Protein AF-A0AAE1APZ1-F1 (afdb_monomer_lite)

Structure (mmCIF, N/CA/C/O backbone):
data_AF-A0AAE1APZ1-F1
#
_entry.id   AF-A0AAE1APZ1-F1
#
loop_
_atom_site.group_PDB
_atom_site.id
_atom_site.type_symbol
_atom_site.label_atom_id
_atom_site.label_alt_id
_atom_site.label_comp_id
_atom_site.label_asym_id
_atom_site.label_entity_id
_atom_site.label_seq_id
_atom_site.pdbx_PDB_ins_code
_atom_site.Cartn_x
_atom_site.Cartn_y
_atom_site.Cartn_z
_atom_site.occupancy
_atom_site.B_iso_or_equiv
_atom_site.auth_seq_id
_atom_site.auth_comp_id
_atom_site.auth_asym_id
_atom_site.auth_atom_id
_atom_site.pdbx_PDB_model_num
ATOM 1 N N . MET A 1 1 ? -39.170 -7.929 -21.966 1.00 43.22 1 MET A N 1
ATOM 2 C CA . MET A 1 1 ? -40.445 -7.377 -22.537 1.00 43.22 1 MET A CA 1
ATOM 3 C C . MET A 1 1 ? -41.560 -8.469 -22.803 1.00 43.22 1 MET A C 1
ATOM 5 O O . MET A 1 1 ? -42.269 -8.215 -23.723 1.00 43.22 1 MET A O 1
ATOM 9 N N . ALA A 1 2 ? -41.850 -9.599 -22.108 1.00 46.44 2 ALA A N 1
ATOM 10 C CA . ALA A 1 2 ? -42.296 -10.792 -22.808 1.00 46.44 2 ALA A CA 1
ATOM 11 C C . ALA A 1 2 ? -41.469 -11.008 -24.048 1.00 46.44 2 ALA A C 1
ATOM 13 O O . ALA A 1 2 ? -40.775 -11.989 -24.174 1.00 46.44 2 ALA A O 1
ATOM 14 N N . ASP A 1 3 ? -41.804 -10.193 -25.061 1.00 47.38 3 ASP A N 1
ATOM 15 C CA . ASP A 1 3 ? -41.090 -9.233 -25.907 1.00 47.38 3 ASP A CA 1
ATOM 16 C C . ASP A 1 3 ? -42.040 -8.607 -26.962 1.00 47.38 3 ASP A C 1
ATOM 18 O O . ASP A 1 3 ? -42.135 -7.418 -27.291 1.00 47.38 3 ASP A O 1
ATOM 22 N N . THR A 1 4 ? -42.890 -9.580 -27.389 1.00 50.81 4 THR A N 1
ATOM 23 C CA . THR A 1 4 ? -43.877 -9.692 -28.513 1.00 50.81 4 THR A CA 1
ATOM 24 C C . THR A 1 4 ? -43.931 -11.027 -29.267 1.00 50.81 4 THR A C 1
ATOM 26 O O . THR A 1 4 ? -45.030 -11.325 -29.739 1.00 50.81 4 THR A O 1
ATOM 29 N N . TRP A 1 5 ? -42.894 -11.857 -29.277 1.00 46.28 5 TRP A N 1
ATOM 30 C CA . TRP A 1 5 ? -41.890 -11.863 -30.316 1.00 46.28 5 TRP A CA 1
ATOM 31 C C . TRP A 1 5 ? -40.751 -10.467 -30.112 1.00 46.28 5 TRP A C 1
ATOM 33 O O . TRP A 1 5 ? -40.989 -9.918 -29.085 1.00 46.28 5 TRP A O 1
ATOM 43 N N . PRO A 1 6 ? -39.687 -9.640 -30.771 1.00 50.31 6 PRO A N 1
ATOM 44 C CA . PRO A 1 6 ? -38.000 -9.221 -30.687 1.00 50.31 6 PRO A CA 1
ATOM 45 C C . PRO A 1 6 ? -36.213 -9.376 -31.115 1.00 50.31 6 PRO A C 1
ATOM 47 O O . PRO A 1 6 ? -35.580 -8.316 -31.037 1.00 50.31 6 PRO A O 1
ATOM 50 N N . GLU A 1 7 ? -35.178 -10.306 -31.586 1.00 41.06 7 GLU A N 1
ATOM 51 C CA . GLU A 1 7 ? -33.465 -10.654 -31.634 1.00 41.06 7 GLU A CA 1
ATOM 52 C C . GLU A 1 7 ? -31.743 -10.607 -32.737 1.00 41.06 7 GLU A C 1
ATOM 54 O O . GLU A 1 7 ? -32.047 -11.431 -33.578 1.00 41.06 7 GLU A O 1
ATOM 59 N N . ASP A 1 8 ? -30.162 -10.124 -33.150 1.00 45.28 8 ASP A N 1
ATOM 60 C CA . ASP A 1 8 ? -28.310 -10.310 -34.029 1.00 45.28 8 ASP A CA 1
ATOM 61 C C . ASP A 1 8 ? -26.366 -9.903 -35.255 1.00 45.28 8 ASP A C 1
ATOM 63 O O . ASP A 1 8 ? -26.526 -10.761 -36.121 1.00 45.28 8 ASP A O 1
ATOM 67 N N . HIS A 1 9 ? -24.718 -9.148 -35.742 1.00 39.44 9 HIS A N 1
ATOM 68 C CA . HIS A 1 9 ? -22.675 -9.086 -36.788 1.00 39.44 9 HIS A CA 1
ATOM 69 C C . HIS A 1 9 ? -20.562 -7.997 -37.812 1.00 39.44 9 HIS A C 1
ATOM 71 O O . HIS A 1 9 ? -20.954 -6.886 -37.617 1.00 39.44 9 HIS A O 1
ATOM 77 N N . ARG A 1 10 ? -18.777 -7.632 -38.749 1.00 53.91 10 ARG A N 1
ATOM 78 C CA . ARG A 1 10 ? -16.822 -6.550 -39.927 1.00 53.91 10 ARG A CA 1
ATOM 79 C C . ARG A 1 10 ? -14.334 -5.672 -41.033 1.00 53.91 10 ARG A C 1
ATOM 81 O O . ARG A 1 10 ? -14.845 -4.754 -41.678 1.00 53.91 10 ARG A O 1
ATOM 88 N N . VAL A 1 11 ? -12.284 -5.282 -41.708 1.00 18.12 11 VAL A N 1
ATOM 89 C CA . VAL A 1 11 ? -9.922 -4.370 -42.737 1.00 18.12 11 VAL A CA 1
ATOM 90 C C . VAL A 1 11 ? -7.161 -4.088 -43.338 1.00 18.12 11 VAL A C 1
ATOM 92 O O . VAL A 1 11 ? -6.733 -4.812 -42.453 1.00 18.12 11 VAL A O 1
ATOM 95 N N . GLU A 1 12 ? -5.273 -3.488 -44.223 1.00 27.30 12 GLU A N 1
ATOM 96 C CA . GLU A 1 12 ? -2.751 -3.103 -44.962 1.00 27.30 12 GLU A CA 1
ATOM 97 C C . GLU A 1 12 ? -0.118 -3.115 -45.126 1.00 27.30 12 GLU A C 1
ATOM 99 O O . GLU A 1 12 ? 0.210 -3.352 -43.977 1.00 27.30 12 GLU A O 1
ATOM 104 N N . LYS A 1 13 ? 1.723 -2.896 -45.946 1.00 31.47 13 LYS A N 1
ATOM 105 C CA . LYS A 1 13 ? 4.136 -2.643 -46.241 1.00 31.47 13 LYS A CA 1
ATOM 106 C C . LYS A 1 13 ? 6.051 -2.408 -47.387 1.00 31.47 13 LYS A C 1
ATOM 108 O O . LYS A 1 13 ? 5.880 -1.402 -48.039 1.00 31.47 13 LYS A O 1
ATOM 113 N N . CYS A 1 14 ? 7.787 -2.554 -47.759 1.00 32.56 14 CYS A N 1
ATOM 114 C CA . CYS A 1 14 ? 9.804 -2.835 -47.855 1.00 32.56 14 CYS A CA 1
ATOM 115 C C . CYS A 1 14 ? 11.180 -3.955 -47.317 1.00 32.56 14 CYS A C 1
ATOM 117 O O . CYS A 1 14 ? 10.909 -4.233 -46.188 1.00 32.56 14 CYS A O 1
ATOM 119 N N . LEU A 1 15 ? 12.611 -4.449 -47.698 1.00 36.12 15 LEU A N 1
ATOM 120 C CA . LEU A 1 15 ? 13.510 -5.801 -47.162 1.00 36.12 15 LEU A CA 1
ATOM 121 C C . LEU A 1 15 ? 15.093 -6.436 -46.969 1.00 36.12 15 LEU A C 1
ATOM 123 O O . LEU A 1 15 ? 15.739 -6.830 -47.952 1.00 36.12 15 LEU A O 1
ATOM 127 N N . LEU A 1 16 ? 15.570 -6.929 -45.743 1.00 41.41 16 LEU A N 1
ATOM 128 C CA . LEU A 1 16 ? 16.578 -8.062 -45.357 1.00 41.41 16 LEU A CA 1
ATOM 129 C C . LEU A 1 16 ? 15.919 -9.328 -44.677 1.00 41.41 16 LEU A C 1
ATOM 131 O O . LEU A 1 16 ? 15.373 -9.237 -43.575 1.00 41.41 16 LEU A O 1
ATOM 135 N N . PHE A 1 17 ? 16.084 -10.527 -45.266 1.00 39.12 17 PHE A N 1
ATOM 136 C CA . PHE A 1 17 ? 16.093 -11.846 -44.581 1.00 39.12 17 PHE A CA 1
ATOM 137 C C . PHE A 1 17 ? 17.538 -12.392 -44.549 1.00 39.12 17 PHE A C 1
ATOM 139 O O . PHE A 1 17 ? 18.300 -12.088 -45.464 1.00 39.12 17 PHE A O 1
ATOM 146 N N . VAL A 1 18 ? 17.831 -13.282 -43.588 1.00 34.53 18 VAL A N 1
ATOM 147 C CA . VAL A 1 18 ? 19.118 -13.943 -43.238 1.00 34.53 18 VAL A CA 1
ATOM 148 C C . VAL A 1 18 ? 19.820 -13.219 -42.082 1.00 34.53 18 VAL A C 1
ATOM 150 O O . VAL A 1 18 ? 20.002 -12.008 -42.126 1.00 34.53 18 VAL A O 1
ATOM 153 N N . GLY A 1 19 ? 20.147 -13.981 -41.028 1.00 43.41 19 GLY A N 1
ATOM 154 C CA . GLY A 1 19 ? 20.749 -13.477 -39.787 1.00 43.41 19 GLY A CA 1
ATOM 155 C C . GLY A 1 19 ? 22.150 -12.905 -40.001 1.00 43.41 19 GLY A C 1
ATOM 156 O O . GLY A 1 19 ? 22.880 -13.362 -40.884 1.00 43.41 19 GLY A O 1
ATOM 157 N N . PHE A 1 20 ? 22.521 -11.934 -39.169 1.00 57.47 20 PHE A N 1
ATOM 158 C CA . PHE A 1 20 ? 23.814 -11.253 -39.233 1.00 57.47 20 PHE A CA 1
ATOM 159 C C . PHE A 1 20 ? 24.636 -11.548 -37.975 1.00 57.47 20 PHE A C 1
ATOM 161 O O . PHE A 1 20 ? 24.133 -11.427 -36.860 1.00 57.47 20 PHE A O 1
ATOM 168 N N . MET A 1 21 ? 25.895 -11.933 -38.175 1.00 53.53 21 MET A N 1
ATOM 169 C CA . MET A 1 21 ? 26.927 -11.993 -37.138 1.00 53.53 21 MET A CA 1
ATOM 170 C C . MET A 1 21 ? 28.080 -11.098 -37.597 1.00 53.53 21 MET A C 1
ATOM 172 O O . MET A 1 21 ? 28.531 -11.248 -38.737 1.00 53.53 21 MET A O 1
ATOM 176 N N . ALA A 1 22 ? 28.523 -10.179 -36.744 1.00 64.81 22 ALA A N 1
ATOM 177 C CA . ALA A 1 22 ? 29.695 -9.337 -36.973 1.00 64.81 22 ALA A CA 1
ATOM 178 C C . ALA A 1 22 ? 30.397 -9.054 -35.647 1.00 64.81 22 ALA A C 1
ATOM 180 O O . ALA A 1 22 ? 29.725 -8.694 -34.694 1.00 64.81 22 ALA A O 1
ATOM 181 N N . ASP A 1 23 ? 31.724 -9.138 -35.616 1.00 71.38 23 ASP A N 1
ATOM 182 C CA . ASP A 1 23 ? 32.506 -8.833 -34.412 1.00 71.38 23 ASP A CA 1
ATOM 183 C C . ASP A 1 23 ? 32.383 -7.329 -34.059 1.00 71.38 23 ASP A C 1
ATOM 185 O O . ASP A 1 23 ? 32.229 -6.957 -32.902 1.00 71.38 23 ASP A O 1
ATOM 189 N N . THR A 1 24 ? 32.376 -6.448 -35.070 1.00 68.25 24 THR A N 1
ATOM 190 C CA . THR A 1 24 ? 32.198 -4.992 -34.913 1.00 68.25 24 THR A CA 1
ATOM 191 C C . THR A 1 24 ? 31.352 -4.366 -36.016 1.00 68.25 24 THR A C 1
ATOM 193 O O . THR A 1 24 ? 31.432 -4.742 -37.192 1.00 68.25 24 THR A O 1
ATOM 196 N N . TRP A 1 25 ? 30.580 -3.344 -35.643 1.00 72.94 25 TRP A N 1
ATOM 197 C CA . TRP A 1 25 ? 29.851 -2.476 -36.572 1.00 72.94 25 TRP A CA 1
ATOM 198 C C . TRP A 1 25 ? 30.610 -1.168 -36.880 1.00 72.94 25 TRP A C 1
ATOM 200 O O . TRP A 1 25 ? 31.550 -0.832 -36.166 1.00 72.94 25 TRP A O 1
ATOM 210 N N . PRO A 1 26 ? 30.280 -0.443 -37.972 1.00 74.69 26 PRO A N 1
ATOM 211 C CA . PRO A 1 26 ? 30.861 0.879 -38.250 1.00 74.69 26 PRO A CA 1
ATOM 212 C C . PRO A 1 26 ? 30.376 1.938 -37.246 1.00 74.69 26 PRO A C 1
ATOM 214 O O . PRO A 1 26 ? 29.192 1.905 -36.954 1.00 74.69 26 PRO A O 1
ATOM 217 N N . GLU A 1 27 ? 31.235 2.898 -36.860 1.00 72.88 27 GLU A N 1
ATOM 218 C CA . GLU A 1 27 ? 31.040 3.980 -35.854 1.00 72.88 27 GLU A CA 1
ATOM 219 C C . GLU A 1 27 ? 29.630 4.610 -35.801 1.00 72.88 27 GLU A C 1
ATOM 221 O O . GLU A 1 27 ? 29.080 4.721 -34.713 1.00 72.88 27 GLU A O 1
ATOM 226 N N . ASP A 1 28 ? 29.006 4.936 -36.945 1.00 72.69 28 ASP A N 1
ATOM 227 C CA . ASP A 1 28 ? 27.593 5.363 -37.019 1.00 72.69 28 ASP A CA 1
ATOM 228 C C . ASP A 1 28 ? 26.733 4.306 -37.734 1.00 72.69 28 ASP A C 1
ATOM 230 O O . ASP A 1 28 ? 27.034 3.910 -38.872 1.00 72.69 28 ASP A O 1
ATOM 234 N N . HIS A 1 29 ? 25.561 3.959 -37.185 1.00 76.56 29 HIS A N 1
ATOM 235 C CA . HIS A 1 29 ? 24.570 3.145 -37.904 1.00 76.56 29 HIS A CA 1
ATOM 236 C C . HIS A 1 29 ? 23.154 3.738 -37.825 1.00 76.56 29 HIS A C 1
ATOM 238 O O . HIS A 1 29 ? 22.479 3.774 -36.795 1.00 76.56 29 HIS A O 1
ATOM 244 N N . ARG A 1 30 ? 22.656 4.180 -38.984 1.00 82.69 30 ARG A N 1
ATOM 245 C CA . ARG A 1 30 ? 21.303 4.742 -39.120 1.00 82.69 30 ARG A CA 1
ATOM 246 C C . ARG A 1 30 ? 20.393 3.899 -40.005 1.00 82.69 30 ARG A C 1
ATOM 248 O O . ARG A 1 30 ? 20.638 3.744 -41.200 1.00 82.69 30 ARG A O 1
ATOM 255 N N . VAL A 1 31 ? 19.252 3.480 -39.459 1.00 76.00 31 VAL A N 1
ATOM 256 C CA . VAL A 1 31 ? 18.227 2.696 -40.169 1.00 76.00 31 VAL A CA 1
ATOM 257 C C . VAL A 1 31 ? 16.933 3.498 -40.295 1.00 76.00 31 VAL A C 1
ATOM 259 O O . VAL A 1 31 ? 16.213 3.661 -39.320 1.00 76.00 31 VAL A O 1
ATOM 262 N N . GLU A 1 32 ? 16.587 3.999 -41.487 1.00 73.56 32 GLU A N 1
ATOM 263 C CA . GLU A 1 32 ? 15.437 4.922 -41.603 1.00 73.56 32 GLU A CA 1
ATOM 264 C C . GLU A 1 32 ? 14.066 4.265 -41.882 1.00 73.56 32 GLU A C 1
ATOM 266 O O . GLU A 1 32 ? 13.030 4.891 -41.631 1.00 73.56 32 GLU A O 1
ATOM 271 N N . LYS A 1 33 ? 14.039 3.069 -42.499 1.00 76.50 33 LYS A N 1
ATOM 272 C CA . LYS A 1 33 ? 12.821 2.350 -42.950 1.00 76.50 33 LYS A CA 1
ATOM 273 C C . LYS A 1 33 ? 13.077 0.859 -43.264 1.00 76.50 33 LYS A C 1
ATOM 275 O O . LYS A 1 33 ? 12.940 0.467 -44.429 1.00 76.50 33 LYS A O 1
ATOM 280 N N . CYS A 1 34 ? 13.451 0.017 -42.297 1.00 64.75 34 CYS A N 1
ATOM 281 C CA . CYS A 1 34 ? 13.714 -1.394 -42.531 1.00 64.75 34 CYS A CA 1
ATOM 282 C C . CYS A 1 34 ? 12.534 -2.307 -42.170 1.00 64.75 34 CYS A C 1
ATOM 284 O O . CYS A 1 34 ? 11.740 -2.017 -41.274 1.00 64.75 34 CYS A O 1
ATOM 286 N N . LEU A 1 35 ? 12.469 -3.426 -42.895 1.00 66.81 35 LEU A N 1
ATOM 287 C CA . LEU A 1 35 ? 11.781 -4.644 -42.481 1.00 66.81 35 LEU A CA 1
ATOM 288 C C . LEU A 1 35 ? 12.857 -5.732 -42.345 1.00 66.81 35 LEU A C 1
ATOM 290 O O . LEU A 1 35 ? 13.412 -6.191 -43.350 1.00 66.81 35 LEU A O 1
ATOM 294 N N . LEU A 1 36 ? 13.210 -6.055 -41.107 1.00 63.97 36 LEU A N 1
ATOM 295 C CA . LEU A 1 36 ? 14.297 -6.972 -40.750 1.00 63.97 36 LEU A CA 1
ATOM 296 C C . LEU A 1 36 ? 13.721 -8.253 -40.148 1.00 63.97 36 LEU A C 1
ATOM 298 O O . LEU A 1 36 ? 12.911 -8.200 -39.226 1.00 63.97 36 LEU A O 1
ATOM 302 N N . PHE A 1 37 ? 14.152 -9.393 -40.677 1.00 54.19 37 PHE A N 1
ATOM 303 C CA . PHE A 1 37 ? 13.789 -10.714 -40.183 1.00 54.19 37 PHE A CA 1
ATOM 304 C C . PHE A 1 37 ? 15.055 -11.550 -39.973 1.00 54.19 37 PHE A C 1
ATOM 306 O O . PHE A 1 37 ? 15.635 -12.086 -40.926 1.00 54.19 37 PHE A O 1
ATOM 313 N N . GLY A 1 38 ? 15.446 -11.687 -38.712 1.00 59.38 38 GLY A N 1
ATOM 314 C CA . GLY A 1 38 ? 16.529 -12.550 -38.270 1.00 59.38 38 GLY A CA 1
ATOM 315 C C . GLY A 1 38 ? 17.100 -12.119 -36.928 1.00 59.38 38 GLY A C 1
ATOM 316 O O . GLY A 1 38 ? 16.833 -11.017 -36.453 1.00 59.38 38 GLY A O 1
ATOM 317 N N . GLY A 1 39 ? 17.873 -13.025 -36.328 1.00 61.50 39 GLY A N 1
ATOM 318 C CA . GLY A 1 39 ? 18.723 -12.689 -35.192 1.00 61.50 39 GLY A CA 1
ATOM 319 C C . GLY A 1 39 ? 19.934 -11.842 -35.610 1.00 61.50 39 GLY A C 1
ATOM 320 O O . GLY A 1 39 ? 20.492 -12.082 -36.686 1.00 61.50 39 GLY A O 1
ATOM 321 N N . PHE A 1 40 ? 20.342 -10.903 -34.760 1.00 71.12 40 PHE A N 1
ATOM 322 C CA . PHE A 1 40 ? 21.628 -10.202 -34.830 1.00 71.12 40 PHE A CA 1
ATOM 323 C C . PHE A 1 40 ? 22.477 -10.626 -33.637 1.00 71.12 40 PHE A C 1
ATOM 325 O O . PHE A 1 40 ? 21.963 -10.669 -32.522 1.00 71.12 40 PHE A O 1
ATOM 332 N N . MET A 1 41 ? 23.756 -10.904 -33.864 1.00 71.94 41 MET A N 1
ATOM 333 C CA . MET A 1 41 ? 24.760 -11.024 -32.805 1.00 71.94 41 MET A CA 1
ATOM 334 C C . MET A 1 41 ? 25.904 -10.088 -33.168 1.00 71.94 41 MET A C 1
ATOM 336 O O . MET A 1 41 ? 26.318 -10.083 -34.335 1.00 71.94 41 MET A O 1
ATOM 340 N N . ALA A 1 42 ? 26.370 -9.291 -32.212 1.00 73.31 42 ALA A N 1
ATOM 341 C CA . ALA A 1 42 ? 27.578 -8.495 -32.377 1.00 73.31 42 ALA A CA 1
ATOM 342 C C . ALA A 1 42 ? 28.263 -8.266 -31.039 1.00 73.31 42 ALA A C 1
ATOM 344 O O . ALA A 1 42 ? 27.575 -7.855 -30.120 1.00 73.31 42 ALA A O 1
ATOM 345 N N . ASP A 1 43 ? 29.574 -8.463 -30.936 1.00 76.62 43 ASP A N 1
ATOM 346 C CA . ASP A 1 43 ? 30.292 -8.238 -29.676 1.00 76.62 43 ASP A CA 1
ATOM 347 C C . ASP A 1 43 ? 30.159 -6.749 -29.284 1.00 76.62 43 ASP A C 1
ATOM 349 O O . ASP A 1 43 ? 29.738 -6.427 -28.175 1.00 76.62 43 ASP A O 1
ATOM 353 N N . THR A 1 44 ? 30.379 -5.832 -30.244 1.00 73.75 44 THR A N 1
ATOM 354 C CA . THR A 1 44 ? 30.235 -4.377 -30.035 1.00 73.75 44 THR A CA 1
ATOM 355 C C . THR A 1 44 ? 29.370 -3.703 -31.106 1.00 73.75 44 THR A C 1
ATOM 357 O O . THR A 1 44 ? 29.615 -3.845 -32.312 1.00 73.75 44 THR A O 1
ATOM 360 N N . TRP A 1 45 ? 28.378 -2.918 -30.677 1.00 74.88 45 TRP A N 1
ATOM 361 C CA . TRP A 1 45 ? 27.595 -2.013 -31.537 1.00 74.88 45 TRP A CA 1
ATOM 362 C C . TRP A 1 45 ? 28.335 -0.676 -31.813 1.00 74.88 45 TRP A C 1
ATOM 364 O O . TRP A 1 45 ? 29.302 -0.356 -31.132 1.00 74.88 45 TRP A O 1
ATOM 374 N N . PRO A 1 46 ? 27.929 0.097 -32.843 1.00 73.12 46 PRO A N 1
ATOM 375 C CA . PRO A 1 46 ? 28.449 1.449 -33.122 1.00 73.12 46 PRO A CA 1
ATOM 376 C C . PRO A 1 46 ? 28.235 2.415 -31.962 1.00 73.12 46 PRO A C 1
ATOM 378 O O . PRO A 1 46 ? 27.233 2.239 -31.284 1.00 73.12 46 PRO A O 1
ATOM 381 N N . GLU A 1 47 ? 29.022 3.491 -31.866 1.00 69.19 47 GLU A N 1
ATOM 382 C CA . GLU A 1 47 ? 28.831 4.598 -30.904 1.00 69.19 47 GLU A CA 1
ATOM 383 C C . GLU A 1 47 ? 27.437 5.257 -31.032 1.00 69.19 47 GLU A C 1
ATOM 385 O O . GLU A 1 47 ? 26.760 5.422 -30.022 1.00 69.19 47 GLU A O 1
ATOM 390 N N . ASP A 1 48 ? 26.943 5.526 -32.251 1.00 73.19 48 ASP A N 1
ATOM 391 C CA . ASP A 1 48 ? 25.578 6.033 -32.493 1.00 73.19 48 ASP A CA 1
ATOM 392 C C . ASP A 1 48 ? 24.704 5.012 -33.236 1.00 73.19 48 ASP A C 1
ATOM 394 O O . ASP A 1 48 ? 24.966 4.647 -34.396 1.00 73.19 48 ASP A O 1
ATOM 398 N N . HIS A 1 49 ? 23.558 4.643 -32.648 1.00 76.62 49 HIS A N 1
ATOM 399 C CA . HIS A 1 49 ? 22.564 3.830 -33.347 1.00 76.62 49 HIS A CA 1
ATOM 400 C C . HIS A 1 49 ? 21.162 4.431 -33.310 1.00 76.62 49 HIS A C 1
ATOM 402 O O . HIS A 1 49 ? 20.482 4.520 -32.282 1.00 76.62 49 HIS A O 1
ATOM 408 N N . ARG A 1 50 ? 20.669 4.776 -34.506 1.00 82.88 50 ARG A N 1
ATOM 409 C CA . ARG A 1 50 ? 19.330 5.354 -34.683 1.00 82.88 50 ARG A CA 1
ATOM 410 C C . ARG A 1 50 ? 18.445 4.536 -35.615 1.00 82.88 50 ARG A C 1
ATOM 412 O O . ARG A 1 50 ? 18.688 4.465 -36.824 1.00 82.88 50 ARG A O 1
ATOM 419 N N . VAL A 1 51 ? 17.321 4.053 -35.081 1.00 76.25 51 VAL A N 1
ATOM 420 C CA . VAL A 1 51 ? 16.275 3.358 -35.847 1.00 76.25 51 VAL A CA 1
ATOM 421 C C . VAL A 1 51 ? 15.017 4.211 -35.978 1.00 76.25 51 VAL A C 1
ATOM 423 O O . VAL A 1 51 ? 14.259 4.392 -35.029 1.00 76.25 51 VAL A O 1
ATOM 426 N N . GLU A 1 52 ? 14.722 4.680 -37.188 1.00 82.31 52 GLU A N 1
ATOM 427 C CA . GLU A 1 52 ? 13.418 5.234 -37.542 1.00 82.31 52 GLU A CA 1
ATOM 428 C C . GLU A 1 52 ? 12.548 4.173 -38.259 1.00 82.31 52 GLU A C 1
ATOM 430 O O . GLU A 1 52 ? 12.999 3.454 -39.149 1.00 82.31 52 GLU A O 1
ATOM 435 N N . LYS A 1 53 ? 11.252 4.115 -37.923 1.00 78.19 53 LYS A N 1
ATOM 436 C CA . LYS A 1 53 ? 10.171 3.466 -38.699 1.00 78.19 53 LYS A CA 1
ATOM 437 C C . LYS A 1 53 ? 10.442 2.022 -39.148 1.00 78.19 53 LYS A C 1
ATOM 439 O O . LYS A 1 53 ? 10.166 1.674 -40.304 1.00 78.19 53 LYS A O 1
ATOM 444 N N . CYS A 1 54 ? 10.936 1.179 -38.250 1.00 69.00 54 CYS A N 1
ATOM 445 C CA . CYS A 1 54 ? 11.246 -0.210 -38.583 1.00 69.00 54 CYS A CA 1
ATOM 446 C C . CYS A 1 54 ? 10.138 -1.195 -38.201 1.00 69.00 54 CYS A C 1
ATOM 448 O O . CYS A 1 54 ? 9.393 -0.977 -37.249 1.00 69.00 54 CYS A O 1
ATOM 450 N N . LEU A 1 55 ? 10.037 -2.279 -38.972 1.00 71.56 55 LEU A N 1
ATOM 451 C CA . LEU A 1 55 ? 9.321 -3.497 -38.612 1.00 71.56 55 LEU A CA 1
ATOM 452 C C . LEU A 1 55 ? 10.371 -4.606 -38.470 1.00 71.56 55 LEU A C 1
ATOM 454 O O . LEU A 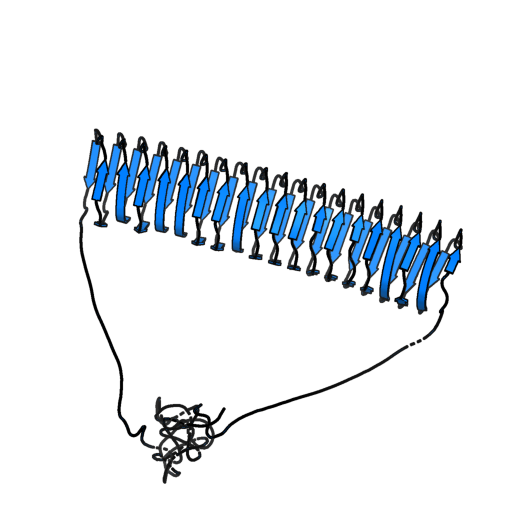1 55 ? 11.006 -4.963 -39.451 1.00 71.56 55 LEU A O 1
ATOM 458 N N . LEU A 1 56 ? 10.626 -5.108 -37.274 1.00 67.25 56 LEU A N 1
ATOM 459 C CA . LEU A 1 56 ? 11.743 -6.011 -36.999 1.00 67.25 56 LEU A CA 1
ATOM 460 C C . LEU A 1 56 ? 11.234 -7.307 -36.356 1.00 67.25 56 LEU A C 1
ATOM 462 O O . LEU A 1 56 ? 10.238 -7.263 -35.647 1.00 67.25 56 LEU A O 1
ATOM 466 N N . PHE A 1 57 ? 11.876 -8.444 -36.614 1.00 63.88 57 PHE A N 1
ATOM 467 C CA . PHE A 1 57 ? 11.503 -9.771 -36.106 1.00 63.88 57 PHE A CA 1
ATOM 468 C C . PHE A 1 57 ? 12.756 -10.651 -35.926 1.00 63.88 57 PHE A C 1
ATOM 470 O O . PHE A 1 57 ? 13.522 -10.777 -36.879 1.00 63.88 57 PHE A O 1
ATOM 477 N N . GLY A 1 58 ? 12.943 -11.327 -34.786 1.00 66.19 58 GLY A N 1
ATOM 478 C CA . GLY A 1 58 ? 14.143 -12.152 -34.513 1.00 66.19 58 GLY A CA 1
ATOM 479 C C . GLY A 1 58 ? 14.631 -12.130 -33.054 1.00 66.19 58 GLY A C 1
ATOM 480 O O . GLY A 1 58 ? 13.836 -12.284 -32.132 1.00 66.19 58 GLY A O 1
ATOM 481 N N . GLY A 1 59 ? 15.922 -11.868 -32.852 1.00 67.12 59 GLY A N 1
ATOM 482 C CA . GLY A 1 59 ? 16.484 -11.497 -31.550 1.00 67.12 59 GLY A CA 1
ATOM 483 C C . GLY A 1 59 ? 17.738 -10.636 -31.716 1.00 67.12 59 GLY A C 1
ATOM 484 O O . GLY A 1 59 ? 18.374 -10.720 -32.762 1.00 67.12 59 GLY A O 1
ATOM 485 N N . PHE A 1 60 ? 18.120 -9.837 -30.730 1.00 72.06 60 PHE A N 1
ATOM 486 C CA . PHE A 1 60 ? 19.442 -9.208 -30.693 1.00 72.06 60 PHE A CA 1
ATOM 487 C C . PHE A 1 60 ? 20.259 -9.811 -29.556 1.00 72.06 60 PHE A C 1
ATOM 489 O O . PHE A 1 60 ? 19.706 -10.088 -28.500 1.00 72.06 60 PHE A O 1
ATOM 496 N N . MET A 1 61 ? 21.556 -9.998 -29.747 1.00 74.12 61 MET A N 1
ATOM 497 C CA . MET A 1 61 ? 22.501 -10.213 -28.654 1.00 74.12 61 MET A CA 1
ATOM 498 C C . MET A 1 61 ? 23.686 -9.294 -28.899 1.00 74.12 61 MET A C 1
ATOM 500 O O . MET A 1 61 ? 24.115 -9.171 -30.055 1.00 74.12 61 MET A O 1
ATOM 504 N N . ALA A 1 62 ? 24.171 -8.636 -27.855 1.00 74.06 62 ALA A N 1
ATOM 505 C CA . ALA A 1 62 ? 25.445 -7.940 -27.935 1.00 74.06 62 ALA A CA 1
ATOM 506 C C . ALA A 1 62 ? 26.163 -7.873 -26.598 1.00 74.06 62 ALA A C 1
ATOM 508 O O . ALA A 1 62 ? 25.489 -7.652 -25.610 1.00 74.06 62 ALA A O 1
ATOM 509 N N . ASP A 1 63 ? 27.484 -7.954 -26.550 1.00 76.75 63 ASP A N 1
ATOM 510 C CA . ASP A 1 63 ? 28.182 -7.799 -25.268 1.00 76.75 63 ASP A CA 1
ATOM 511 C C . ASP A 1 63 ? 28.064 -6.317 -24.844 1.00 76.75 63 ASP A C 1
ATOM 513 O O . ASP A 1 63 ? 27.556 -6.008 -23.768 1.00 76.75 63 ASP A O 1
ATOM 517 N N . THR A 1 64 ? 28.368 -5.382 -25.756 1.00 73.25 64 THR A N 1
ATOM 518 C CA . THR A 1 64 ? 28.233 -3.934 -25.519 1.00 73.25 64 THR A CA 1
ATOM 519 C C . THR A 1 64 ? 27.374 -3.247 -26.581 1.00 73.25 64 THR A C 1
ATOM 521 O O . THR A 1 64 ? 27.583 -3.392 -27.794 1.00 73.25 64 THR A O 1
ATOM 524 N N . TRP A 1 65 ? 26.412 -2.455 -26.113 1.00 72.75 65 TRP A N 1
ATOM 525 C CA . TRP A 1 65 ? 25.583 -1.550 -26.916 1.00 72.75 65 TRP A CA 1
ATOM 526 C C . TRP A 1 65 ? 26.285 -0.208 -27.231 1.00 72.75 65 TRP A C 1
ATOM 528 O O . TRP A 1 65 ? 27.397 0.007 -26.760 1.00 72.75 65 TRP A O 1
ATOM 538 N N . PRO A 1 66 ? 25.693 0.656 -28.089 1.00 68.25 66 PRO A N 1
ATOM 539 C CA . PRO A 1 66 ? 26.231 1.985 -28.430 1.00 68.25 66 PRO A CA 1
ATOM 540 C C . PRO A 1 66 ? 26.545 2.908 -27.255 1.00 68.25 66 PRO A C 1
ATOM 542 O O . PRO A 1 66 ? 26.156 2.597 -26.145 1.00 68.25 66 PRO A O 1
ATOM 545 N N . GLU A 1 67 ? 27.094 4.099 -27.516 1.00 68.94 67 GLU A N 1
ATOM 546 C CA . GLU A 1 67 ? 27.022 5.218 -26.555 1.00 68.94 67 GLU A CA 1
ATOM 547 C C . GLU A 1 67 ? 25.580 5.796 -26.547 1.00 68.94 67 GLU A C 1
ATOM 549 O O . GLU A 1 67 ? 24.952 5.852 -25.489 1.00 68.94 67 GLU A O 1
ATOM 554 N N . ASP A 1 68 ? 24.983 6.070 -27.724 1.00 71.38 68 ASP A N 1
ATOM 555 C CA . ASP A 1 68 ? 23.587 6.528 -27.887 1.00 71.38 68 ASP A CA 1
ATOM 556 C C . ASP A 1 68 ? 22.670 5.531 -28.628 1.00 71.38 68 ASP A C 1
ATOM 558 O O . ASP A 1 68 ? 22.921 5.133 -29.777 1.00 71.38 68 ASP A O 1
ATOM 562 N N . HIS A 1 69 ? 21.484 5.238 -28.064 1.00 76.19 69 HIS A N 1
ATOM 563 C CA . HIS A 1 69 ? 20.464 4.457 -28.784 1.00 76.19 69 HIS A CA 1
ATOM 564 C C . HIS A 1 69 ? 19.050 5.049 -28.811 1.00 76.19 69 HIS A C 1
ATOM 566 O O . HIS A 1 69 ? 18.299 5.069 -27.820 1.00 76.19 69 HIS A O 1
ATOM 572 N N . ARG A 1 70 ? 18.596 5.380 -30.033 1.00 83.06 70 ARG A N 1
ATOM 573 C CA . ARG A 1 70 ? 17.267 5.963 -30.276 1.00 83.06 70 ARG A CA 1
ATOM 574 C C . ARG A 1 70 ? 16.390 5.186 -31.262 1.00 83.06 70 ARG A C 1
ATOM 576 O O . ARG A 1 70 ? 16.686 5.099 -32.456 1.00 83.06 70 ARG A O 1
ATOM 583 N N . VAL A 1 71 ? 15.212 4.758 -30.792 1.00 77.12 71 VAL A N 1
ATOM 584 C CA . VAL A 1 71 ? 14.180 4.075 -31.603 1.00 77.12 71 VAL A CA 1
ATOM 585 C C . VAL A 1 71 ? 12.936 4.948 -31.742 1.00 77.12 71 VAL A C 1
ATOM 587 O O . VAL A 1 71 ? 12.264 5.255 -30.760 1.00 77.12 71 VAL A O 1
ATOM 590 N N . GLU A 1 72 ? 12.560 5.302 -32.973 1.00 82.56 72 GLU A N 1
ATOM 591 C CA . GLU A 1 72 ? 11.329 6.029 -33.285 1.00 82.56 72 GLU A CA 1
ATOM 592 C C . GLU A 1 72 ? 10.365 5.184 -34.142 1.00 82.56 72 GLU A C 1
ATOM 594 O O . GLU A 1 72 ? 10.687 4.811 -35.270 1.00 82.56 72 GLU A O 1
ATOM 599 N N . LYS A 1 73 ? 9.108 5.018 -33.703 1.00 80.06 73 LYS A N 1
ATOM 600 C CA . LYS A 1 73 ? 7.975 4.502 -34.510 1.00 80.06 73 LYS A CA 1
ATOM 601 C C . LYS A 1 73 ? 8.142 3.071 -35.039 1.00 80.06 73 LYS A C 1
ATOM 603 O O . LYS A 1 73 ? 7.795 2.805 -36.193 1.00 80.06 73 LYS A O 1
ATOM 608 N N . CYS A 1 74 ? 8.664 2.161 -34.225 1.00 69.31 74 CYS A N 1
ATOM 609 C CA . CYS A 1 74 ? 8.977 0.797 -34.665 1.00 69.31 74 CYS A CA 1
ATOM 610 C C . CYS A 1 74 ? 7.929 -0.242 -34.224 1.00 69.31 74 CYS A C 1
ATOM 612 O O . CYS A 1 74 ? 7.357 -0.113 -33.151 1.00 69.31 74 CYS A O 1
ATOM 614 N N . LEU A 1 75 ? 7.686 -1.279 -35.029 1.00 69.75 75 LEU A N 1
ATOM 615 C CA . LEU A 1 75 ? 7.034 -2.534 -34.629 1.00 69.75 75 LEU A CA 1
ATOM 616 C C . LEU A 1 75 ? 8.120 -3.624 -34.552 1.00 69.75 75 LEU A C 1
ATOM 618 O O . LEU A 1 75 ? 8.793 -3.868 -35.539 1.00 69.75 75 LEU A O 1
ATOM 622 N N . LEU A 1 76 ? 8.372 -4.236 -33.405 1.00 65.50 76 LEU A N 1
ATOM 623 C CA . LEU A 1 76 ? 9.596 -4.991 -33.146 1.00 65.50 76 LEU A CA 1
ATOM 624 C C . LEU A 1 76 ? 9.235 -6.314 -32.452 1.00 65.50 76 LEU A C 1
ATOM 626 O O . LEU A 1 76 ? 8.715 -6.295 -31.356 1.00 65.50 76 LEU A O 1
ATOM 630 N N . PHE A 1 77 ? 9.468 -7.464 -33.066 1.00 63.84 77 PHE A N 1
ATOM 631 C CA . PHE A 1 77 ? 9.118 -8.792 -32.560 1.00 63.84 77 PHE A CA 1
ATOM 632 C C . PHE A 1 77 ? 10.407 -9.542 -32.209 1.00 63.84 77 PHE A C 1
ATOM 634 O O . PHE A 1 77 ? 10.849 -10.427 -32.946 1.00 63.84 77 PHE A O 1
ATOM 641 N N . VAL A 1 78 ? 11.070 -9.121 -31.137 1.00 60.81 78 VAL A N 1
ATOM 642 C CA . VAL A 1 78 ? 12.390 -9.633 -30.746 1.00 60.81 78 VAL A CA 1
ATOM 643 C C . VAL A 1 78 ? 12.563 -9.682 -29.249 1.00 60.81 78 VAL A C 1
ATOM 645 O O . VAL A 1 78 ? 12.103 -8.788 -28.542 1.00 60.81 78 VAL A O 1
ATOM 648 N N . GLY A 1 79 ? 13.317 -10.679 -28.800 1.00 62.75 79 GLY A N 1
ATOM 649 C CA . GLY A 1 79 ? 14.065 -10.532 -27.562 1.00 62.75 79 GLY A CA 1
ATOM 650 C C . GLY A 1 79 ? 15.456 -9.950 -27.793 1.00 62.75 79 GLY A C 1
ATOM 651 O O . GLY A 1 79 ? 16.037 -10.152 -28.856 1.00 62.75 79 GLY A O 1
ATOM 652 N N . PHE A 1 80 ? 15.981 -9.235 -26.813 1.00 69.31 80 PHE A N 1
ATOM 653 C CA . PHE A 1 80 ? 17.364 -8.772 -26.810 1.00 69.31 80 PHE A CA 1
ATOM 654 C C . PHE A 1 80 ? 18.112 -9.447 -25.660 1.00 69.31 80 PHE A C 1
ATOM 656 O O . PHE A 1 80 ? 17.500 -9.849 -24.674 1.00 69.31 80 PHE A O 1
ATOM 663 N N . MET A 1 81 ? 19.426 -9.532 -25.758 1.00 72.88 81 MET A N 1
ATOM 664 C CA . MET A 1 81 ? 20.308 -9.752 -24.620 1.00 72.88 81 MET A CA 1
ATOM 665 C C . MET A 1 81 ? 21.465 -8.775 -24.762 1.00 72.88 81 MET A C 1
ATOM 667 O O . MET A 1 81 ? 21.934 -8.585 -25.890 1.00 72.88 81 MET A O 1
ATOM 671 N N . ALA A 1 82 ? 21.886 -8.143 -23.676 1.00 73.31 82 ALA A N 1
ATOM 672 C CA . ALA A 1 82 ? 23.148 -7.424 -23.688 1.00 73.31 82 ALA A CA 1
ATOM 673 C C . ALA A 1 82 ? 23.857 -7.423 -22.343 1.00 73.31 82 ALA A C 1
ATOM 675 O O . ALA A 1 82 ? 23.184 -7.223 -21.350 1.00 73.31 82 ALA A O 1
ATOM 676 N N . ASP A 1 83 ? 25.174 -7.582 -22.287 1.00 76.75 83 ASP A N 1
ATOM 677 C CA . ASP A 1 83 ? 25.876 -7.471 -21.005 1.00 76.75 83 ASP A CA 1
ATOM 678 C C . ASP A 1 83 ? 25.788 -5.995 -20.560 1.00 76.75 83 ASP A C 1
ATOM 680 O O . ASP A 1 83 ? 25.307 -5.711 -19.467 1.00 76.75 83 ASP A O 1
ATOM 684 N N . THR A 1 84 ? 26.077 -5.036 -21.454 1.00 74.44 84 THR A N 1
ATOM 685 C CA . THR A 1 84 ? 25.953 -3.593 -21.159 1.00 74.44 84 THR A CA 1
ATOM 686 C C . THR A 1 84 ? 25.138 -2.846 -22.216 1.00 74.44 84 THR A C 1
ATOM 688 O O . THR A 1 84 ? 25.422 -2.935 -23.412 1.00 74.44 84 THR A O 1
ATOM 691 N N . TRP A 1 85 ? 24.141 -2.077 -21.770 1.00 72.31 85 TRP A N 1
ATOM 692 C CA . TRP A 1 85 ? 23.347 -1.126 -22.566 1.00 72.31 85 TRP A CA 1
ATOM 693 C C . TRP A 1 85 ? 24.074 0.222 -22.811 1.00 72.31 85 TRP A C 1
ATOM 695 O O . TRP A 1 85 ? 25.098 0.477 -22.186 1.00 72.31 85 TRP A O 1
ATOM 705 N N . PRO A 1 86 ? 23.581 1.078 -23.735 1.00 69.69 86 PRO A N 1
ATOM 706 C CA . PRO A 1 86 ? 24.096 2.435 -23.930 1.00 69.69 86 PRO A CA 1
ATOM 707 C C . PRO A 1 86 ? 23.942 3.294 -22.690 1.00 69.69 86 PRO A C 1
ATOM 709 O O . PRO A 1 86 ? 23.080 2.971 -21.893 1.00 69.69 86 PRO A O 1
ATOM 712 N N . GLU A 1 87 ? 24.641 4.427 -22.595 1.00 71.75 87 GLU A N 1
ATOM 713 C CA . GLU A 1 87 ? 24.426 5.424 -21.529 1.00 71.75 87 GLU A CA 1
ATOM 714 C C . GLU A 1 87 ? 23.049 6.113 -21.653 1.00 71.75 87 GLU A C 1
ATOM 716 O O . GLU A 1 87 ? 22.356 6.271 -20.649 1.00 71.75 87 GLU A O 1
ATOM 721 N N . ASP A 1 88 ? 22.602 6.426 -22.878 1.00 71.44 88 ASP A N 1
ATOM 722 C CA . ASP A 1 88 ? 21.292 7.033 -23.173 1.00 71.44 88 ASP A CA 1
ATOM 723 C C . ASP A 1 88 ? 20.383 6.091 -23.983 1.00 71.44 88 ASP A C 1
ATOM 725 O O . ASP A 1 88 ? 20.657 5.726 -25.141 1.00 71.44 88 ASP A O 1
ATOM 729 N N . HIS A 1 89 ? 19.202 5.762 -23.439 1.00 75.75 89 HIS A N 1
ATOM 730 C CA . HIS A 1 89 ? 18.214 4.956 -24.168 1.00 75.75 89 HIS A CA 1
ATOM 731 C C . HIS A 1 89 ? 16.837 5.601 -24.264 1.00 75.75 89 HIS A C 1
ATOM 733 O O . HIS A 1 89 ? 16.056 5.644 -23.307 1.00 75.75 89 HIS A O 1
ATOM 739 N N . ARG A 1 90 ? 16.451 5.984 -25.494 1.00 81.00 90 ARG A N 1
ATOM 740 C CA . ARG A 1 90 ? 15.124 6.547 -25.796 1.00 81.00 90 ARG A CA 1
ATOM 741 C C . ARG A 1 90 ? 14.297 5.761 -26.823 1.00 81.00 90 ARG A C 1
ATOM 743 O O . ARG A 1 90 ? 14.654 5.659 -28.001 1.00 81.00 90 ARG A O 1
ATOM 750 N N . VAL A 1 91 ? 13.100 5.325 -26.416 1.00 77.50 91 VAL A N 1
ATOM 751 C CA . VAL A 1 91 ? 12.109 4.656 -27.292 1.00 77.50 91 VAL A CA 1
ATOM 752 C C . VAL A 1 91 ? 10.853 5.521 -27.409 1.00 77.50 91 VAL A C 1
ATOM 754 O O . VAL A 1 91 ? 10.136 5.734 -26.431 1.00 77.50 91 VAL A O 1
ATOM 757 N N . GLU A 1 92 ? 10.526 5.983 -28.619 1.00 81.88 92 GLU A N 1
ATOM 758 C CA . GLU A 1 92 ? 9.283 6.706 -28.897 1.00 81.88 92 GLU A CA 1
ATOM 759 C C . GLU A 1 92 ? 8.326 5.922 -29.812 1.00 81.88 92 GLU A C 1
ATOM 761 O O . GLU A 1 92 ? 8.645 5.633 -30.968 1.00 81.88 92 GLU A O 1
ATOM 766 N N . LYS A 1 93 ? 7.067 5.755 -29.381 1.00 79.75 93 LYS A N 1
ATOM 767 C CA . LYS A 1 93 ? 5.931 5.302 -30.216 1.00 79.75 93 LYS A CA 1
ATOM 768 C C . LYS A 1 93 ? 6.097 3.898 -30.820 1.00 79.75 93 LYS A C 1
ATOM 770 O O . LYS A 1 93 ? 5.721 3.685 -31.977 1.00 79.75 93 LYS A O 1
ATOM 775 N N . CYS A 1 94 ? 6.661 2.964 -30.061 1.00 69.38 94 CYS A N 1
ATOM 776 C CA . CYS A 1 94 ? 6.975 1.618 -30.551 1.00 69.38 94 CYS A CA 1
ATOM 777 C C . CYS A 1 94 ? 5.955 0.550 -30.118 1.00 69.38 94 CYS A C 1
ATOM 779 O O . CYS A 1 94 ? 5.267 0.695 -29.117 1.00 69.38 94 CYS A O 1
ATOM 781 N N . LEU A 1 95 ? 5.837 -0.524 -30.893 1.00 68.56 95 LEU A N 1
ATOM 782 C CA . LEU A 1 95 ? 5.104 -1.744 -30.576 1.00 68.56 95 LEU A CA 1
ATOM 783 C C . LEU A 1 95 ? 6.116 -2.895 -30.509 1.00 68.56 95 LEU A C 1
ATOM 785 O O . LEU A 1 95 ? 6.604 -3.311 -31.544 1.00 68.56 95 LEU A O 1
ATOM 789 N N . LEU A 1 96 ? 6.472 -3.383 -29.331 1.00 65.12 96 LEU A N 1
ATOM 790 C CA . LEU A 1 96 ? 7.415 -4.473 -29.110 1.00 65.12 96 LEU A CA 1
ATOM 791 C C . LEU A 1 96 ? 6.665 -5.779 -28.793 1.00 65.12 96 LEU A C 1
ATOM 793 O O . LEU A 1 96 ? 5.765 -5.761 -27.970 1.00 65.12 96 LEU A O 1
ATOM 797 N N . PHE A 1 97 ? 7.074 -6.914 -29.348 1.00 53.75 97 PHE A N 1
ATOM 798 C CA . PHE A 1 97 ? 6.772 -8.271 -28.906 1.00 53.75 97 PHE A CA 1
ATOM 799 C C . PHE A 1 97 ? 8.058 -9.118 -28.776 1.00 53.75 97 PHE A C 1
ATOM 801 O O . PHE A 1 97 ? 8.398 -9.912 -29.654 1.00 53.75 97 PHE A O 1
ATOM 808 N N . GLY A 1 98 ? 8.769 -8.964 -27.668 1.00 62.78 98 GLY A N 1
ATOM 809 C CA . GLY A 1 98 ? 9.743 -9.929 -27.163 1.00 62.78 98 GLY A CA 1
ATOM 810 C C . GLY A 1 98 ? 10.545 -9.339 -26.003 1.00 62.78 98 GLY A C 1
ATOM 811 O O . GLY A 1 98 ? 10.264 -8.218 -25.583 1.00 62.78 98 GLY A O 1
ATOM 812 N N . GLY A 1 99 ? 11.367 -10.174 -25.364 1.00 61.28 99 GLY A N 1
ATOM 813 C CA . GLY A 1 99 ? 11.919 -9.899 -24.030 1.00 61.28 99 GLY A CA 1
ATOM 814 C C . GLY A 1 99 ? 13.407 -9.572 -24.020 1.00 61.28 99 GLY A C 1
ATOM 815 O O . GLY A 1 99 ? 14.169 -10.229 -24.724 1.00 61.28 99 GLY A O 1
ATOM 816 N N . PHE A 1 100 ? 13.813 -8.573 -23.242 1.00 69.44 100 PHE A N 1
ATOM 817 C CA . PHE A 1 100 ? 15.220 -8.200 -23.102 1.00 69.44 100 PHE A CA 1
ATOM 818 C C . PHE A 1 100 ? 15.833 -8.829 -21.839 1.00 69.44 100 PHE A C 1
ATOM 820 O O . PHE A 1 100 ? 15.172 -8.903 -20.807 1.00 69.44 100 PHE A O 1
ATOM 827 N N . MET A 1 101 ? 17.096 -9.237 -21.902 1.00 71.94 101 MET A N 1
ATOM 828 C CA . MET A 1 101 ? 17.929 -9.507 -20.725 1.00 71.94 101 MET A CA 1
ATOM 829 C C . MET A 1 101 ? 19.105 -8.542 -20.751 1.00 71.94 101 MET A C 1
ATOM 831 O O . MET A 1 101 ? 19.582 -8.250 -21.850 1.00 71.94 101 MET A O 1
ATOM 835 N N . ALA A 1 102 ? 19.542 -8.017 -19.609 1.00 73.31 102 ALA A N 1
ATOM 836 C CA . ALA A 1 102 ? 20.807 -7.294 -19.578 1.00 73.31 102 ALA A CA 1
ATOM 837 C C . ALA A 1 102 ? 21.503 -7.240 -18.226 1.00 73.31 102 ALA A C 1
ATOM 839 O O . ALA A 1 102 ? 20.835 -6.947 -17.250 1.00 73.31 102 ALA A O 1
ATOM 840 N N . ASP A 1 103 ? 22.819 -7.416 -18.165 1.00 77.38 103 ASP A N 1
ATOM 841 C CA . ASP A 1 103 ? 23.516 -7.330 -16.877 1.00 77.38 103 ASP A CA 1
ATOM 842 C C . ASP A 1 103 ? 23.435 -5.870 -16.369 1.00 77.38 103 ASP A C 1
ATOM 844 O O . ASP A 1 103 ? 22.959 -5.629 -15.262 1.00 77.38 103 ASP A O 1
ATOM 848 N N . THR A 1 104 ? 23.738 -4.873 -17.216 1.00 74.12 104 THR A N 1
ATOM 849 C CA . THR A 1 104 ? 23.631 -3.439 -16.871 1.00 74.12 104 THR A CA 1
ATOM 850 C C . THR A 1 104 ? 22.798 -2.653 -17.889 1.00 74.12 104 THR A C 1
ATOM 852 O O . THR A 1 104 ? 23.021 -2.741 -19.100 1.00 74.12 104 THR A O 1
ATOM 855 N N . TRP A 1 105 ? 21.854 -1.843 -17.402 1.00 71.06 105 TRP A N 1
ATOM 856 C CA . TRP A 1 105 ? 21.067 -0.862 -18.169 1.00 71.06 105 TRP A CA 1
ATOM 857 C C . TRP A 1 105 ? 21.728 0.548 -18.243 1.00 71.06 105 TRP A C 1
ATOM 859 O O . TRP A 1 105 ? 22.661 0.807 -17.496 1.00 71.06 105 TRP A O 1
ATOM 869 N N . PRO A 1 106 ? 21.256 1.462 -19.122 1.00 66.38 106 PRO A N 1
ATOM 870 C CA . PRO A 1 106 ? 21.743 2.850 -19.295 1.00 66.38 106 PRO A CA 1
ATOM 871 C C . PRO A 1 106 ? 21.700 3.730 -18.055 1.00 66.38 106 PRO A C 1
ATOM 873 O O . PRO A 1 106 ? 20.779 3.541 -17.287 1.00 66.38 106 PRO A O 1
ATOM 876 N N . GLU A 1 107 ? 22.521 4.781 -17.937 1.00 68.38 107 GLU A N 1
ATOM 877 C CA . GLU A 1 107 ? 22.343 5.829 -16.905 1.00 68.38 107 GLU A CA 1
ATOM 878 C C . GLU A 1 107 ? 20.961 6.526 -17.032 1.00 68.38 107 GLU A C 1
ATOM 880 O O . GLU A 1 107 ? 20.266 6.683 -16.027 1.00 68.38 107 GLU A O 1
ATOM 885 N N . ASP A 1 108 ? 20.502 6.835 -18.258 1.00 66.31 108 ASP A N 1
ATOM 886 C CA . ASP A 1 108 ? 19.161 7.382 -18.555 1.00 66.31 108 ASP A CA 1
ATOM 887 C C . ASP A 1 108 ? 18.317 6.443 -19.445 1.00 66.31 108 ASP A C 1
ATOM 889 O O . ASP A 1 108 ? 18.631 6.172 -20.614 1.00 66.31 108 ASP A O 1
ATOM 893 N N . HIS A 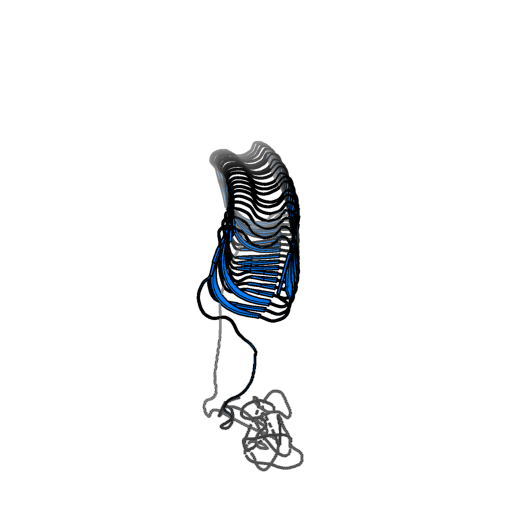1 109 ? 17.123 6.038 -18.986 1.00 70.75 109 HIS A N 1
ATOM 894 C CA . HIS A 1 109 ? 16.171 5.341 -19.866 1.00 70.75 109 HIS A CA 1
ATOM 895 C C . HIS A 1 109 ? 14.766 5.956 -19.848 1.00 70.75 109 HIS A C 1
ATOM 897 O O . HIS A 1 109 ? 14.066 6.012 -18.838 1.00 70.75 109 HIS A O 1
ATOM 903 N N . ARG A 1 110 ? 14.278 6.373 -21.026 1.00 76.81 110 ARG A N 1
ATOM 904 C CA . ARG A 1 110 ? 12.935 6.953 -21.182 1.00 76.81 110 ARG A CA 1
ATOM 905 C C . ARG A 1 110 ? 12.123 6.291 -22.289 1.00 76.81 110 ARG A C 1
ATOM 907 O O . ARG A 1 110 ? 12.427 6.424 -23.481 1.00 76.81 110 ARG A O 1
ATOM 914 N N . VAL A 1 111 ? 11.005 5.665 -21.905 1.00 73.88 111 VAL A N 1
ATOM 915 C CA . VAL A 1 111 ? 10.067 5.019 -22.846 1.00 73.88 111 VAL A CA 1
ATOM 916 C C . VAL A 1 111 ? 8.774 5.824 -22.956 1.00 73.88 111 VAL A C 1
ATOM 918 O O . VAL A 1 111 ? 7.994 5.929 -22.009 1.00 73.88 111 VAL A O 1
ATOM 921 N N . GLU A 1 112 ? 8.500 6.373 -24.143 1.00 79.94 112 GLU A N 1
ATOM 922 C CA . GLU A 1 112 ? 7.282 7.136 -24.425 1.00 79.94 112 GLU A CA 1
ATOM 923 C C . GLU A 1 112 ? 6.342 6.426 -25.419 1.00 79.94 112 GLU A C 1
ATOM 925 O O . GLU A 1 112 ? 6.666 6.252 -26.597 1.00 79.94 112 GLU A O 1
ATOM 930 N N . LYS A 1 113 ? 5.084 6.200 -25.012 1.00 78.75 113 LYS A N 1
ATOM 931 C CA . LYS A 1 113 ? 3.954 5.790 -25.877 1.00 78.75 113 LYS A CA 1
ATOM 932 C C . LYS A 1 113 ? 4.124 4.420 -26.544 1.00 78.75 113 LYS A C 1
ATOM 934 O O . LYS A 1 113 ? 3.788 4.283 -27.724 1.00 78.75 113 LYS A O 1
ATOM 939 N N . CYS A 1 114 ? 4.639 3.435 -25.817 1.00 68.25 114 CYS A N 1
ATOM 940 C CA . CYS A 1 114 ? 4.943 2.116 -26.376 1.00 68.25 114 CYS A CA 1
ATOM 941 C C . CYS A 1 114 ? 3.893 1.053 -26.022 1.00 68.25 114 CYS A C 1
ATOM 943 O O . CYS A 1 114 ? 3.265 1.152 -24.979 1.00 68.25 114 CYS A O 1
ATOM 945 N N . LEU A 1 115 ? 3.672 0.060 -26.888 1.00 68.44 115 LEU A N 1
ATOM 946 C CA . LEU A 1 115 ? 2.946 -1.187 -26.590 1.00 68.44 115 LEU A CA 1
ATOM 947 C C . LEU A 1 115 ? 3.987 -2.322 -26.567 1.00 68.44 115 LEU A C 1
ATOM 949 O O . LEU A 1 115 ? 4.783 -2.382 -27.486 1.00 68.44 115 LEU A O 1
ATOM 953 N N . LEU A 1 116 ? 4.057 -3.167 -25.545 1.00 64.56 116 LEU A N 1
ATOM 954 C CA . LEU A 1 116 ? 5.169 -4.088 -25.309 1.00 64.56 116 LEU A CA 1
ATOM 955 C C . LEU A 1 116 ? 4.671 -5.495 -24.948 1.00 64.56 116 LEU A C 1
ATOM 957 O O . LEU A 1 116 ? 3.645 -5.618 -24.291 1.00 64.56 116 LEU A O 1
ATOM 961 N N . PHE A 1 117 ? 5.384 -6.540 -25.367 1.00 49.72 117 PHE A N 1
ATOM 962 C CA . PHE A 1 117 ? 5.033 -7.957 -25.186 1.00 49.72 117 PHE A CA 1
ATOM 963 C C . PHE A 1 117 ? 6.291 -8.880 -25.165 1.00 49.72 117 PHE A C 1
ATOM 965 O O . PHE A 1 117 ? 6.417 -9.783 -25.990 1.00 49.72 117 PHE A O 1
ATOM 972 N N . GLY A 1 118 ? 7.230 -8.696 -24.240 1.00 61.97 118 GLY A N 1
ATOM 973 C CA . GLY A 1 118 ? 8.140 -9.769 -23.804 1.00 61.97 118 GLY A CA 1
ATOM 974 C C . GLY A 1 118 ? 8.928 -9.381 -22.547 1.00 61.97 118 GLY A C 1
ATOM 975 O O . GLY A 1 118 ? 9.093 -8.191 -22.323 1.00 61.97 118 GLY A O 1
ATOM 976 N N . GLY A 1 119 ? 9.284 -10.356 -21.694 1.00 66.56 119 GLY A N 1
ATOM 977 C CA . GLY A 1 119 ? 9.790 -10.121 -20.326 1.00 66.56 119 GLY A CA 1
ATOM 978 C C . GLY A 1 119 ? 11.117 -9.366 -20.269 1.00 66.56 119 GLY A C 1
ATOM 979 O O . GLY A 1 119 ? 11.939 -9.532 -21.163 1.00 66.56 119 GLY A O 1
ATOM 980 N N . PHE A 1 120 ? 11.340 -8.576 -19.222 1.00 72.25 120 PHE A N 1
ATOM 981 C CA . PHE A 1 120 ? 12.658 -8.007 -18.936 1.00 72.25 120 PHE A CA 1
ATOM 982 C C . PHE A 1 120 ? 13.341 -8.728 -17.776 1.00 72.25 120 PHE A C 1
ATOM 984 O O . PHE A 1 120 ? 12.681 -9.022 -16.780 1.00 72.25 120 PHE A O 1
ATOM 991 N N . MET A 1 121 ? 14.643 -8.967 -17.881 1.00 75.12 121 MET A N 1
ATOM 992 C CA . MET A 1 121 ? 15.507 -9.311 -16.746 1.00 75.12 121 MET A CA 1
ATOM 993 C C . MET A 1 121 ? 16.689 -8.353 -16.775 1.00 75.12 121 MET A C 1
ATOM 995 O O . MET A 1 121 ? 17.148 -8.035 -17.877 1.00 75.12 121 MET A O 1
ATOM 999 N N . ALA A 1 122 ? 17.156 -7.891 -15.620 1.00 75.25 122 ALA A N 1
ATOM 1000 C CA . ALA A 1 122 ? 18.446 -7.225 -15.562 1.00 75.25 122 ALA A CA 1
ATOM 1001 C C . ALA A 1 122 ? 19.141 -7.339 -14.212 1.00 75.25 122 ALA A C 1
ATOM 1003 O O . ALA A 1 122 ? 18.444 -7.307 -13.214 1.00 75.25 122 ALA A O 1
ATOM 1004 N N . ASP A 1 123 ? 20.465 -7.375 -14.136 1.00 78.00 123 ASP A N 1
ATOM 1005 C CA . ASP A 1 123 ? 21.110 -7.344 -12.817 1.00 78.00 123 ASP A CA 1
ATOM 1006 C C . ASP A 1 123 ? 20.964 -5.909 -12.258 1.00 78.00 123 ASP A C 1
ATOM 1008 O O . ASP A 1 123 ? 20.337 -5.707 -11.220 1.00 78.00 123 ASP A O 1
ATOM 1012 N N . THR A 1 124 ? 21.363 -4.878 -13.014 1.00 75.00 124 THR A N 1
ATOM 1013 C CA . THR A 1 124 ? 21.248 -3.464 -12.599 1.00 75.00 124 THR A CA 1
ATOM 1014 C C . THR A 1 124 ? 20.453 -2.641 -13.620 1.00 75.00 124 THR A C 1
ATOM 1016 O O . THR A 1 124 ? 20.750 -2.653 -14.816 1.00 75.00 124 THR A O 1
ATOM 1019 N N . TRP A 1 125 ? 19.434 -1.909 -13.162 1.00 73.31 125 TRP A N 1
ATOM 1020 C CA . TRP A 1 125 ? 18.701 -0.881 -13.924 1.00 73.31 125 TRP A CA 1
ATOM 1021 C C . TRP A 1 125 ? 19.445 0.486 -13.932 1.00 73.31 125 TRP A C 1
ATOM 1023 O O . TRP A 1 125 ? 20.440 0.607 -13.229 1.00 73.31 125 TRP A O 1
ATOM 1033 N N . PRO A 1 126 ? 18.999 1.504 -14.710 1.00 67.62 126 PRO A N 1
ATOM 1034 C CA . PRO A 1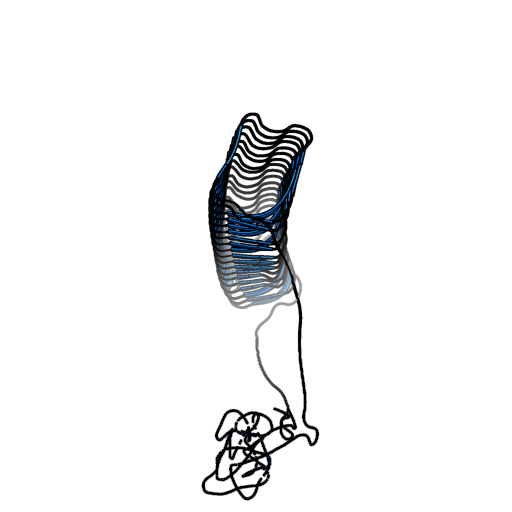 126 ? 19.553 2.876 -14.696 1.00 67.62 126 PRO A CA 1
ATOM 1035 C C . PRO A 1 126 ? 19.711 3.547 -13.333 1.00 67.62 126 PRO A C 1
ATOM 1037 O O . PRO A 1 126 ? 19.251 2.987 -12.358 1.00 67.62 126 PRO A O 1
ATOM 1040 N N . GLU A 1 127 ? 20.203 4.792 -13.273 1.00 68.62 127 GLU A N 1
ATOM 1041 C CA . GLU A 1 127 ? 19.893 5.705 -12.147 1.00 68.62 127 GLU A CA 1
ATOM 1042 C C . GLU A 1 127 ? 18.492 6.333 -12.355 1.00 68.62 127 GLU A C 1
ATOM 1044 O O . GLU A 1 127 ? 17.641 6.270 -11.469 1.00 68.62 127 GLU A O 1
ATOM 1049 N N . ASP A 1 128 ? 18.186 6.820 -13.570 1.00 65.88 128 ASP A N 1
ATOM 1050 C CA . ASP A 1 128 ? 16.877 7.391 -13.939 1.00 65.88 128 ASP A CA 1
ATOM 1051 C C . ASP A 1 128 ? 16.071 6.497 -14.910 1.00 65.88 128 ASP A C 1
ATOM 1053 O O . ASP A 1 128 ? 16.464 6.230 -16.056 1.00 65.88 128 ASP A O 1
ATOM 1057 N N . HIS A 1 129 ? 14.837 6.116 -14.539 1.00 66.44 129 HIS A N 1
ATOM 1058 C CA . HIS A 1 129 ? 13.927 5.474 -15.500 1.00 66.44 129 HIS A CA 1
ATOM 1059 C C . HIS A 1 129 ? 12.492 5.974 -15.461 1.00 66.44 129 HIS A C 1
ATOM 1061 O O . HIS A 1 129 ? 11.740 5.768 -14.502 1.00 66.44 129 HIS A O 1
ATOM 1067 N N . ARG A 1 130 ? 12.023 6.484 -16.608 1.00 75.31 130 ARG A N 1
ATOM 1068 C CA . ARG A 1 130 ? 10.644 6.963 -16.767 1.00 75.31 130 ARG A CA 1
ATOM 1069 C C . ARG A 1 130 ? 9.870 6.278 -17.896 1.00 75.31 130 ARG A C 1
ATOM 1071 O O . ARG A 1 130 ? 10.147 6.487 -19.081 1.00 75.31 130 ARG A O 1
ATOM 1078 N N . VAL A 1 131 ? 8.772 5.601 -17.528 1.00 75.56 131 VAL A N 1
ATOM 1079 C CA . VAL A 1 131 ? 7.775 5.041 -18.463 1.00 75.56 131 VAL A CA 1
ATOM 1080 C C . VAL A 1 131 ? 6.554 5.958 -18.568 1.00 75.56 131 VAL A C 1
ATOM 1082 O O . VAL A 1 131 ? 5.749 6.074 -17.643 1.00 75.56 131 VAL A O 1
ATOM 1085 N N . GLU A 1 132 ? 6.341 6.569 -19.735 1.00 80.88 132 GLU A N 1
ATOM 1086 C CA . GLU A 1 132 ? 5.147 7.366 -20.032 1.00 80.88 132 GLU A CA 1
ATOM 1087 C C . GLU A 1 132 ? 4.218 6.693 -21.061 1.00 80.88 132 GLU A C 1
ATOM 1089 O O . GLU A 1 132 ? 4.573 6.506 -22.227 1.00 80.88 132 GLU A O 1
ATOM 1094 N N . LYS A 1 133 ? 2.938 6.520 -20.699 1.00 80.12 133 LYS A N 1
ATOM 1095 C CA . LYS A 1 133 ? 1.816 6.205 -21.612 1.00 80.12 133 LYS A CA 1
ATOM 1096 C C . LYS A 1 133 ? 1.950 4.868 -22.346 1.00 80.12 133 LYS A C 1
ATOM 1098 O O . LYS A 1 133 ? 1.612 4.786 -23.530 1.00 80.12 133 LYS A O 1
ATOM 1103 N N . CYS A 1 134 ? 2.437 3.845 -21.657 1.00 70.00 134 CYS A N 1
ATOM 1104 C CA . CYS A 1 134 ? 2.737 2.553 -22.272 1.00 70.00 134 CYS A CA 1
ATOM 1105 C C . CYS A 1 134 ? 1.652 1.490 -22.026 1.00 70.00 134 CYS A C 1
ATOM 1107 O O . CYS A 1 134 ? 0.961 1.511 -21.016 1.00 70.00 134 CYS A O 1
ATOM 1109 N N . LEU A 1 135 ? 1.482 0.555 -22.956 1.00 70.00 135 LEU A N 1
ATOM 1110 C CA . LEU A 1 135 ? 0.696 -0.668 -22.792 1.00 70.00 135 LEU A CA 1
ATOM 1111 C C . LEU A 1 135 ? 1.695 -1.834 -22.742 1.00 70.00 135 LEU A C 1
ATOM 1113 O O . LEU A 1 135 ? 2.224 -2.219 -23.761 1.00 70.00 135 LEU A O 1
ATOM 1117 N N . LEU A 1 136 ? 2.065 -2.340 -21.581 1.00 64.25 136 LEU A N 1
ATOM 1118 C CA . LEU A 1 136 ? 3.049 -3.404 -21.400 1.00 64.25 136 LEU A CA 1
ATOM 1119 C C . LEU A 1 136 ? 2.318 -4.722 -21.138 1.00 64.25 136 LEU A C 1
ATOM 1121 O O . LEU A 1 136 ? 1.407 -4.721 -20.332 1.00 64.25 136 LEU A O 1
ATOM 1125 N N . PHE A 1 137 ? 2.672 -5.846 -21.751 1.00 41.94 137 PHE A N 1
ATOM 1126 C CA . PHE A 1 137 ? 2.001 -7.138 -21.523 1.00 41.94 137 PHE A CA 1
ATOM 1127 C C . PHE A 1 137 ? 2.895 -8.151 -20.792 1.00 41.94 137 PHE A C 1
ATOM 1129 O O . PHE A 1 137 ? 2.779 -9.345 -21.057 1.00 41.94 137 PHE A O 1
ATOM 1136 N N . VAL A 1 138 ? 3.814 -7.690 -19.927 1.00 64.31 138 VAL A N 1
ATOM 1137 C CA . VAL A 1 138 ? 4.880 -8.543 -19.354 1.00 64.31 138 VAL A CA 1
ATOM 1138 C C . VAL A 1 138 ? 5.350 -8.222 -17.946 1.00 64.31 138 VAL A C 1
ATOM 1140 O O . VAL A 1 138 ? 5.039 -7.170 -17.398 1.00 64.31 138 VAL A O 1
ATOM 1143 N N . GLY A 1 139 ? 6.123 -9.165 -17.402 1.00 66.38 139 GLY A N 1
ATOM 1144 C CA . GLY A 1 139 ? 6.867 -9.007 -16.163 1.00 66.38 139 GLY A CA 1
ATOM 1145 C C . GLY A 1 139 ? 8.300 -8.506 -16.346 1.00 66.38 139 GLY A C 1
ATOM 1146 O O . GLY A 1 139 ? 8.901 -8.674 -17.411 1.00 66.38 139 GLY A O 1
ATOM 1147 N N . PHE A 1 140 ? 8.811 -7.925 -15.267 1.00 74.06 140 PHE A N 1
ATOM 1148 C CA . PHE A 1 140 ? 10.199 -7.511 -15.078 1.00 74.06 140 PHE A CA 1
ATOM 1149 C C . PHE A 1 140 ? 10.817 -8.317 -13.933 1.00 74.06 140 PHE A C 1
ATOM 1151 O O . PHE A 1 140 ? 10.118 -8.656 -12.978 1.00 74.06 140 PHE A O 1
ATOM 1158 N N . MET A 1 141 ? 12.112 -8.588 -14.016 1.00 76.81 141 MET A N 1
ATOM 1159 C CA . MET A 1 141 ? 12.944 -9.039 -12.903 1.00 76.81 141 MET A CA 1
ATOM 1160 C C . MET A 1 141 ? 14.170 -8.139 -12.874 1.00 76.81 141 MET A C 1
ATOM 1162 O O . MET A 1 141 ? 14.669 -7.806 -13.955 1.00 76.81 141 MET A O 1
ATOM 1166 N N . ALA A 1 142 ? 14.630 -7.738 -11.693 1.00 77.69 142 ALA A N 1
ATOM 1167 C CA . ALA A 1 142 ? 15.963 -7.171 -11.592 1.00 77.69 142 ALA A CA 1
ATOM 1168 C C . ALA A 1 142 ? 16.650 -7.372 -10.246 1.00 77.69 142 ALA A C 1
ATOM 1170 O O . ALA A 1 142 ? 15.953 -7.353 -9.248 1.00 77.69 142 ALA A O 1
ATOM 1171 N N . ASP A 1 143 ? 17.973 -7.447 -10.169 1.00 80.12 143 ASP A N 1
ATOM 1172 C CA . ASP A 1 143 ? 18.615 -7.438 -8.849 1.00 80.12 143 ASP A CA 1
ATOM 1173 C C . ASP A 1 143 ? 18.474 -6.019 -8.243 1.00 80.12 143 ASP A C 1
ATOM 1175 O O . ASP A 1 143 ? 17.955 -5.877 -7.140 1.00 80.12 143 ASP A O 1
ATOM 1179 N N . THR A 1 144 ? 18.752 -4.945 -8.996 1.00 77.06 144 THR A N 1
ATOM 1180 C CA . THR A 1 144 ? 18.630 -3.548 -8.519 1.00 77.06 144 THR A CA 1
ATOM 1181 C C . THR A 1 144 ? 17.857 -2.657 -9.501 1.00 77.06 144 THR A C 1
ATOM 1183 O O . THR A 1 144 ? 18.087 -2.714 -10.709 1.00 77.06 144 THR A O 1
ATOM 1186 N N . TRP A 1 145 ? 16.952 -1.814 -8.986 1.00 75.50 145 TRP A N 1
ATOM 1187 C CA . TRP A 1 145 ? 16.139 -0.816 -9.722 1.00 75.50 145 TRP A CA 1
ATOM 1188 C C . TRP A 1 145 ? 16.731 0.622 -9.675 1.00 75.50 145 TRP A C 1
ATOM 1190 O O . TRP A 1 145 ? 17.527 0.894 -8.784 1.00 75.50 145 TRP A O 1
ATOM 1200 N N . PRO A 1 146 ? 16.299 1.558 -10.561 1.00 68.44 146 PRO A N 1
ATOM 1201 C CA . PRO A 1 146 ? 16.827 2.928 -10.710 1.00 68.44 146 PRO A CA 1
ATOM 1202 C C . PRO A 1 146 ? 16.417 3.928 -9.663 1.00 68.44 146 PRO A C 1
ATOM 1204 O O . PRO A 1 146 ? 15.204 4.139 -9.566 1.00 68.44 146 PRO A O 1
ATOM 1207 N N . GLU A 1 147 ? 17.395 4.563 -8.992 1.00 66.75 147 GLU A N 1
ATOM 1208 C CA . GLU A 1 147 ? 17.258 5.564 -7.910 1.00 66.75 147 GLU A CA 1
ATOM 1209 C C . GLU A 1 147 ? 15.982 6.424 -8.011 1.00 66.75 147 GLU A C 1
ATOM 1211 O O . GLU A 1 147 ? 15.244 6.504 -7.030 1.00 66.75 147 GLU A O 1
ATOM 1216 N N . ASP A 1 148 ? 15.651 6.953 -9.196 1.00 71.69 148 ASP A N 1
ATOM 1217 C CA . ASP A 1 148 ? 14.308 7.450 -9.528 1.00 71.69 148 ASP A CA 1
ATOM 1218 C C . ASP A 1 148 ? 13.608 6.586 -10.598 1.00 71.69 148 ASP A C 1
ATOM 1220 O O . ASP A 1 148 ? 13.885 6.659 -11.806 1.00 71.69 148 ASP A O 1
ATOM 1224 N N . HIS A 1 149 ? 12.544 5.869 -10.212 1.00 77.94 149 HIS A N 1
ATOM 1225 C CA . HIS A 1 149 ? 11.675 5.199 -11.188 1.00 77.94 149 HIS A CA 1
ATOM 1226 C C . HIS A 1 149 ? 10.251 5.760 -11.191 1.00 77.94 149 HIS A C 1
ATOM 1228 O O . HIS A 1 149 ? 9.512 5.692 -10.206 1.00 77.94 149 HIS A O 1
ATOM 1234 N N . ARG A 1 150 ? 9.783 6.252 -12.349 1.00 83.12 150 ARG A N 1
ATOM 1235 C CA . ARG A 1 150 ? 8.432 6.825 -12.482 1.00 83.12 150 ARG A CA 1
ATOM 1236 C C . ARG A 1 150 ? 7.617 6.222 -13.623 1.00 83.12 150 ARG A C 1
ATOM 1238 O O . ARG A 1 150 ? 7.938 6.375 -14.803 1.00 83.12 150 ARG A O 1
ATOM 1245 N N . VAL A 1 151 ? 6.458 5.653 -13.280 1.00 82.06 151 VAL A N 1
ATOM 1246 C CA . VAL A 1 151 ? 5.498 5.071 -14.239 1.00 82.06 151 VAL A CA 1
ATOM 1247 C C . VAL A 1 151 ? 4.236 5.931 -14.318 1.00 82.06 151 VAL A C 1
ATOM 1249 O O . VAL A 1 151 ? 3.441 5.997 -13.380 1.00 82.06 151 VAL A O 1
ATOM 1252 N N . GLU A 1 152 ? 3.988 6.565 -15.466 1.00 85.56 152 GLU A N 1
ATOM 1253 C CA . GLU A 1 152 ? 2.771 7.341 -15.715 1.00 85.56 152 GLU A CA 1
ATOM 1254 C C . GLU A 1 152 ? 1.865 6.725 -16.796 1.00 85.56 152 GLU A C 1
ATOM 1256 O O . GLU A 1 152 ? 2.276 6.537 -17.942 1.00 85.56 152 GLU A O 1
ATOM 1261 N N . LYS A 1 153 ? 0.559 6.613 -16.511 1.00 84.56 153 LYS A N 1
ATOM 1262 C CA . LYS A 1 153 ? -0.514 6.354 -17.502 1.00 84.56 153 LYS A CA 1
ATOM 1263 C C . LYS A 1 153 ? -0.354 5.042 -18.275 1.00 84.56 153 LYS A C 1
ATOM 1265 O O . LYS A 1 153 ? -0.681 4.991 -19.465 1.00 84.56 153 LYS A O 1
ATOM 1270 N N . CYS A 1 154 ? 0.155 4.015 -17.608 1.00 77.75 154 CYS A N 1
ATOM 1271 C CA . CYS A 1 154 ? 0.441 2.729 -18.231 1.00 77.75 154 CYS A CA 1
ATOM 1272 C C . CYS A 1 154 ? -0.661 1.683 -17.990 1.00 77.75 154 CYS A C 1
ATOM 1274 O O . CYS A 1 154 ? -1.399 1.753 -17.009 1.00 77.75 154 CYS A O 1
ATOM 1276 N N . LEU A 1 155 ? -0.775 0.708 -18.889 1.00 76.62 155 LEU A N 1
ATOM 1277 C CA . LEU A 1 155 ? -1.551 -0.515 -18.694 1.00 76.62 155 LEU A CA 1
ATOM 1278 C C . LEU A 1 155 ? -0.555 -1.681 -18.788 1.00 76.62 155 LEU A C 1
ATOM 1280 O O . LEU A 1 155 ? 0.115 -1.765 -19.805 1.00 76.62 155 LEU A O 1
ATOM 1284 N N . LEU A 1 156 ? -0.412 -2.514 -17.756 1.00 73.19 156 LEU A N 1
ATOM 1285 C CA . LEU A 1 156 ? 0.662 -3.509 -17.598 1.00 73.19 156 LEU A CA 1
ATOM 1286 C C . LEU A 1 156 ? 0.122 -4.938 -17.395 1.00 73.19 156 LEU A C 1
ATOM 1288 O O . LEU A 1 156 ? -0.844 -5.076 -16.654 1.00 73.19 156 LEU A O 1
ATOM 1292 N N . PHE A 1 157 ? 0.716 -5.977 -18.004 1.00 71.62 157 PHE A N 1
ATOM 1293 C CA . PHE A 1 157 ? 0.330 -7.392 -17.843 1.00 71.62 157 PHE A CA 1
ATOM 1294 C C . PHE A 1 157 ? 1.496 -8.347 -17.536 1.00 71.62 157 PHE A C 1
ATOM 1296 O O . PHE A 1 157 ? 1.757 -9.297 -18.271 1.00 71.62 157 PHE A O 1
ATOM 1303 N N . GLY A 1 158 ? 2.162 -8.132 -16.411 1.00 71.38 158 GLY A N 1
ATOM 1304 C CA . GLY A 1 158 ? 2.954 -9.164 -15.747 1.00 71.38 158 GLY A CA 1
ATOM 1305 C C . GLY A 1 158 ? 3.449 -8.716 -14.380 1.00 71.38 158 GLY A C 1
ATOM 1306 O O . GLY A 1 158 ? 3.117 -7.623 -13.924 1.00 71.38 158 GLY A O 1
ATOM 1307 N N . GLY A 1 159 ? 4.177 -9.603 -13.701 1.00 68.75 159 GLY A N 1
ATOM 1308 C CA . GLY A 1 159 ? 4.718 -9.320 -12.370 1.00 68.75 159 GLY A CA 1
ATOM 1309 C C . GLY A 1 159 ? 6.082 -8.632 -12.418 1.00 68.75 159 GLY A C 1
ATOM 1310 O O . GLY A 1 159 ? 6.885 -8.957 -13.285 1.00 68.75 159 GLY A O 1
ATOM 1311 N N . PHE A 1 160 ? 6.345 -7.723 -11.487 1.00 78.00 160 PHE A N 1
ATOM 1312 C CA . PHE A 1 160 ? 7.688 -7.225 -11.192 1.00 78.00 160 PHE A CA 1
ATOM 1313 C C . PHE A 1 160 ? 8.302 -8.058 -10.063 1.00 78.00 160 PHE A C 1
ATOM 1315 O O . PHE A 1 160 ? 7.623 -8.318 -9.071 1.00 78.00 160 PHE A O 1
ATOM 1322 N N . MET A 1 161 ? 9.568 -8.439 -10.192 1.00 79.25 161 MET A N 1
ATOM 1323 C CA . MET A 1 161 ? 10.412 -8.945 -9.106 1.00 79.25 161 MET A CA 1
ATOM 1324 C C . MET A 1 161 ? 11.638 -8.051 -9.028 1.00 79.25 161 MET A C 1
ATOM 1326 O O . MET A 1 161 ? 12.102 -7.605 -10.082 1.00 79.25 161 MET A O 1
ATOM 1330 N N . ALA A 1 162 ? 12.141 -7.792 -7.826 1.00 80.00 162 ALA A N 1
ATOM 1331 C CA . ALA A 1 162 ? 13.494 -7.289 -7.694 1.00 80.00 162 ALA A CA 1
ATOM 1332 C C . ALA A 1 162 ? 14.142 -7.522 -6.339 1.00 80.00 162 ALA A C 1
ATOM 1334 O O . ALA A 1 162 ? 13.433 -7.510 -5.351 1.00 80.00 162 ALA A O 1
ATOM 1335 N N . ASP A 1 163 ? 15.459 -7.638 -6.251 1.00 81.56 163 ASP A N 1
ATOM 1336 C CA . ASP A 1 163 ? 16.087 -7.751 -4.932 1.00 81.56 163 ASP A CA 1
ATOM 1337 C C . ASP A 1 163 ? 16.025 -6.373 -4.239 1.00 81.56 163 ASP A C 1
ATOM 1339 O O . ASP A 1 163 ? 15.500 -6.272 -3.134 1.00 81.56 163 ASP A O 1
ATOM 1343 N N . THR A 1 164 ? 16.377 -5.275 -4.919 1.00 78.19 164 THR A N 1
ATOM 1344 C CA . THR A 1 164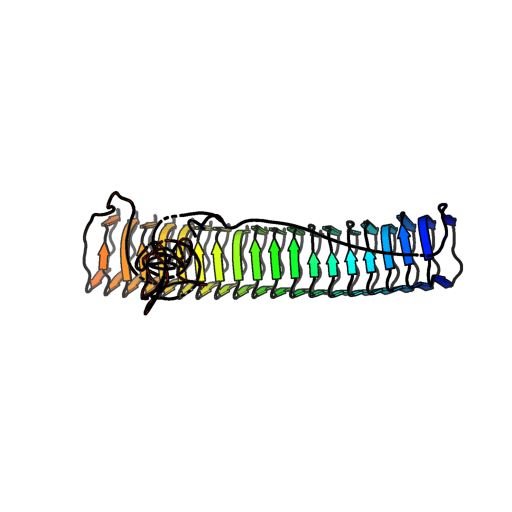 ? 16.303 -3.908 -4.366 1.00 78.19 164 THR A CA 1
ATOM 1345 C C . THR A 1 164 ? 15.564 -2.934 -5.283 1.00 78.19 164 THR A C 1
ATOM 1347 O O . THR A 1 164 ? 15.887 -2.783 -6.462 1.00 78.19 164 THR A O 1
ATOM 1350 N N . TRP A 1 165 ? 14.571 -2.238 -4.725 1.00 76.44 165 TRP A N 1
ATOM 1351 C CA . TRP A 1 165 ? 13.922 -1.072 -5.332 1.00 76.44 165 TRP A CA 1
ATOM 1352 C C . TRP A 1 165 ? 14.709 0.213 -5.057 1.00 76.44 165 TRP A C 1
ATOM 1354 O O . TRP A 1 165 ? 15.523 0.247 -4.140 1.00 76.44 165 TRP A O 1
ATOM 1364 N N . PRO A 1 166 ? 14.458 1.276 -5.833 1.00 67.12 166 PRO A N 1
ATOM 1365 C CA . PRO A 1 166 ? 15.211 2.523 -5.732 1.00 67.12 166 PRO A CA 1
ATOM 1366 C C . PRO A 1 166 ? 14.878 3.384 -4.536 1.00 67.12 166 PRO A C 1
ATOM 1368 O O . PRO A 1 166 ? 13.747 3.278 -4.112 1.00 67.12 166 PRO A O 1
ATOM 1371 N N . GLU A 1 167 ? 15.706 4.363 -4.153 1.00 62.47 167 GLU A N 1
ATOM 1372 C CA . GLU A 1 167 ? 15.367 5.383 -3.135 1.00 62.47 167 GLU A CA 1
ATOM 1373 C C . GLU A 1 167 ? 13.999 6.083 -3.371 1.00 62.47 167 GLU A C 1
ATOM 1375 O O . GLU A 1 167 ? 13.253 6.257 -2.406 1.00 62.47 167 GLU A O 1
ATOM 1380 N N . ASP A 1 168 ? 13.589 6.373 -4.619 1.00 75.25 168 ASP A N 1
ATOM 1381 C CA . ASP A 1 168 ? 12.269 6.936 -4.965 1.00 75.25 168 ASP A CA 1
ATOM 1382 C C . ASP A 1 168 ? 11.504 6.131 -6.051 1.00 75.25 168 ASP A C 1
ATOM 1384 O O . ASP A 1 168 ? 11.935 5.977 -7.201 1.00 75.25 168 ASP A O 1
ATOM 1388 N N . HIS A 1 169 ? 10.261 5.692 -5.774 1.00 82.00 169 HIS A N 1
ATOM 1389 C CA . HIS A 1 169 ? 9.407 5.119 -6.834 1.00 82.00 169 HIS A CA 1
ATOM 1390 C C . HIS A 1 169 ? 7.954 5.595 -6.825 1.00 82.00 169 HIS A C 1
ATOM 1392 O O . HIS A 1 169 ? 7.206 5.450 -5.849 1.00 82.00 169 HIS A O 1
ATOM 1398 N N . ARG A 1 170 ? 7.490 6.075 -7.993 1.00 87.56 170 ARG A N 1
ATOM 1399 C CA . ARG A 1 170 ? 6.146 6.641 -8.156 1.00 87.56 170 ARG A CA 1
ATOM 1400 C C . ARG A 1 170 ? 5.358 6.078 -9.339 1.00 87.56 170 ARG A C 1
ATOM 1402 O O . ARG A 1 170 ? 5.693 6.307 -10.503 1.00 87.56 170 ARG A O 1
ATOM 1409 N N . VAL A 1 171 ? 4.188 5.497 -9.043 1.00 84.50 171 VAL A N 1
ATOM 1410 C CA . VAL A 1 171 ? 3.197 5.034 -10.038 1.00 84.50 171 VAL A CA 1
ATOM 1411 C C . VAL A 1 171 ? 1.972 5.951 -10.072 1.00 84.50 171 VAL A C 1
ATOM 1413 O O . VAL A 1 171 ? 1.195 6.029 -9.121 1.00 84.50 171 VAL A O 1
ATOM 1416 N N . GLU A 1 172 ? 1.720 6.595 -11.215 1.00 88.38 172 GLU A N 1
ATOM 1417 C CA . GLU A 1 172 ? 0.539 7.429 -11.445 1.00 88.38 172 GLU A CA 1
ATOM 1418 C C . GLU A 1 172 ? -0.376 6.908 -12.566 1.00 88.38 172 GLU A C 1
ATOM 1420 O O . GLU A 1 172 ? 0.030 6.789 -13.723 1.00 88.38 172 GLU A O 1
ATOM 1425 N N . LYS A 1 173 ? -1.683 6.808 -12.286 1.00 88.25 173 LYS A N 1
ATOM 1426 C CA . LYS A 1 173 ? -2.758 6.607 -13.288 1.00 88.25 173 LYS A CA 1
ATOM 1427 C C . LYS A 1 173 ? -2.634 5.309 -14.103 1.00 88.25 173 LYS A C 1
ATOM 1429 O O . LYS A 1 173 ? -2.978 5.296 -15.288 1.00 88.25 173 LYS A O 1
ATOM 1434 N N . CYS A 1 174 ? -2.141 4.246 -13.482 1.00 82.56 174 CYS A N 1
ATOM 1435 C CA . CYS A 1 174 ? -1.866 2.972 -14.148 1.00 82.56 174 CYS A CA 1
ATOM 1436 C C . CYS A 1 174 ? -2.974 1.920 -13.936 1.00 82.56 174 CYS A C 1
ATOM 1438 O O . CYS A 1 174 ? -3.700 1.957 -12.945 1.00 82.56 174 CYS A O 1
ATOM 1440 N N . LEU A 1 175 ? -3.103 0.970 -14.862 1.00 81.44 175 LEU A N 1
ATOM 1441 C CA . LEU A 1 175 ? -3.824 -0.294 -14.681 1.00 81.44 175 LEU A CA 1
ATOM 1442 C C . LEU A 1 175 ? -2.777 -1.421 -14.716 1.00 81.44 175 LEU A C 1
ATOM 1444 O O . LEU A 1 175 ? -2.073 -1.552 -15.706 1.00 81.44 175 LEU A O 1
ATOM 1448 N N . LEU A 1 176 ? -2.600 -2.171 -13.633 1.00 79.19 176 LEU A N 1
ATOM 1449 C CA . LEU A 1 176 ? -1.516 -3.146 -13.455 1.00 79.19 176 LEU A CA 1
ATOM 1450 C C . LEU A 1 176 ? -2.124 -4.544 -13.244 1.00 79.19 176 LEU A C 1
ATOM 1452 O O . LEU A 1 176 ? -2.973 -4.717 -12.370 1.00 79.19 176 LEU A O 1
ATOM 1456 N N . PHE A 1 177 ? -1.700 -5.523 -14.040 1.00 78.25 177 PHE A N 1
ATOM 1457 C CA . PHE A 1 177 ? -2.067 -6.932 -13.952 1.00 78.25 177 PHE A CA 1
ATOM 1458 C C . PHE A 1 177 ? -0.796 -7.739 -13.684 1.00 78.25 177 PHE A C 1
ATOM 1460 O O . PHE A 1 177 ? -0.041 -8.038 -14.604 1.00 78.25 177 PHE A O 1
ATOM 1467 N N . GLY A 1 178 ? -0.572 -8.095 -12.427 1.00 75.81 178 GLY A N 1
ATOM 1468 C CA . GLY A 1 178 ? 0.586 -8.851 -11.960 1.00 75.81 178 GLY A CA 1
ATOM 1469 C C . GLY A 1 178 ? 0.997 -8.440 -10.550 1.00 75.81 178 GLY A C 1
ATOM 1470 O O . GLY A 1 178 ? 0.523 -7.428 -10.035 1.00 75.81 178 GLY A O 1
ATOM 1471 N N . GLY A 1 179 ? 1.832 -9.255 -9.904 1.00 74.88 179 GLY A N 1
ATOM 1472 C CA . GLY A 1 179 ? 2.355 -8.946 -8.569 1.00 74.88 179 GLY A CA 1
ATOM 1473 C C . GLY A 1 179 ? 3.659 -8.150 -8.617 1.00 74.88 179 GLY A C 1
ATOM 1474 O O . GLY A 1 179 ? 4.431 -8.322 -9.549 1.00 74.88 179 GLY A O 1
ATOM 1475 N N . PHE A 1 180 ? 3.908 -7.325 -7.609 1.00 80.75 180 PHE A N 1
ATOM 1476 C CA . PHE A 1 180 ? 5.235 -6.810 -7.284 1.00 80.75 180 PHE A CA 1
ATOM 1477 C C . PHE A 1 180 ? 5.823 -7.684 -6.174 1.00 80.75 180 PHE A C 1
ATOM 1479 O O . PHE A 1 180 ? 5.132 -7.997 -5.204 1.00 80.75 180 PHE A O 1
ATOM 1486 N N . MET A 1 181 ? 7.072 -8.094 -6.314 1.00 81.75 181 MET A N 1
ATOM 1487 C CA . MET A 1 181 ? 7.858 -8.741 -5.268 1.00 81.75 181 MET A CA 1
ATOM 1488 C C . MET A 1 181 ? 9.135 -7.940 -5.144 1.00 81.75 181 MET A C 1
ATOM 1490 O O . MET A 1 181 ? 9.661 -7.507 -6.175 1.00 81.75 181 MET A O 1
ATOM 1494 N N . ALA A 1 182 ? 9.602 -7.747 -3.918 1.00 81.81 182 ALA A N 1
ATOM 1495 C CA . ALA A 1 182 ? 10.970 -7.321 -3.734 1.00 81.81 182 ALA A CA 1
ATOM 1496 C C . ALA A 1 182 ? 11.613 -7.794 -2.438 1.00 81.81 182 ALA A C 1
ATOM 1498 O O . ALA A 1 182 ? 10.882 -7.959 -1.478 1.00 81.81 182 ALA A O 1
ATOM 1499 N N . ASP A 1 183 ? 12.931 -7.892 -2.340 1.00 81.62 183 ASP A N 1
ATOM 1500 C CA . ASP A 1 183 ? 13.539 -8.069 -1.016 1.00 81.62 183 ASP A CA 1
ATOM 1501 C C . ASP A 1 183 ? 13.504 -6.717 -0.281 1.00 81.62 183 ASP A C 1
ATOM 1503 O O . ASP A 1 183 ? 12.924 -6.635 0.798 1.00 81.62 183 ASP A O 1
ATOM 1507 N N . THR A 1 184 ? 13.943 -5.621 -0.910 1.00 79.31 184 THR A N 1
ATOM 1508 C CA . THR A 1 184 ? 13.917 -4.259 -0.348 1.00 79.31 184 THR A CA 1
ATOM 1509 C C . THR A 1 184 ? 13.136 -3.260 -1.208 1.00 79.31 184 THR A C 1
ATOM 1511 O O . THR A 1 184 ? 13.270 -3.227 -2.430 1.00 79.31 184 THR A O 1
ATOM 1514 N N . TRP A 1 185 ? 12.317 -2.418 -0.571 1.00 78.56 185 TRP A N 1
ATOM 1515 C CA . TRP A 1 185 ? 11.615 -1.273 -1.185 1.00 78.56 185 TRP A CA 1
ATOM 1516 C C . TRP A 1 185 ? 12.397 0.053 -1.029 1.00 78.56 185 TRP A C 1
ATOM 1518 O O . TRP A 1 185 ? 13.380 0.060 -0.300 1.00 78.56 185 TRP A O 1
ATOM 1528 N N . PRO A 1 186 ? 11.950 1.156 -1.674 1.00 70.94 186 PRO A N 1
ATOM 1529 C CA . PRO A 1 186 ? 12.566 2.492 -1.610 1.00 70.94 186 PRO A CA 1
ATOM 1530 C C . PRO A 1 186 ? 12.789 3.117 -0.241 1.00 70.94 186 PRO A C 1
ATOM 1532 O O . PRO A 1 186 ? 12.373 2.547 0.745 1.00 70.94 186 PRO A O 1
ATOM 1535 N N . GLU A 1 187 ? 13.275 4.357 -0.173 1.00 74.88 187 GLU A N 1
ATOM 1536 C CA . GLU A 1 187 ? 12.947 5.220 0.975 1.00 74.88 187 GLU A CA 1
ATOM 1537 C C . GLU A 1 187 ? 11.473 5.685 0.833 1.00 74.88 187 GLU A C 1
ATOM 1539 O O . GLU A 1 187 ? 10.647 5.358 1.689 1.00 74.88 187 GLU A O 1
ATOM 1544 N N . ASP A 1 188 ? 11.059 6.258 -0.313 1.00 79.62 188 ASP A N 1
ATOM 1545 C CA . ASP A 1 188 ? 9.649 6.605 -0.592 1.00 79.62 188 ASP A CA 1
ATOM 1546 C C . ASP A 1 188 ? 8.979 5.754 -1.696 1.00 79.62 188 ASP A C 1
ATOM 1548 O O . ASP A 1 188 ? 9.429 5.633 -2.841 1.00 79.62 188 ASP A O 1
ATOM 1552 N N . HIS A 1 189 ? 7.755 5.282 -1.429 1.00 85.44 189 HIS A N 1
ATOM 1553 C CA . HIS A 1 189 ? 6.913 4.658 -2.450 1.00 85.44 189 HIS A CA 1
ATOM 1554 C C . HIS A 1 189 ? 5.509 5.245 -2.509 1.00 85.44 189 HIS A C 1
ATOM 1556 O O . HIS A 1 189 ? 4.708 5.144 -1.567 1.00 85.44 189 HIS A O 1
ATOM 1562 N N . ARG A 1 190 ? 5.139 5.749 -3.696 1.00 90.38 190 ARG A N 1
ATOM 1563 C CA . ARG A 1 190 ? 3.844 6.406 -3.917 1.00 90.38 190 ARG A CA 1
ATOM 1564 C C . ARG A 1 190 ? 3.038 5.863 -5.102 1.00 90.38 190 ARG A C 1
ATOM 1566 O O . ARG A 1 190 ? 3.397 6.054 -6.265 1.00 90.38 190 ARG A O 1
ATOM 1573 N N . VAL A 1 191 ? 1.836 5.346 -4.817 1.00 87.75 191 VAL A N 1
ATOM 1574 C CA . VAL A 1 191 ? 0.857 4.903 -5.838 1.00 87.75 191 VAL A CA 1
ATOM 1575 C C . VAL A 1 191 ? -0.367 5.815 -5.874 1.00 87.75 191 VAL A C 1
ATOM 1577 O O . VAL A 1 191 ? -1.152 5.862 -4.927 1.00 87.75 191 VAL A O 1
ATOM 1580 N N . GLU A 1 192 ? -0.586 6.521 -6.986 1.00 91.19 192 GLU A N 1
ATOM 1581 C CA . GLU A 1 192 ? -1.727 7.425 -7.174 1.00 91.19 192 GLU A CA 1
ATOM 1582 C C . GLU A 1 192 ? -2.651 7.031 -8.339 1.00 91.19 192 GLU A C 1
ATOM 1584 O O . GLU A 1 192 ? -2.244 7.012 -9.503 1.00 91.19 192 GLU A O 1
ATOM 1589 N N . LYS A 1 193 ? -3.962 6.927 -8.071 1.00 90.88 193 LYS A N 1
ATOM 1590 C CA . LYS A 1 193 ? -5.032 6.806 -9.091 1.00 90.88 193 LYS A CA 1
ATOM 1591 C C . LYS A 1 193 ? -4.929 5.546 -9.962 1.00 90.88 193 LYS A C 1
ATOM 1593 O O . LYS A 1 193 ? -5.278 5.586 -11.144 1.00 90.88 193 LYS A O 1
ATOM 1598 N N . CYS A 1 194 ? -4.449 4.456 -9.380 1.00 86.81 194 CYS A N 1
ATOM 1599 C CA . CYS A 1 194 ? -4.192 3.200 -10.079 1.00 86.81 194 CYS A CA 1
ATOM 1600 C C . CYS A 1 194 ? -5.316 2.172 -9.875 1.00 86.81 194 CYS A C 1
ATOM 1602 O O . CYS A 1 194 ? -6.091 2.248 -8.921 1.00 86.81 194 CYS A O 1
ATOM 1604 N N . LEU A 1 195 ? -5.396 1.203 -10.782 1.00 86.69 195 LEU A N 1
ATOM 1605 C CA . LEU A 1 195 ? -6.160 -0.032 -10.639 1.00 86.69 195 LEU A CA 1
ATOM 1606 C C . LEU A 1 195 ? -5.167 -1.204 -10.671 1.00 86.69 195 LEU A C 1
ATOM 1608 O O . LEU A 1 195 ? -4.480 -1.381 -11.669 1.00 86.69 195 LEU A O 1
ATOM 1612 N N . LEU A 1 196 ? -5.033 -1.947 -9.574 1.00 85.00 196 LEU A N 1
ATOM 1613 C CA . LEU A 1 196 ? -4.029 -3.003 -9.406 1.00 85.00 196 LEU A CA 1
ATOM 1614 C C . LEU A 1 196 ? -4.690 -4.365 -9.169 1.00 85.00 196 LEU A C 1
ATOM 1616 O O . LEU A 1 196 ? -5.545 -4.504 -8.294 1.00 85.00 196 LEU A O 1
ATOM 1620 N N . PHE A 1 197 ? -4.278 -5.354 -9.955 1.00 83.12 197 PHE A N 1
ATOM 1621 C CA . PHE A 1 197 ? -4.670 -6.752 -9.857 1.00 83.12 197 PHE A CA 1
ATOM 1622 C C . PHE A 1 197 ? -3.409 -7.595 -9.672 1.00 83.12 197 PHE A C 1
ATOM 1624 O O . PHE A 1 197 ? -2.738 -7.949 -10.640 1.00 83.12 197 PHE A O 1
ATOM 1631 N N . GLY A 1 198 ? -3.103 -7.899 -8.419 1.00 85.25 198 GLY A N 1
ATOM 1632 C CA . GLY A 1 198 ? -1.917 -8.609 -7.973 1.00 85.25 198 GLY A CA 1
ATOM 1633 C C . GLY A 1 198 ? -1.558 -8.267 -6.527 1.00 85.25 198 GLY A C 1
ATOM 1634 O O . GLY A 1 198 ? -2.201 -7.432 -5.888 1.00 85.25 198 GLY A O 1
ATOM 1635 N N . GLY A 1 199 ? -0.556 -8.961 -5.994 1.00 80.69 199 GLY A N 1
ATOM 1636 C CA . GLY A 1 199 ? -0.018 -8.664 -4.669 1.00 80.69 199 GLY A CA 1
ATOM 1637 C C . GLY A 1 199 ? 1.197 -7.740 -4.709 1.00 80.69 199 GLY A C 1
ATOM 1638 O O . GLY A 1 199 ? 1.833 -7.616 -5.750 1.00 80.69 199 GLY A O 1
ATOM 1639 N N . PHE A 1 200 ? 1.525 -7.145 -3.567 1.00 83.56 200 PHE A N 1
ATOM 1640 C CA . PHE A 1 200 ? 2.887 -6.714 -3.266 1.00 83.56 200 PHE A CA 1
ATOM 1641 C C . PHE A 1 200 ? 3.439 -7.628 -2.171 1.00 83.56 200 PHE A C 1
ATOM 1643 O O . PHE A 1 200 ? 2.792 -7.775 -1.130 1.00 83.56 200 PHE A O 1
ATOM 1650 N N . MET A 1 201 ? 4.603 -8.221 -2.396 1.00 84.25 201 MET A N 1
ATOM 1651 C CA . MET A 1 201 ? 5.383 -8.923 -1.372 1.00 84.25 201 MET A CA 1
ATOM 1652 C C . MET A 1 201 ? 6.658 -8.137 -1.139 1.00 84.25 201 MET A C 1
ATOM 1654 O O . MET A 1 201 ? 7.180 -7.560 -2.099 1.00 84.25 201 MET A O 1
ATOM 1658 N N . ALA A 1 202 ? 7.115 -8.095 0.109 1.00 82.88 202 ALA A N 1
ATOM 1659 C CA . ALA A 1 202 ? 8.484 -7.704 0.367 1.00 82.88 202 ALA A CA 1
ATOM 1660 C C . ALA A 1 202 ? 9.110 -8.353 1.599 1.00 82.88 202 ALA A C 1
ATOM 1662 O O . ALA A 1 202 ? 8.363 -8.788 2.468 1.00 82.88 202 ALA A O 1
ATOM 1663 N N . ASP A 1 203 ? 10.431 -8.308 1.731 1.00 82.12 203 ASP A N 1
ATOM 1664 C CA . ASP A 1 203 ? 11.082 -8.577 3.013 1.00 82.12 203 ASP A CA 1
ATOM 1665 C C . ASP A 1 203 ? 11.145 -7.263 3.808 1.00 82.12 203 ASP A C 1
ATOM 1667 O O . ASP A 1 203 ? 10.569 -7.170 4.890 1.00 82.12 203 ASP A O 1
ATOM 1671 N N . THR A 1 204 ? 11.700 -6.187 3.241 1.00 76.50 204 THR A N 1
ATOM 1672 C CA . THR A 1 204 ? 11.662 -4.834 3.813 1.00 76.50 204 THR A CA 1
ATOM 1673 C C . THR A 1 204 ? 10.896 -3.841 2.949 1.00 76.50 204 THR A C 1
ATOM 1675 O O . THR A 1 204 ? 10.858 -3.896 1.716 1.00 76.50 204 THR A O 1
ATOM 1678 N N . ARG A 1 205 ? 10.212 -2.922 3.628 1.00 68.56 205 ARG A N 1
ATOM 1679 C CA . ARG A 1 205 ? 9.381 -1.895 2.999 1.00 68.56 205 ARG A CA 1
ATOM 1680 C C . ARG A 1 205 ? 9.977 -0.499 3.029 1.00 68.56 205 ARG A C 1
ATOM 1682 O O . ARG A 1 205 ? 10.933 -0.307 3.765 1.00 68.56 205 ARG A O 1
ATOM 1689 N N . PRO A 1 206 ? 9.397 0.453 2.264 1.00 70.25 206 PRO A N 1
ATOM 1690 C CA . PRO A 1 206 ? 9.939 1.794 2.251 1.00 70.25 206 PRO A CA 1
ATOM 1691 C C . PRO A 1 206 ? 9.739 2.500 3.575 1.00 70.25 206 PRO A C 1
ATOM 1693 O O . PRO A 1 206 ? 8.805 2.121 4.265 1.00 70.25 206 PRO A O 1
ATOM 1696 N N . GLU A 1 207 ? 10.504 3.549 3.872 1.00 73.56 207 GLU A N 1
ATOM 1697 C CA . GLU A 1 207 ? 10.295 4.440 5.025 1.00 73.56 207 GLU A CA 1
ATOM 1698 C C . GLU A 1 207 ? 8.938 5.172 4.958 1.00 73.56 207 GLU A C 1
ATOM 1700 O O . GLU A 1 207 ? 8.257 5.266 5.980 1.00 73.56 207 GLU A O 1
ATOM 1705 N N . ASP A 1 208 ? 8.485 5.575 3.758 1.00 81.69 208 ASP A N 1
ATOM 1706 C CA . ASP A 1 208 ? 7.140 6.110 3.481 1.00 81.69 208 ASP A CA 1
ATOM 1707 C C . ASP A 1 208 ? 6.387 5.266 2.438 1.00 81.69 208 ASP A C 1
ATOM 1709 O O . ASP A 1 208 ? 6.732 5.193 1.252 1.00 81.69 208 ASP A O 1
ATOM 1713 N N . HIS A 1 209 ? 5.229 4.708 2.812 1.00 86.75 209 HIS A N 1
ATOM 1714 C CA . HIS A 1 209 ? 4.359 4.017 1.851 1.00 86.75 209 HIS A CA 1
ATOM 1715 C C . HIS A 1 209 ? 3.011 4.717 1.714 1.00 86.75 209 HIS A C 1
ATOM 1717 O O . HIS A 1 209 ? 2.126 4.580 2.572 1.00 86.75 209 HIS A O 1
ATOM 1723 N N . ARG A 1 210 ? 2.794 5.406 0.585 1.00 91.00 210 ARG A N 1
ATOM 1724 C CA . ARG A 1 210 ? 1.557 6.161 0.334 1.00 91.00 210 ARG A CA 1
ATOM 1725 C C . ARG A 1 210 ? 0.749 5.674 -0.873 1.00 91.00 210 ARG A C 1
ATOM 1727 O O . ARG A 1 210 ? 1.117 5.873 -2.031 1.00 91.00 210 ARG A O 1
ATOM 1734 N N . VAL A 1 211 ? -0.462 5.177 -0.611 1.00 89.62 211 VAL A N 1
ATOM 1735 C CA . VAL A 1 211 ? -1.435 4.760 -1.643 1.00 89.62 211 VAL A CA 1
ATOM 1736 C C . VAL A 1 211 ? -2.643 5.707 -1.657 1.00 89.62 211 VAL A C 1
ATOM 1738 O O . VAL A 1 211 ? -3.422 5.756 -0.703 1.00 89.62 211 VAL A O 1
ATOM 1741 N N . GLU A 1 212 ? -2.865 6.435 -2.757 1.00 93.06 212 GLU A N 1
ATOM 1742 C CA . GLU A 1 212 ? -4.001 7.357 -2.905 1.00 93.06 212 GLU A CA 1
ATOM 1743 C C . GLU A 1 212 ? -4.917 7.023 -4.089 1.00 93.06 212 GLU A C 1
ATOM 1745 O O . GLU A 1 212 ? -4.472 6.920 -5.232 1.00 93.06 212 GLU A O 1
ATOM 1750 N N . LYS A 1 213 ? -6.239 7.045 -3.863 1.00 92.56 213 LYS A N 1
ATOM 1751 C CA . LYS A 1 213 ? -7.275 6.998 -4.922 1.00 92.56 213 LYS A CA 1
ATOM 1752 C C . LYS A 1 213 ? -7.230 5.727 -5.787 1.00 92.56 213 LYS A C 1
ATOM 1754 O O . LYS A 1 213 ? -7.588 5.774 -6.966 1.00 92.56 213 LYS A O 1
ATOM 1759 N N . CYS A 1 214 ? -6.773 4.623 -5.211 1.00 89.56 214 CYS A N 1
ATOM 1760 C CA . CYS A 1 214 ? -6.551 3.367 -5.927 1.00 89.56 214 CYS A CA 1
ATOM 1761 C C . CYS A 1 214 ? -7.701 2.364 -5.745 1.00 89.56 214 CYS A C 1
ATOM 1763 O O . CYS A 1 214 ? -8.445 2.414 -4.764 1.00 89.56 214 CYS A O 1
ATOM 1765 N N . LEU A 1 215 ? -7.830 1.437 -6.695 1.00 89.69 215 LEU A N 1
ATOM 1766 C CA . LEU A 1 215 ? -8.631 0.219 -6.574 1.00 89.69 215 LEU A CA 1
ATOM 1767 C C . LEU A 1 215 ? -7.687 -0.992 -6.656 1.00 89.69 215 LEU A C 1
ATOM 1769 O O . LEU A 1 215 ? -6.921 -1.086 -7.609 1.00 89.69 215 LEU A O 1
ATOM 1773 N N . LEU A 1 216 ? -7.686 -1.863 -5.646 1.00 87.75 216 LEU A N 1
ATOM 1774 C CA . LEU A 1 216 ? -6.657 -2.891 -5.466 1.00 87.75 216 LEU A CA 1
ATOM 1775 C C . LEU A 1 216 ? -7.253 -4.264 -5.156 1.00 87.75 216 LEU A C 1
ATOM 1777 O O . LEU A 1 216 ? -8.121 -4.386 -4.292 1.00 87.75 216 LEU A O 1
ATOM 1781 N N . PHE A 1 217 ? -6.746 -5.285 -5.837 1.00 87.19 217 PHE A N 1
ATOM 1782 C CA . PHE A 1 217 ? -7.160 -6.678 -5.723 1.00 87.19 217 PHE A CA 1
ATOM 1783 C C . PHE A 1 217 ? -5.931 -7.576 -5.606 1.00 87.19 217 PHE A C 1
ATOM 1785 O O . PHE A 1 217 ? -5.146 -7.647 -6.546 1.00 87.19 217 PHE A O 1
ATOM 1792 N N . GLY A 1 218 ? -5.798 -8.293 -4.491 1.00 87.31 218 GLY A N 1
ATOM 1793 C CA . GLY A 1 218 ? -4.657 -9.168 -4.212 1.00 87.31 218 GLY A CA 1
ATOM 1794 C C . GLY A 1 218 ? -4.310 -9.260 -2.719 1.00 87.31 218 GLY A C 1
ATOM 1795 O O . GLY A 1 218 ? -5.197 -9.397 -1.882 1.00 87.31 218 GLY A O 1
ATOM 1796 N N . GLY A 1 219 ? -3.025 -9.179 -2.380 1.00 81.12 219 GLY A N 1
ATOM 1797 C CA . GLY A 1 219 ? -2.530 -9.164 -0.997 1.00 81.12 219 GLY A CA 1
ATOM 1798 C C . GLY A 1 219 ? -1.289 -8.291 -0.849 1.00 81.12 219 GLY A C 1
ATOM 1799 O O . GLY A 1 219 ? -0.513 -8.170 -1.787 1.00 81.12 219 GLY A O 1
ATOM 1800 N N . PHE A 1 220 ? -1.094 -7.692 0.316 1.00 83.75 220 PHE A N 1
ATOM 1801 C CA . PHE A 1 220 ? 0.139 -7.005 0.689 1.00 83.75 220 PHE A CA 1
ATOM 1802 C C . PHE A 1 220 ? 0.813 -7.823 1.797 1.00 83.75 220 PHE A C 1
ATOM 1804 O O . PHE A 1 220 ? 0.246 -7.935 2.882 1.00 83.75 220 PHE A O 1
ATOM 1811 N N . MET A 1 221 ? 1.994 -8.364 1.542 1.00 84.12 221 MET A N 1
ATOM 1812 C CA . MET A 1 221 ? 2.807 -9.092 2.525 1.00 84.12 221 MET A CA 1
ATOM 1813 C C . MET A 1 221 ? 4.110 -8.304 2.691 1.00 84.12 221 MET A C 1
ATOM 1815 O O . MET A 1 221 ? 4.578 -7.726 1.704 1.00 84.12 221 MET A O 1
ATOM 1819 N N . ALA A 1 222 ? 4.607 -8.163 3.918 1.00 81.88 222 ALA A N 1
ATOM 1820 C CA . ALA A 1 222 ? 5.941 -7.614 4.154 1.00 81.88 222 ALA A CA 1
ATOM 1821 C C . ALA A 1 222 ? 6.521 -8.084 5.494 1.00 81.88 222 ALA A C 1
ATOM 1823 O O . ALA A 1 222 ? 5.796 -7.946 6.470 1.00 81.88 222 ALA A O 1
ATOM 1824 N N . ASP A 1 223 ? 7.764 -8.548 5.593 1.00 80.50 223 ASP A N 1
ATOM 1825 C CA . ASP A 1 223 ? 8.317 -8.939 6.903 1.00 80.50 223 ASP A CA 1
ATOM 1826 C C . ASP A 1 223 ? 8.470 -7.690 7.794 1.00 80.50 223 ASP A C 1
ATOM 1828 O O . ASP A 1 223 ? 7.876 -7.619 8.873 1.00 80.50 223 ASP A O 1
ATOM 1832 N N . THR A 1 224 ? 9.119 -6.627 7.303 1.00 72.94 224 THR A N 1
ATOM 1833 C CA . THR A 1 224 ? 9.107 -5.303 7.949 1.00 72.94 224 THR A CA 1
ATOM 1834 C C . THR A 1 224 ? 8.287 -4.277 7.167 1.00 72.94 224 THR A C 1
ATOM 1836 O O . THR A 1 224 ? 8.121 -4.345 5.945 1.00 72.94 224 THR A O 1
ATOM 1839 N N . ARG A 1 225 ? 7.699 -3.315 7.887 1.00 63.38 225 ARG A N 1
ATOM 1840 C CA . ARG A 1 225 ? 6.937 -2.180 7.331 1.00 63.38 225 ARG A CA 1
ATOM 1841 C C . ARG A 1 225 ? 7.683 -0.845 7.549 1.00 63.38 225 ARG A C 1
ATOM 1843 O O . ARG A 1 225 ? 8.643 -0.860 8.305 1.00 63.38 225 ARG A O 1
ATOM 1850 N N . PRO A 1 226 ? 7.231 0.242 6.877 1.00 64.38 226 PRO A N 1
ATOM 1851 C CA . PRO A 1 226 ? 7.797 1.604 6.942 1.00 64.38 226 PRO A CA 1
ATOM 1852 C C . PRO A 1 226 ? 8.017 2.199 8.326 1.00 64.38 226 PRO A C 1
ATOM 1854 O O . PRO A 1 226 ? 7.592 1.582 9.280 1.00 64.38 226 PRO A O 1
ATOM 1857 N N . GLU A 1 227 ? 8.493 3.443 8.437 1.00 75.50 227 GLU A N 1
ATOM 1858 C CA . GLU A 1 227 ? 8.160 4.271 9.611 1.00 75.50 227 GLU A CA 1
ATOM 1859 C C . GLU A 1 227 ? 6.713 4.814 9.470 1.00 75.50 227 GLU A C 1
ATOM 1861 O O . GLU A 1 227 ? 5.925 4.680 10.406 1.00 75.50 227 GLU A O 1
ATOM 1866 N N . ASP A 1 228 ? 6.271 5.231 8.267 1.00 80.69 228 ASP A N 1
ATOM 1867 C CA . ASP A 1 228 ? 4.880 5.650 7.988 1.00 80.69 228 ASP A CA 1
ATOM 1868 C C . ASP A 1 228 ? 4.158 4.838 6.879 1.00 80.69 228 ASP A C 1
ATOM 1870 O O . ASP A 1 228 ? 4.611 4.672 5.740 1.00 80.69 228 ASP A O 1
ATOM 1874 N N . HIS A 1 229 ? 2.903 4.432 7.126 1.00 87.12 229 HIS A N 1
ATOM 1875 C CA . HIS A 1 229 ? 2.019 3.915 6.067 1.00 87.12 229 HIS A CA 1
ATOM 1876 C C . HIS A 1 229 ? 0.699 4.683 5.986 1.00 87.12 229 HIS A C 1
ATOM 1878 O O . HIS A 1 229 ? -0.127 4.668 6.904 1.00 87.12 229 HIS A O 1
ATOM 1884 N N . ARG A 1 230 ? 0.426 5.286 4.817 1.00 91.75 230 ARG A N 1
ATOM 1885 C CA . ARG A 1 230 ? -0.825 6.010 4.552 1.00 91.75 230 ARG A CA 1
ATOM 1886 C C . ARG A 1 230 ? -1.609 5.498 3.344 1.00 91.75 230 ARG A C 1
ATOM 1888 O O . ARG A 1 230 ? -1.171 5.589 2.198 1.00 91.75 230 ARG A O 1
ATOM 1895 N N . VAL A 1 231 ? -2.865 5.112 3.578 1.00 90.06 231 VAL A N 1
ATOM 1896 C CA . VAL A 1 231 ? -3.845 4.779 2.525 1.00 90.06 231 VAL A CA 1
ATOM 1897 C C . VAL A 1 231 ? -4.991 5.801 2.535 1.00 90.06 231 VAL A C 1
ATOM 1899 O O . VAL A 1 231 ? -5.749 5.893 3.505 1.00 90.06 231 VAL A O 1
ATOM 1902 N N . GLU A 1 232 ? -5.177 6.551 1.440 1.00 93.44 232 GLU A N 1
ATOM 1903 C CA . GLU A 1 232 ? -6.259 7.538 1.302 1.00 93.44 232 GLU A CA 1
ATOM 1904 C C . GLU A 1 232 ? -7.199 7.260 0.111 1.00 93.44 232 GLU A C 1
ATOM 1906 O O . GLU A 1 232 ? -6.771 7.212 -1.043 1.00 93.44 232 GLU A O 1
ATOM 1911 N N . LYS A 1 233 ? -8.521 7.223 0.348 1.00 93.00 233 LYS A N 1
ATOM 1912 C CA . LYS A 1 233 ? -9.569 7.168 -0.704 1.00 93.00 233 LYS A CA 1
ATOM 1913 C C . LYS A 1 233 ? -9.498 5.921 -1.603 1.00 93.00 233 LYS A C 1
ATOM 1915 O O . LYS A 1 233 ? -9.772 6.020 -2.801 1.00 93.00 233 LYS A O 1
ATOM 1920 N N . CYS A 1 234 ? -9.129 4.777 -1.036 1.00 90.19 234 CYS A N 1
ATOM 1921 C CA . CYS A 1 234 ? -8.943 3.530 -1.774 1.00 90.19 234 CYS A CA 1
ATOM 1922 C C . CYS A 1 234 ? -10.134 2.575 -1.641 1.00 90.19 234 CYS A C 1
ATOM 1924 O O . CYS A 1 234 ? -10.876 2.617 -0.660 1.00 90.19 234 CYS A O 1
ATOM 1926 N N . LEU A 1 235 ? -10.304 1.708 -2.637 1.00 90.50 235 LEU A N 1
ATOM 1927 C CA . LEU A 1 235 ? -11.121 0.497 -2.554 1.00 90.50 235 LEU A CA 1
ATOM 1928 C C . LEU A 1 235 ? -10.179 -0.718 -2.626 1.00 90.50 235 LEU A C 1
ATOM 1930 O O . LEU A 1 235 ? -9.449 -0.894 -3.595 1.00 90.50 235 LEU A O 1
ATOM 1934 N N . LEU A 1 236 ? -10.147 -1.512 -1.566 1.00 87.94 236 LEU A N 1
ATOM 1935 C CA . LEU A 1 236 ? -9.166 -2.567 -1.319 1.00 87.94 236 LEU A CA 1
ATOM 1936 C C . LEU A 1 236 ? -9.890 -3.913 -1.124 1.00 87.94 236 LEU A C 1
ATOM 1938 O O . LEU A 1 236 ? -10.764 -4.023 -0.268 1.00 87.94 236 LEU A O 1
ATOM 1942 N N . PHE A 1 237 ? -9.523 -4.937 -1.888 1.00 87.62 237 PHE A N 1
ATOM 1943 C CA . PHE A 1 237 ? -10.027 -6.311 -1.763 1.00 87.62 237 PHE A CA 1
ATOM 1944 C C . PHE A 1 237 ? -8.881 -7.260 -1.413 1.00 87.62 237 PHE A C 1
ATOM 1946 O O . PHE A 1 237 ? -8.532 -8.151 -2.193 1.00 87.62 237 PHE A O 1
ATOM 1953 N N . VAL A 1 238 ? -8.222 -6.973 -0.289 1.00 80.38 238 VAL A N 1
ATOM 1954 C CA . VAL A 1 238 ? -6.928 -7.557 0.060 1.00 80.38 238 VAL A CA 1
ATOM 1955 C C . VAL A 1 238 ? -6.776 -7.986 1.505 1.00 80.38 238 VAL A C 1
ATOM 1957 O O . VAL A 1 238 ? -7.320 -7.364 2.417 1.00 80.38 238 VAL A O 1
ATOM 1960 N N . GLY A 1 239 ? -5.936 -9.003 1.696 1.00 81.00 239 GLY A N 1
ATOM 1961 C CA . GLY A 1 239 ? -5.265 -9.251 2.966 1.00 81.00 239 GLY A CA 1
ATOM 1962 C C . GLY A 1 239 ? -3.999 -8.399 3.086 1.00 81.00 239 GLY A C 1
ATOM 1963 O O . GLY A 1 239 ? -3.245 -8.285 2.121 1.00 81.00 239 GLY A O 1
ATOM 1964 N N . PHE A 1 240 ? -3.759 -7.830 4.262 1.00 84.25 240 PHE A N 1
ATOM 1965 C CA . PHE A 1 240 ? -2.464 -7.278 4.647 1.00 84.25 240 PHE A CA 1
ATOM 1966 C C . PHE A 1 240 ? -1.843 -8.183 5.713 1.00 84.25 240 PHE A C 1
ATOM 1968 O O . PHE A 1 240 ? -2.405 -8.288 6.801 1.00 84.25 240 PHE A O 1
ATOM 1975 N N . MET A 1 241 ? -0.699 -8.791 5.414 1.00 84.50 241 MET A N 1
ATOM 1976 C CA . MET A 1 241 ? 0.153 -9.506 6.370 1.00 84.50 241 MET A CA 1
ATOM 1977 C C . MET A 1 241 ? 1.421 -8.678 6.573 1.00 84.50 241 MET A C 1
ATOM 1979 O O . MET A 1 241 ? 1.849 -7.989 5.639 1.00 84.50 241 MET A O 1
ATOM 1983 N N . ALA A 1 242 ? 1.937 -8.657 7.797 1.00 82.31 242 ALA A N 1
ATOM 1984 C CA . ALA A 1 242 ? 3.276 -8.149 8.066 1.00 82.31 242 ALA A CA 1
ATOM 1985 C C . ALA A 1 242 ? 3.801 -8.591 9.432 1.00 82.31 242 ALA A C 1
ATOM 1987 O O . ALA A 1 242 ? 3.016 -8.523 10.366 1.00 82.31 242 ALA A O 1
ATOM 1988 N N . ASP A 1 243 ? 5.067 -8.962 9.588 1.00 82.19 243 ASP A N 1
ATOM 1989 C CA . ASP A 1 243 ? 5.573 -9.378 10.906 1.00 82.19 243 ASP A CA 1
ATOM 1990 C C . ASP A 1 243 ? 5.660 -8.140 11.817 1.00 82.19 243 ASP A C 1
ATOM 1992 O O . ASP A 1 243 ? 4.946 -8.047 12.820 1.00 82.19 243 ASP A O 1
ATOM 1996 N N . THR A 1 244 ? 6.403 -7.103 11.411 1.00 73.69 244 THR A N 1
ATOM 1997 C CA . THR A 1 244 ? 6.394 -5.797 12.096 1.00 73.69 244 THR A CA 1
ATOM 1998 C C . THR A 1 244 ? 5.651 -4.728 11.300 1.00 73.69 244 THR A C 1
ATOM 2000 O O . THR A 1 244 ? 5.469 -4.804 10.083 1.00 73.69 244 THR A O 1
ATOM 2003 N N . ARG A 1 245 ? 5.153 -3.713 12.009 1.00 68.00 245 ARG A N 1
ATOM 2004 C CA . ARG A 1 245 ? 4.396 -2.578 11.463 1.00 68.00 245 ARG A CA 1
ATOM 2005 C C . ARG A 1 245 ? 5.109 -1.252 11.6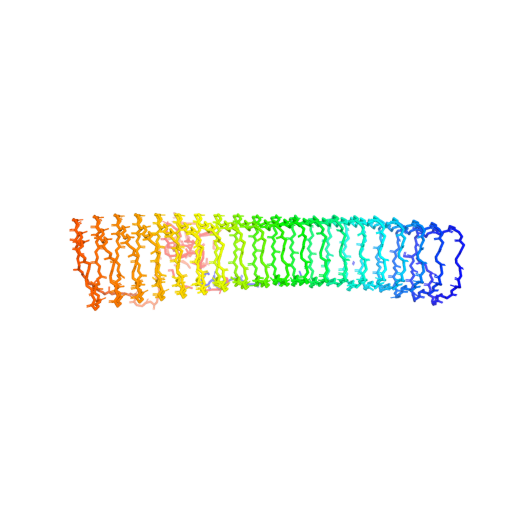70 1.00 68.00 245 ARG A C 1
ATOM 2007 O O . ARG A 1 245 ? 6.116 -1.262 12.363 1.00 68.00 245 ARG A O 1
ATOM 2014 N N . PRO A 1 246 ? 4.616 -0.169 11.024 1.00 71.25 246 PRO A N 1
ATOM 2015 C CA . PRO A 1 246 ? 5.288 1.117 11.082 1.00 71.25 246 PRO A CA 1
ATOM 2016 C C . PRO A 1 246 ? 5.310 1.739 12.473 1.00 71.25 246 PRO A C 1
ATOM 2018 O O . PRO A 1 246 ? 4.823 1.118 13.400 1.00 71.25 246 PRO A O 1
ATOM 2021 N N . GLU A 1 247 ? 5.776 2.970 12.628 1.00 76.81 247 GLU A N 1
ATOM 2022 C CA . GLU A 1 247 ? 5.416 3.789 13.791 1.00 76.81 247 GLU A CA 1
ATOM 2023 C C . GLU A 1 247 ? 3.983 4.332 13.605 1.00 76.81 247 GLU A C 1
ATOM 2025 O O . GLU A 1 247 ? 3.115 4.069 14.440 1.00 76.81 247 GLU A O 1
ATOM 2030 N N . ASP A 1 248 ? 3.665 4.943 12.449 1.00 83.31 248 ASP A N 1
ATOM 2031 C CA . ASP A 1 248 ? 2.306 5.383 12.092 1.00 83.31 248 ASP A CA 1
ATOM 2032 C C . ASP A 1 248 ? 1.644 4.536 10.990 1.00 83.31 248 ASP A C 1
ATOM 2034 O O . ASP A 1 248 ? 2.150 4.319 9.885 1.00 83.31 248 ASP A O 1
ATOM 2038 N N . HIS A 1 249 ? 0.371 4.193 11.191 1.00 88.06 249 HIS A N 1
ATOM 2039 C CA . HIS A 1 249 ? -0.468 3.665 10.110 1.00 88.06 249 HIS A CA 1
ATOM 2040 C C . HIS A 1 249 ? -1.825 4.365 10.053 1.00 88.06 249 HIS A C 1
ATOM 2042 O O . HIS A 1 249 ? -2.664 4.272 10.957 1.00 88.06 249 HIS A O 1
ATOM 2048 N N . ARG A 1 250 ? -2.094 5.022 8.921 1.00 92.19 250 ARG A N 1
ATOM 2049 C CA . ARG A 1 250 ? -3.316 5.802 8.698 1.00 92.19 250 ARG A CA 1
ATOM 2050 C C . ARG A 1 250 ? -4.114 5.351 7.479 1.00 92.19 250 ARG A C 1
ATOM 2052 O O . ARG A 1 250 ? -3.710 5.546 6.332 1.00 92.19 250 ARG A O 1
ATOM 2059 N N . VAL A 1 251 ? -5.349 4.912 7.723 1.00 90.75 251 VAL A N 1
ATOM 2060 C CA . VAL A 1 251 ? -6.336 4.595 6.676 1.00 90.75 251 VAL A CA 1
ATOM 2061 C C . VAL A 1 251 ? -7.476 5.613 6.712 1.00 90.75 251 VAL A C 1
ATOM 2063 O O . VAL A 1 251 ? -8.260 5.658 7.660 1.00 90.75 251 VAL A O 1
ATOM 2066 N N . GLU A 1 252 ? -7.598 6.441 5.670 1.00 93.88 252 GLU A N 1
ATOM 2067 C CA . GLU A 1 252 ? -8.631 7.482 5.577 1.00 93.88 252 GLU A CA 1
ATOM 2068 C C . GLU A 1 252 ? -9.543 7.288 4.346 1.00 93.88 252 GLU A C 1
ATOM 2070 O O . GLU A 1 252 ? -9.070 7.218 3.210 1.00 93.88 252 GLU A O 1
ATOM 2075 N N . LYS A 1 253 ? -10.873 7.315 4.541 1.00 93.44 253 LYS A N 1
ATOM 2076 C CA . LYS A 1 253 ? -11.903 7.305 3.466 1.00 93.44 253 LYS A CA 1
ATOM 2077 C C . LYS A 1 253 ? -11.870 6.062 2.567 1.00 93.44 253 LYS A C 1
ATOM 2079 O O . LYS A 1 253 ? -12.150 6.159 1.372 1.00 93.44 253 LYS A O 1
ATOM 2084 N N . CYS A 1 254 ? -11.520 4.913 3.128 1.00 91.25 254 CYS A N 1
ATOM 2085 C CA . CYS A 1 254 ? -11.348 3.673 2.370 1.00 91.25 254 CYS A CA 1
ATOM 2086 C C . CYS A 1 254 ? -12.538 2.708 2.517 1.00 91.25 254 CYS A C 1
ATOM 2088 O O . CYS A 1 254 ? -13.240 2.708 3.529 1.00 91.25 254 CYS A O 1
ATOM 2090 N N . LEU A 1 255 ? -12.745 1.865 1.507 1.00 91.25 255 LEU A N 1
ATOM 2091 C CA . LEU A 1 255 ? -13.587 0.668 1.561 1.00 91.25 255 LEU A CA 1
ATOM 2092 C C . LEU A 1 255 ? -12.667 -0.555 1.437 1.00 91.25 255 LEU A C 1
ATOM 2094 O O . LEU A 1 255 ? -11.918 -0.642 0.469 1.00 91.25 255 LEU A O 1
ATOM 2098 N N . LEU A 1 256 ? -12.690 -1.455 2.421 1.00 90.19 256 LEU A N 1
ATOM 2099 C CA . LEU A 1 256 ? -11.791 -2.603 2.525 1.00 90.19 256 LEU A CA 1
ATOM 2100 C C . LEU A 1 256 ? -12.552 -3.916 2.732 1.00 90.19 256 LEU A C 1
ATOM 2102 O O . LEU A 1 256 ? -13.450 -4.003 3.569 1.00 90.19 256 LEU A O 1
ATOM 2106 N N . PHE A 1 257 ? -12.123 -4.936 2.002 1.00 89.25 257 PHE A N 1
ATOM 2107 C CA . PHE A 1 257 ? -12.581 -6.309 2.060 1.00 89.25 257 PHE A CA 1
ATOM 2108 C C . PHE A 1 257 ? -11.357 -7.211 2.188 1.00 89.25 257 PHE A C 1
ATOM 2110 O O . PHE A 1 257 ? -10.621 -7.407 1.227 1.00 89.25 257 PHE A O 1
ATOM 2117 N N . GLY A 1 258 ? -11.154 -7.746 3.383 1.00 88.94 258 GLY A N 1
ATOM 2118 C CA . GLY A 1 258 ? -10.061 -8.635 3.743 1.00 88.94 258 GLY A CA 1
ATOM 2119 C C . GLY A 1 258 ? -9.535 -8.343 5.145 1.00 88.94 258 GLY A C 1
ATOM 2120 O O . GLY A 1 258 ? -10.055 -7.483 5.857 1.00 88.94 258 GLY A O 1
ATOM 2121 N N . GLY A 1 259 ? -8.553 -9.129 5.575 1.00 83.94 259 GLY A N 1
ATOM 2122 C CA . GLY A 1 259 ? -8.005 -9.040 6.926 1.00 83.94 259 GLY A CA 1
ATOM 2123 C C . GLY A 1 259 ? -6.683 -8.284 7.005 1.00 83.94 259 GLY A C 1
ATOM 2124 O O . GLY A 1 259 ? -5.899 -8.285 6.061 1.00 83.94 259 GLY A O 1
ATOM 2125 N N . PHE A 1 260 ? -6.424 -7.697 8.165 1.00 86.62 260 PHE A N 1
ATOM 2126 C CA . PHE A 1 260 ? -5.110 -7.240 8.595 1.00 86.62 260 PHE A CA 1
ATOM 2127 C C . PHE A 1 260 ? -4.575 -8.247 9.621 1.00 86.62 260 PHE A C 1
ATOM 2129 O O . PHE A 1 260 ? -5.191 -8.442 10.662 1.00 86.62 260 PHE A O 1
ATOM 2136 N N . MET A 1 261 ? -3.438 -8.860 9.337 1.00 85.94 261 MET A N 1
ATOM 2137 C CA . MET A 1 261 ? -2.663 -9.682 10.270 1.00 85.94 261 MET A CA 1
ATOM 2138 C C . MET A 1 261 ? -1.341 -8.948 10.486 1.00 85.94 261 MET A C 1
ATOM 2140 O O . MET A 1 261 ? -0.853 -8.290 9.552 1.00 85.94 261 MET A O 1
ATOM 2144 N N . ALA A 1 262 ? -0.846 -8.949 11.717 1.00 85.19 262 ALA A N 1
ATOM 2145 C CA . ALA A 1 262 ? 0.538 -8.598 11.996 1.00 85.19 262 ALA A CA 1
ATOM 2146 C C . ALA A 1 262 ? 1.017 -9.117 13.343 1.00 85.19 262 ALA A C 1
ATOM 2148 O O . ALA A 1 262 ? 0.209 -9.093 14.255 1.00 85.19 262 ALA A O 1
ATOM 2149 N N . ASP A 1 263 ? 2.281 -9.476 13.521 1.00 85.62 263 ASP A N 1
ATOM 2150 C CA . ASP A 1 263 ? 2.744 -9.893 14.849 1.00 85.62 263 ASP A CA 1
ATOM 2151 C C . ASP A 1 263 ? 2.761 -8.653 15.762 1.00 85.62 263 ASP A C 1
ATOM 2153 O O . ASP A 1 263 ? 2.132 -8.640 16.818 1.00 85.62 263 ASP A O 1
ATOM 2157 N N . ILE A 1 264 ? 3.343 -7.539 15.300 1.00 81.69 264 ILE A N 1
ATOM 2158 C CA . ILE A 1 264 ? 3.387 -6.261 16.033 1.00 81.69 264 ILE A CA 1
ATOM 2159 C C . ILE A 1 264 ? 2.693 -5.159 15.221 1.00 81.69 264 ILE A C 1
ATOM 2161 O O . ILE A 1 264 ? 2.853 -5.072 14.005 1.00 81.69 264 ILE A O 1
ATOM 2165 N N . TRP A 1 265 ? 1.902 -4.309 15.879 1.00 79.62 265 TRP A N 1
ATOM 2166 C CA . TRP A 1 265 ? 1.223 -3.133 15.305 1.00 79.62 265 TRP A CA 1
ATOM 2167 C C . TRP A 1 265 ? 1.979 -1.813 15.551 1.00 79.62 265 TRP A C 1
ATOM 2169 O O . TRP A 1 265 ? 2.832 -1.766 16.422 1.00 79.62 265 TRP A O 1
ATOM 2179 N N . PRO A 1 266 ? 1.649 -0.741 14.802 1.00 77.44 266 PRO A N 1
ATOM 2180 C CA . PRO A 1 266 ? 2.341 0.544 14.856 1.00 77.44 266 PRO A CA 1
ATOM 2181 C C . PRO A 1 266 ? 2.016 1.333 16.112 1.00 77.44 266 PRO A C 1
ATOM 2183 O O . PRO A 1 266 ? 0.828 1.397 16.397 1.00 77.44 266 PRO A O 1
ATOM 2186 N N . GLU A 1 267 ? 2.973 2.001 16.770 1.00 76.25 267 GLU A N 1
ATOM 2187 C CA . GLU A 1 267 ? 2.745 2.881 17.941 1.00 76.25 267 GLU A CA 1
ATOM 2188 C C . GLU A 1 267 ? 1.524 3.801 17.793 1.00 76.25 267 GLU A C 1
ATOM 2190 O O . GLU A 1 267 ? 0.783 3.974 18.758 1.00 76.25 267 GLU A O 1
ATOM 2195 N N . HIS A 1 268 ? 1.212 4.288 16.586 1.00 84.44 268 HIS A N 1
ATOM 2196 C CA . HIS A 1 268 ? -0.076 4.917 16.319 1.00 84.44 268 HIS A CA 1
ATOM 2197 C C . HIS A 1 268 ? -0.822 4.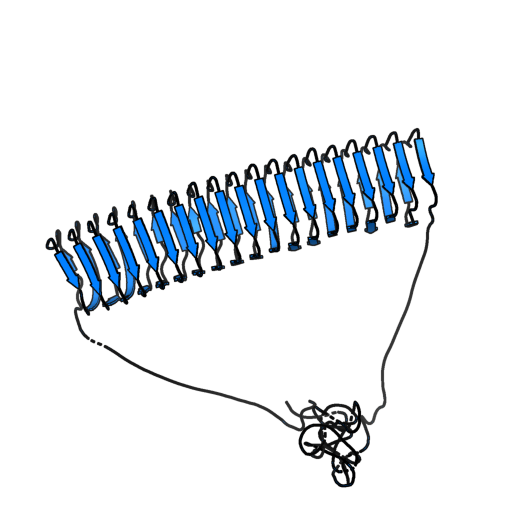319 15.127 1.00 84.44 268 HIS A C 1
ATOM 2199 O O . HIS A 1 268 ? -0.452 4.417 13.952 1.00 84.44 268 HIS A O 1
ATOM 2205 N N . HIS A 1 269 ? -2.029 3.827 15.403 1.00 89.19 269 HIS A N 1
ATOM 2206 C CA . HIS A 1 269 ? -2.938 3.401 14.351 1.00 89.19 269 HIS A CA 1
ATOM 2207 C C . HIS A 1 269 ? -4.202 4.248 14.287 1.00 89.19 269 HIS A C 1
ATOM 2209 O O . HIS A 1 269 ? -4.997 4.307 15.230 1.00 89.19 269 HIS A O 1
ATOM 2215 N N . ARG A 1 270 ? -4.479 4.823 13.110 1.00 92.94 270 ARG A N 1
ATOM 2216 C CA . ARG A 1 270 ? -5.677 5.629 12.886 1.00 92.94 270 ARG A CA 1
ATOM 2217 C C . ARG A 1 270 ? -6.501 5.203 11.676 1.00 92.94 270 ARG A C 1
ATOM 2219 O O . ARG A 1 270 ? -6.089 5.369 10.528 1.00 92.94 270 ARG A O 1
ATOM 2226 N N . VAL A 1 271 ? -7.758 4.830 11.923 1.00 91.31 271 VAL A N 1
ATOM 2227 C CA . VAL A 1 271 ? -8.761 4.591 10.871 1.00 91.31 271 VAL A CA 1
ATOM 2228 C C . VAL A 1 271 ? -9.837 5.663 10.930 1.00 91.31 271 VAL A C 1
ATOM 2230 O O . VAL A 1 271 ? -10.540 5.796 11.930 1.00 91.31 271 VAL A O 1
ATOM 2233 N N . GLU A 1 272 ? -10.008 6.433 9.854 1.00 93.88 272 GLU A N 1
ATOM 2234 C CA . GLU A 1 272 ? -11.018 7.491 9.787 1.00 93.88 272 GLU A CA 1
ATOM 2235 C C . GLU A 1 272 ? -11.923 7.349 8.549 1.00 93.88 272 GLU A C 1
ATOM 2237 O O . GLU A 1 272 ? -11.448 7.328 7.413 1.00 93.88 272 GLU A O 1
ATOM 2242 N N . LYS A 1 273 ? -13.251 7.357 8.745 1.00 93.56 273 LYS A N 1
ATOM 2243 C CA . LYS A 1 273 ? -14.264 7.369 7.660 1.00 93.56 273 LYS A CA 1
ATOM 2244 C C . LYS A 1 273 ? -14.222 6.145 6.736 1.00 93.56 273 LYS A C 1
ATOM 2246 O O . LYS A 1 273 ? -14.431 6.284 5.530 1.00 93.56 273 LYS A O 1
ATOM 2251 N N . CYS A 1 274 ? -13.955 4.970 7.292 1.00 91.31 274 CYS A N 1
ATOM 2252 C CA . CYS A 1 274 ? -13.785 3.740 6.519 1.00 91.31 274 CYS A CA 1
ATOM 2253 C C . CYS A 1 274 ? -14.989 2.800 6.622 1.00 91.31 274 CYS A C 1
ATOM 2255 O O . CYS A 1 274 ? -15.762 2.845 7.579 1.00 91.31 274 CYS A O 1
ATOM 2257 N N . LEU A 1 275 ? -15.120 1.930 5.625 1.00 91.50 275 LEU A N 1
ATOM 2258 C CA . LEU A 1 275 ? -15.975 0.747 5.645 1.00 91.50 275 LEU A CA 1
ATOM 2259 C C . LEU A 1 275 ? -15.066 -0.485 5.538 1.00 91.50 275 LEU A C 1
ATOM 2261 O O . LEU A 1 275 ? -14.372 -0.631 4.539 1.00 91.50 275 LEU A O 1
ATOM 2265 N N . LEU A 1 276 ? -15.013 -1.317 6.578 1.00 90.06 276 LEU A N 1
ATOM 2266 C CA . LEU A 1 276 ? -14.099 -2.462 6.693 1.00 90.06 276 LEU A CA 1
ATOM 2267 C C . LEU A 1 276 ? -14.898 -3.771 6.854 1.00 90.06 276 LEU A C 1
ATOM 2269 O O . LEU A 1 276 ? -15.788 -3.858 7.701 1.00 90.06 276 LEU A O 1
ATOM 2273 N N . PHE A 1 277 ? -14.544 -4.785 6.071 1.00 89.69 277 PHE A N 1
ATOM 2274 C CA . PHE A 1 277 ? -15.087 -6.142 6.095 1.00 89.69 277 PHE A CA 1
ATOM 2275 C C . PHE A 1 277 ? -13.924 -7.124 6.204 1.00 89.69 277 PHE A C 1
ATOM 2277 O O . PHE A 1 277 ? -13.101 -7.168 5.294 1.00 89.69 277 PHE A O 1
ATOM 2284 N N . GLY A 1 278 ? -13.862 -7.924 7.270 1.00 89.56 278 GLY A N 1
ATOM 2285 C CA . GLY A 1 278 ? -12.768 -8.879 7.482 1.00 89.56 278 GLY A CA 1
ATOM 2286 C C . GLY A 1 278 ? -12.406 -9.080 8.950 1.00 89.56 278 GLY A C 1
ATOM 2287 O O . GLY A 1 278 ? -13.286 -9.300 9.774 1.00 89.56 278 GLY A O 1
ATOM 2288 N N . GLY A 1 279 ? -11.120 -9.023 9.284 1.00 85.00 279 GLY A N 1
ATOM 2289 C CA . GLY A 1 279 ? -10.646 -9.132 10.667 1.00 85.00 279 GLY A CA 1
ATOM 2290 C C . GLY A 1 279 ? -9.317 -8.422 10.863 1.00 85.00 279 GLY A C 1
ATOM 2291 O O . GLY A 1 279 ? -8.563 -8.271 9.907 1.00 85.00 279 GLY A O 1
ATOM 2292 N N . PHE A 1 280 ? -9.047 -7.987 12.084 1.00 86.56 280 PHE A N 1
ATOM 2293 C CA . PHE A 1 280 ? -7.740 -7.521 12.525 1.00 86.56 280 PHE A CA 1
ATOM 2294 C C . PHE A 1 280 ? -7.206 -8.543 13.530 1.00 86.56 280 PHE A C 1
ATOM 2296 O O . PHE A 1 280 ? -7.895 -8.817 14.511 1.00 86.56 280 PHE A O 1
ATOM 2303 N N . MET A 1 281 ? -6.035 -9.120 13.280 1.00 87.12 281 MET A N 1
ATOM 2304 C CA . MET A 1 281 ? -5.358 -10.044 14.198 1.00 87.12 281 MET A CA 1
ATOM 2305 C C . MET A 1 281 ? -3.977 -9.483 14.503 1.00 87.12 281 MET A C 1
ATOM 2307 O O . MET A 1 281 ? -3.349 -8.922 13.593 1.00 87.12 281 MET A O 1
ATOM 2311 N N . ALA A 1 282 ? -3.551 -9.602 15.757 1.00 86.12 282 ALA A N 1
ATOM 2312 C CA . ALA A 1 282 ? -2.174 -9.320 16.122 1.00 86.12 282 ALA A CA 1
ATOM 2313 C C . ALA A 1 282 ? -1.651 -10.087 17.325 1.00 86.12 282 ALA A C 1
ATOM 2315 O O . ALA A 1 282 ? -2.454 -10.452 18.169 1.00 86.12 282 ALA A O 1
ATOM 2316 N N . ASP A 1 283 ? -0.339 -10.180 17.496 1.00 86.25 283 ASP A N 1
ATOM 2317 C CA . ASP A 1 283 ? 0.204 -10.573 18.798 1.00 86.25 283 ASP A CA 1
ATOM 2318 C C . ASP A 1 283 ? 0.228 -9.335 19.714 1.00 86.25 283 ASP A C 1
ATOM 2320 O O . ASP A 1 283 ? -0.314 -9.382 20.815 1.00 86.25 283 ASP A O 1
ATOM 2324 N N . THR A 1 284 ? 0.698 -8.175 19.232 1.00 83.38 284 THR A N 1
ATOM 2325 C CA . THR A 1 284 ? 0.744 -6.922 20.011 1.00 83.38 284 THR A CA 1
ATOM 2326 C C . THR A 1 284 ? 0.152 -5.734 19.248 1.00 83.38 284 THR A C 1
ATOM 2328 O O . THR A 1 284 ? 0.521 -5.483 18.102 1.00 83.38 284 THR A O 1
ATOM 2331 N N . TRP A 1 285 ? -0.758 -4.986 19.878 1.00 81.44 285 TRP A N 1
ATOM 2332 C CA . TRP A 1 285 ? -1.315 -3.708 19.394 1.00 81.44 285 TRP A CA 1
ATOM 2333 C C . TRP A 1 285 ? -0.398 -2.498 19.719 1.00 81.44 285 TRP A C 1
ATOM 2335 O O . TRP A 1 285 ? 0.554 -2.667 20.468 1.00 81.44 285 TRP A O 1
ATOM 2345 N N . PRO A 1 286 ? -0.676 -1.299 19.156 1.00 77.75 286 PRO A N 1
ATOM 2346 C CA . PRO A 1 286 ? 0.078 -0.042 19.344 1.00 77.75 286 PRO A CA 1
ATOM 2347 C C . PRO A 1 286 ? 0.314 0.439 20.782 1.00 77.75 286 PRO A C 1
ATOM 2349 O O . PRO A 1 286 ? -0.298 -0.085 21.694 1.00 77.75 286 PRO A O 1
ATOM 2352 N N . GLU A 1 287 ? 0.965 1.592 20.967 1.00 79.94 287 GLU A N 1
ATOM 2353 C CA . GLU A 1 287 ? 0.647 2.473 22.110 1.00 79.94 287 GLU A CA 1
ATOM 2354 C C . GLU A 1 287 ? -0.774 3.085 21.934 1.00 79.94 287 GLU A C 1
ATOM 2356 O O . GLU A 1 287 ? -1.670 2.839 22.740 1.00 79.94 287 GLU A O 1
ATOM 2361 N N . ASP A 1 288 ? -1.063 3.749 20.804 1.00 84.31 288 ASP A N 1
ATOM 2362 C CA . ASP A 1 288 ? -2.376 4.318 20.442 1.00 84.31 288 ASP A CA 1
ATOM 2363 C C . ASP A 1 288 ? -3.141 3.586 19.321 1.00 84.31 288 ASP A C 1
ATOM 2365 O O . ASP A 1 288 ? -2.700 3.452 18.172 1.00 84.31 288 ASP A O 1
ATOM 2369 N N . HIS A 1 289 ? -4.432 3.340 19.544 1.00 89.38 289 HIS A N 1
ATOM 2370 C CA . HIS A 1 289 ? -5.357 2.965 18.476 1.00 89.38 289 HIS A CA 1
ATOM 2371 C C . HIS A 1 289 ? -6.629 3.812 18.447 1.00 89.38 289 HIS A C 1
ATOM 2373 O O . HIS A 1 289 ? -7.448 3.811 19.371 1.00 89.38 289 HIS A O 1
ATOM 2379 N N . ARG A 1 290 ? -6.900 4.440 17.294 1.00 93.06 290 ARG A N 1
ATOM 2380 C CA . ARG A 1 290 ? -8.095 5.264 17.079 1.00 93.06 290 ARG A CA 1
ATOM 2381 C C . ARG A 1 290 ? -8.912 4.912 15.835 1.00 93.06 290 ARG A C 1
ATOM 2383 O O . ARG A 1 290 ? -8.480 5.122 14.701 1.00 93.06 290 ARG A O 1
ATOM 2390 N N . VAL A 1 291 ? -10.183 4.561 16.044 1.00 91.19 291 VAL A N 1
ATOM 2391 C CA . VAL A 1 291 ? -11.185 4.393 14.977 1.00 91.19 291 VAL A CA 1
ATOM 2392 C C . VAL A 1 291 ? -12.228 5.502 15.079 1.00 91.19 291 VAL A C 1
ATOM 2394 O O . VAL A 1 291 ? -12.945 5.607 16.073 1.00 91.19 291 VAL A O 1
ATOM 2397 N N . GLU A 1 292 ? -12.364 6.332 14.041 1.00 93.44 292 GLU A N 1
ATOM 2398 C CA . GLU A 1 292 ? -13.372 7.393 13.978 1.00 93.44 292 GLU A CA 1
ATOM 2399 C C . GLU A 1 292 ? -14.298 7.249 12.749 1.00 93.44 292 GLU A C 1
ATOM 2401 O O . GLU A 1 292 ? -13.840 7.120 11.612 1.00 93.44 292 GLU A O 1
ATOM 2406 N N . LYS A 1 293 ? -15.623 7.361 12.943 1.00 93.12 293 LYS A N 1
ATOM 2407 C CA . LYS A 1 293 ? -16.640 7.444 11.865 1.00 93.12 293 LYS A CA 1
ATOM 2408 C C . LYS A 1 293 ? -16.663 6.241 10.911 1.00 93.12 293 LYS A C 1
ATOM 2410 O O . LYS A 1 293 ? -16.890 6.410 9.712 1.00 93.12 293 LYS A O 1
ATOM 2415 N N . CYS A 1 294 ? -16.412 5.045 11.426 1.00 90.88 294 CYS A N 1
ATOM 2416 C CA . CYS A 1 294 ? -16.290 3.839 10.606 1.00 90.88 294 CYS A CA 1
ATOM 2417 C C . CYS A 1 294 ? -17.526 2.928 10.684 1.00 90.88 294 CYS A C 1
ATOM 2419 O O . CYS A 1 294 ? -18.248 2.915 11.680 1.00 90.88 294 CYS A O 1
ATOM 2421 N N . LEU A 1 295 ? -17.753 2.141 9.633 1.00 90.88 295 LEU A N 1
ATOM 2422 C CA . LEU A 1 295 ? -18.643 0.983 9.656 1.00 90.88 295 LEU A CA 1
ATOM 2423 C C . LEU A 1 295 ? -17.761 -0.265 9.507 1.00 90.88 295 LEU A C 1
ATOM 2425 O O . LEU A 1 295 ? -16.992 -0.385 8.558 1.00 90.88 295 LEU A O 1
ATOM 2429 N N . LEU A 1 296 ? -17.819 -1.147 10.494 1.00 88.38 296 LEU A N 1
ATOM 2430 C CA . LEU A 1 296 ? -16.888 -2.245 10.711 1.00 88.38 296 LEU A CA 1
ATOM 2431 C C . LEU A 1 296 ? -17.668 -3.562 10.797 1.00 88.38 296 LEU A C 1
ATOM 2433 O O . LEU A 1 296 ? -18.504 -3.723 11.679 1.00 88.38 296 LEU A O 1
ATOM 2437 N N . PHE A 1 297 ? -17.384 -4.507 9.912 1.00 88.94 297 PHE A N 1
ATOM 2438 C CA . PHE A 1 297 ? -17.843 -5.892 9.969 1.00 88.94 297 PHE A CA 1
ATOM 2439 C C . PHE A 1 297 ? -16.619 -6.770 10.220 1.00 88.94 297 PHE A C 1
ATOM 2441 O O . PHE A 1 297 ? -16.156 -7.479 9.322 1.00 88.94 297 PHE A O 1
ATOM 2448 N N . VAL A 1 298 ? -16.018 -6.591 11.399 1.00 82.06 298 VAL A N 1
ATOM 2449 C CA . VAL A 1 298 ? -14.715 -7.173 11.735 1.00 82.06 298 VAL A CA 1
ATOM 2450 C C . VAL A 1 298 ? -14.656 -7.755 13.138 1.00 82.06 298 VAL A C 1
ATOM 2452 O O . VAL A 1 298 ? -15.190 -7.177 14.083 1.00 82.06 298 VAL A O 1
ATOM 2455 N N . GLY A 1 299 ? -13.951 -8.879 13.269 1.00 83.88 299 GLY A N 1
ATOM 2456 C CA . GLY A 1 299 ? -13.355 -9.277 14.541 1.00 83.88 299 GLY A CA 1
ATOM 2457 C C . GLY A 1 299 ? -12.028 -8.547 14.737 1.00 83.88 299 GLY A C 1
ATOM 2458 O O . GLY A 1 299 ? -11.250 -8.454 13.790 1.00 83.88 299 GLY A O 1
ATOM 2459 N N . PHE A 1 300 ? -11.778 -8.048 15.941 1.00 86.12 300 PHE A N 1
ATOM 2460 C CA . PHE A 1 300 ? -10.435 -7.722 16.406 1.00 86.12 300 PHE A CA 1
ATOM 2461 C C . PHE A 1 300 ? -9.987 -8.825 17.366 1.00 86.12 300 PHE A C 1
ATOM 2463 O O . PHE A 1 300 ? -10.716 -9.166 18.300 1.00 86.12 300 PHE A O 1
ATOM 2470 N N . MET A 1 301 ? -8.816 -9.393 17.119 1.00 87.19 301 MET A N 1
ATOM 2471 C CA . MET A 1 301 ? -8.181 -10.386 17.979 1.00 87.19 301 MET A CA 1
ATOM 2472 C C . MET A 1 301 ? -6.781 -9.889 18.268 1.00 87.19 301 MET A C 1
ATOM 2474 O O . MET A 1 301 ? -6.138 -9.336 17.370 1.00 87.19 301 MET A O 1
ATOM 2478 N N . ALA A 1 302 ? -6.344 -10.046 19.508 1.00 86.50 302 ALA A N 1
ATOM 2479 C CA . ALA A 1 302 ? -4.927 -9.979 19.795 1.00 86.50 302 ALA A CA 1
ATOM 2480 C C . ALA A 1 302 ? -4.510 -10.639 21.089 1.00 86.50 302 ALA A C 1
ATOM 2482 O O . ALA A 1 302 ? -5.334 -10.769 21.975 1.00 86.50 302 ALA A O 1
ATOM 2483 N N . ASP A 1 303 ? -3.231 -10.930 21.240 1.00 79.50 303 ASP A N 1
ATOM 2484 C CA . ASP A 1 303 ? -2.716 -11.390 22.522 1.00 79.50 303 ASP A CA 1
ATOM 2485 C C . ASP A 1 303 ? -2.613 -10.169 23.471 1.00 79.50 303 ASP A C 1
ATOM 2487 O O . ASP A 1 303 ? -3.290 -10.142 24.502 1.00 79.50 303 ASP A O 1
ATOM 2491 N N . THR A 1 304 ? -1.951 -9.076 23.058 1.00 83.31 304 THR A N 1
ATOM 2492 C CA . THR A 1 304 ? -1.865 -7.800 23.804 1.00 83.31 304 THR A CA 1
ATOM 2493 C C . THR A 1 304 ? -2.512 -6.618 23.076 1.00 83.31 304 THR A C 1
ATOM 2495 O O . THR A 1 304 ? -2.278 -6.394 21.889 1.00 83.31 304 THR A O 1
ATOM 2498 N N . TRP A 1 305 ? -3.314 -5.825 23.792 1.00 80.88 305 TRP A N 1
ATOM 2499 C CA . TRP A 1 305 ? -3.983 -4.601 23.303 1.00 80.88 305 TRP A CA 1
ATOM 2500 C C . TRP A 1 305 ? -3.193 -3.300 23.504 1.00 80.88 305 TRP A C 1
ATOM 2502 O O . TRP A 1 305 ? -2.223 -3.316 24.249 1.00 80.88 305 TRP A O 1
ATOM 2512 N N . PRO A 1 306 ? -3.598 -2.187 22.849 1.00 79.62 306 PRO A N 1
ATOM 2513 C CA . PRO A 1 306 ? -2.863 -0.931 22.936 1.00 79.62 306 PRO A CA 1
ATOM 2514 C C . PRO A 1 306 ? -3.089 -0.204 24.251 1.00 79.62 306 PRO A C 1
ATOM 2516 O O . PRO A 1 306 ? -4.170 -0.381 24.798 1.00 79.62 306 PRO A O 1
ATOM 2519 N N . GLU A 1 307 ? -2.173 0.667 24.688 1.00 83.69 307 GLU A N 1
ATOM 2520 C CA . GLU A 1 307 ? -2.329 1.487 25.908 1.00 83.69 307 GLU A CA 1
ATOM 2521 C C . GLU A 1 307 ? -3.600 2.358 25.844 1.00 83.69 307 GLU A C 1
ATOM 2523 O O . GLU A 1 307 ? -4.448 2.278 26.736 1.00 83.69 307 GLU A O 1
ATOM 2528 N N . ASP A 1 308 ? -3.791 3.102 24.748 1.00 84.31 308 ASP A N 1
ATOM 2529 C CA . ASP A 1 308 ? -4.991 3.892 24.451 1.00 84.31 308 ASP A CA 1
ATOM 2530 C C . ASP A 1 308 ? -5.819 3.248 23.327 1.00 84.31 308 ASP A C 1
ATOM 2532 O O . ASP A 1 308 ? -5.394 3.134 22.171 1.00 84.31 308 ASP A O 1
ATOM 2536 N N . HIS A 1 309 ? -7.089 2.926 23.594 1.00 88.50 309 HIS A N 1
ATOM 2537 C CA . HIS A 1 309 ? -8.015 2.526 22.533 1.00 88.50 309 HIS A CA 1
ATOM 2538 C C . HIS A 1 309 ? -9.269 3.382 22.490 1.00 88.50 309 HIS A C 1
ATOM 2540 O O . HIS A 1 309 ? -10.132 3.342 23.375 1.00 88.50 309 HIS A O 1
ATOM 2546 N N . ARG A 1 310 ? -9.463 4.068 21.359 1.00 92.25 310 ARG A N 1
ATOM 2547 C CA . ARG A 1 310 ? -10.615 4.942 21.136 1.00 92.25 310 ARG A CA 1
ATOM 2548 C C . ARG A 1 310 ? -11.426 4.592 19.892 1.00 92.25 310 ARG A C 1
ATOM 2550 O O . ARG A 1 310 ? -10.994 4.825 18.764 1.00 92.25 310 ARG A O 1
ATOM 2557 N N . VAL A 1 311 ? -12.691 4.222 20.103 1.00 90.31 311 VAL A N 1
ATOM 2558 C CA . VAL A 1 311 ? -13.710 4.095 19.043 1.00 90.31 311 VAL A CA 1
ATOM 2559 C C . VAL A 1 311 ? -14.738 5.223 19.161 1.00 90.31 311 VAL A C 1
ATOM 2561 O O . VAL A 1 311 ? -15.494 5.293 20.130 1.00 90.31 311 VAL A O 1
ATOM 2564 N N . GLU A 1 312 ? -14.827 6.103 18.159 1.00 92.56 312 GLU A N 1
ATOM 2565 C CA . GLU A 1 312 ? -15.793 7.211 18.141 1.00 92.56 312 GLU A CA 1
ATOM 2566 C C . GLU A 1 312 ? -16.705 7.201 16.897 1.00 92.56 312 GLU A C 1
ATOM 2568 O O . GLU A 1 312 ? -16.230 7.232 15.761 1.00 92.56 312 GLU A O 1
ATOM 2573 N N . LYS A 1 313 ? -18.033 7.280 17.090 1.00 93.00 313 LYS A N 1
ATOM 2574 C CA . LYS A 1 313 ? -19.047 7.391 16.008 1.00 93.00 313 LYS A CA 1
ATOM 2575 C C . LYS A 1 313 ? -19.052 6.213 15.024 1.00 93.00 313 LYS A C 1
ATOM 2577 O O . LYS A 1 313 ? -19.278 6.419 13.829 1.00 93.00 313 LYS A O 1
ATOM 2582 N N . CYS A 1 314 ? -18.809 5.004 15.517 1.00 90.88 314 CYS A N 1
ATOM 2583 C CA . CYS A 1 314 ? -18.710 3.808 14.684 1.00 90.88 314 CYS A CA 1
ATOM 2584 C C . CYS A 1 314 ? -19.933 2.887 14.797 1.00 90.88 314 CYS A C 1
ATOM 2586 O O . CYS A 1 314 ? -20.650 2.870 15.797 1.00 90.88 314 CYS A O 1
ATOM 2588 N N . LEU A 1 315 ? -20.157 2.101 13.751 1.00 90.19 315 LEU A N 1
ATOM 2589 C CA . LEU A 1 315 ? -21.090 0.979 13.736 1.00 90.19 315 LEU A CA 1
ATOM 2590 C C . LEU A 1 315 ? -20.240 -0.289 13.589 1.00 90.19 315 LEU A C 1
ATOM 2592 O O . LEU A 1 315 ? -19.545 -0.410 12.586 1.00 90.19 315 LEU A O 1
ATOM 2596 N N . LEU A 1 316 ? -20.248 -1.178 14.586 1.00 89.81 316 LEU A N 1
ATOM 2597 C CA . LEU A 1 316 ? -19.493 -2.439 14.608 1.00 89.81 316 LEU A CA 1
ATOM 2598 C C . LEU A 1 316 ? -20.408 -3.670 14.591 1.00 89.81 316 LEU A C 1
ATOM 2600 O O . LEU A 1 316 ? -21.344 -3.761 15.385 1.00 89.81 316 LEU A O 1
ATOM 2604 N N . PHE A 1 317 ? -20.076 -4.635 13.741 1.00 88.56 317 PHE A N 1
ATOM 2605 C CA . PHE A 1 317 ? -20.581 -5.997 13.736 1.00 88.56 317 PHE A CA 1
ATOM 2606 C C . PHE A 1 317 ? -19.377 -6.930 13.823 1.00 88.56 317 PHE A C 1
ATOM 2608 O O . PHE A 1 317 ? -18.678 -7.169 12.842 1.00 88.56 317 PHE A O 1
ATOM 2615 N N . GLY A 1 318 ? -19.122 -7.422 15.021 1.00 88.00 318 GLY A N 1
ATOM 2616 C CA . GLY A 1 318 ? -18.056 -8.352 15.338 1.00 88.00 318 GLY A CA 1
ATOM 2617 C C . GLY A 1 318 ? -17.617 -8.232 16.788 1.00 88.00 318 GLY A C 1
ATOM 2618 O O . GLY A 1 318 ? -18.222 -7.499 17.573 1.00 88.00 318 GLY A O 1
ATOM 2619 N N . GLY A 1 319 ? -16.605 -9.009 17.164 1.00 82.88 319 GLY A N 1
ATOM 2620 C CA . GLY A 1 319 ? -16.105 -9.032 18.536 1.00 82.88 319 GLY A CA 1
ATOM 2621 C C . GLY A 1 319 ? -14.702 -8.468 18.680 1.00 82.88 319 GLY A C 1
ATOM 2622 O O . GLY A 1 319 ? -13.957 -8.385 17.707 1.00 82.88 319 GLY A O 1
ATOM 2623 N N . PHE A 1 320 ? -14.368 -8.127 19.917 1.00 85.06 320 PHE A N 1
ATOM 2624 C CA . PHE A 1 320 ? -13.008 -7.870 20.362 1.00 85.06 320 PHE A CA 1
ATOM 2625 C C . PHE A 1 320 ? -12.606 -8.995 21.313 1.00 85.06 320 PHE A C 1
ATOM 2627 O O . PHE A 1 320 ? -13.300 -9.223 22.308 1.00 85.06 320 PHE A O 1
ATOM 2634 N N . MET A 1 321 ? -11.521 -9.691 20.998 1.00 86.06 321 MET A N 1
ATOM 2635 C CA . MET A 1 321 ? -10.929 -10.739 21.829 1.00 86.06 321 MET A CA 1
ATOM 2636 C C . MET A 1 321 ? -9.509 -10.327 22.175 1.00 86.06 321 MET A C 1
ATOM 2638 O O . MET A 1 321 ? -8.810 -9.813 21.295 1.00 86.06 321 MET A O 1
ATOM 2642 N N . ALA A 1 322 ? -9.135 -10.500 23.442 1.00 84.50 322 ALA A N 1
ATOM 2643 C CA . ALA A 1 322 ? -7.746 -10.373 23.842 1.00 84.50 322 ALA A CA 1
ATOM 2644 C C . ALA A 1 322 ? -7.344 -11.194 25.064 1.00 84.50 322 ALA A C 1
ATOM 2646 O O . ALA A 1 322 ? -8.216 -11.509 25.864 1.00 84.50 322 ALA A O 1
ATOM 2647 N N . ASP A 1 323 ? -6.055 -11.426 25.282 1.00 83.50 323 ASP A N 1
ATOM 2648 C CA . ASP A 1 323 ? -5.586 -11.919 26.579 1.00 83.50 323 ASP A CA 1
ATOM 2649 C C . ASP A 1 323 ? -5.463 -10.717 27.540 1.00 83.50 323 ASP A C 1
ATOM 2651 O O . ASP A 1 323 ? -6.135 -10.659 28.576 1.00 83.50 323 ASP A O 1
ATOM 2655 N N . THR A 1 324 ? -4.722 -9.671 27.158 1.00 78.44 324 THR A N 1
ATOM 2656 C CA . THR A 1 324 ? -4.611 -8.413 27.927 1.00 78.44 324 THR A CA 1
ATOM 2657 C C . THR A 1 324 ? -5.256 -7.246 27.188 1.00 78.44 324 THR A C 1
ATOM 2659 O O . THR A 1 324 ? -5.281 -7.189 25.957 1.00 78.44 324 THR A O 1
ATOM 2662 N N . ARG A 1 325 ? -5.828 -6.310 27.950 1.00 71.69 325 ARG A N 1
ATOM 2663 C CA . ARG A 1 325 ? -6.480 -5.095 27.442 1.00 71.69 325 ARG A CA 1
ATOM 2664 C C . ARG A 1 325 ? -5.695 -3.801 27.677 1.00 71.69 325 ARG A C 1
ATOM 2666 O O . ARG A 1 325 ? -4.673 -3.877 28.345 1.00 71.69 325 ARG A O 1
ATOM 2673 N N . PRO A 1 326 ? -6.168 -2.658 27.111 1.00 75.69 326 PRO A N 1
ATOM 2674 C CA . PRO A 1 326 ? -5.513 -1.358 27.275 1.00 75.69 326 PRO A CA 1
ATOM 2675 C C . PRO A 1 326 ? -5.285 -0.924 28.716 1.00 75.69 326 PRO A C 1
ATOM 2677 O O . PRO A 1 326 ? -5.832 -1.539 29.617 1.00 75.69 326 PRO A O 1
ATOM 2680 N N . GLU A 1 327 ? -4.643 0.220 28.934 1.00 81.38 327 GLU A N 1
ATOM 2681 C CA . GLU A 1 327 ? -4.888 0.983 30.168 1.00 81.38 327 GLU A CA 1
ATOM 2682 C C . GLU A 1 327 ? -6.237 1.725 30.040 1.00 81.38 327 GLU A C 1
ATOM 2684 O O . GLU A 1 327 ? -7.129 1.527 30.870 1.00 81.38 327 GLU A O 1
ATOM 2689 N N . ASP A 1 328 ? -6.453 2.440 28.922 1.00 81.69 328 ASP A N 1
ATOM 2690 C CA . ASP A 1 328 ? -7.665 3.213 28.608 1.00 81.69 328 ASP A CA 1
ATOM 2691 C C . ASP A 1 328 ? -8.492 2.628 27.442 1.00 81.69 328 ASP A C 1
ATOM 2693 O O . ASP A 1 328 ? -8.072 2.576 26.280 1.00 81.69 328 ASP A O 1
ATOM 2697 N N . HIS A 1 329 ? -9.767 2.290 27.691 1.00 86.25 329 HIS A N 1
ATOM 2698 C CA . HIS A 1 329 ? -10.696 1.871 26.630 1.00 86.25 329 HIS A CA 1
ATOM 2699 C C . HIS A 1 329 ? -11.925 2.779 26.547 1.00 86.25 329 HIS A C 1
ATOM 2701 O O . HIS A 1 329 ? -12.868 2.687 27.345 1.00 86.25 329 HIS A O 1
ATOM 2707 N N . ARG A 1 330 ? -11.973 3.625 25.507 1.00 90.88 330 ARG A N 1
ATOM 2708 C CA . ARG A 1 330 ? -13.062 4.585 25.275 1.00 90.88 330 ARG A CA 1
ATOM 2709 C C . ARG A 1 330 ? -13.895 4.309 24.021 1.00 90.88 330 ARG A C 1
ATOM 2711 O O . ARG A 1 330 ? -13.467 4.544 22.890 1.00 90.88 330 ARG A O 1
ATOM 2718 N N . VAL A 1 331 ? -15.176 3.999 24.226 1.00 88.44 331 VAL A N 1
ATOM 2719 C CA . VAL A 1 331 ? -16.175 3.852 23.149 1.00 88.44 331 VAL A CA 1
ATOM 2720 C C . VAL A 1 331 ? -17.232 4.954 23.273 1.00 88.44 331 VAL A C 1
ATOM 2722 O O . VAL A 1 331 ? -18.012 4.979 24.227 1.00 88.44 331 VAL A O 1
ATOM 2725 N N . GLU A 1 332 ? -17.304 5.872 22.303 1.00 91.25 332 GLU A N 1
ATOM 2726 C CA . GLU A 1 332 ? -18.253 6.998 22.311 1.00 91.25 332 GLU A CA 1
ATOM 2727 C C . GLU A 1 332 ? -19.157 7.021 21.056 1.00 91.25 332 GLU A C 1
ATOM 2729 O O . GLU A 1 332 ? -18.673 7.025 19.923 1.00 91.25 332 GLU A O 1
ATOM 2734 N N . LYS A 1 333 ? -20.485 7.150 21.236 1.00 92.00 333 LYS A N 1
ATOM 2735 C CA . LYS A 1 333 ? -21.492 7.301 20.150 1.00 92.00 333 LYS A CA 1
ATOM 2736 C C . LYS A 1 333 ? -21.527 6.135 19.155 1.00 92.00 333 LYS A C 1
ATOM 2738 O O . LYS A 1 333 ? -21.761 6.353 17.965 1.00 92.00 333 LYS A O 1
ATOM 2743 N N . CYS A 1 334 ? -21.292 4.918 19.631 1.00 89.62 334 CYS A N 1
ATOM 2744 C CA . CYS A 1 334 ? -21.214 3.732 18.780 1.00 89.62 334 CYS A CA 1
ATOM 2745 C C . CYS A 1 334 ? -22.476 2.853 18.849 1.00 89.62 334 CYS A C 1
ATOM 2747 O O . CYS A 1 334 ? -23.197 2.838 19.847 1.00 89.62 334 CYS A O 1
ATOM 2749 N N . LEU A 1 335 ? -22.722 2.085 17.788 1.00 89.06 335 LEU A N 1
ATOM 2750 C CA . LEU A 1 335 ? -23.666 0.968 17.756 1.00 89.06 335 LEU A CA 1
ATOM 2751 C C . LEU A 1 335 ? -22.847 -0.313 17.551 1.00 89.06 335 LEU A C 1
ATOM 2753 O O . LEU A 1 335 ? -22.049 -0.377 16.622 1.00 89.06 335 LEU A O 1
ATOM 2757 N N . LEU A 1 336 ? -22.997 -1.289 18.443 1.00 87.56 336 LEU A N 1
ATOM 2758 C CA . LEU A 1 336 ? -22.130 -2.462 18.540 1.00 87.56 336 LEU A CA 1
ATOM 2759 C C . LEU A 1 336 ? -22.953 -3.758 18.588 1.00 87.56 336 LEU A C 1
ATOM 2761 O O . LEU A 1 336 ? -23.861 -3.888 19.412 1.00 87.56 336 LEU A O 1
ATOM 2765 N N . PHE A 1 337 ? -22.593 -4.720 17.747 1.00 87.38 337 PHE A N 1
ATOM 2766 C CA . PHE A 1 337 ? -23.180 -6.050 17.668 1.00 87.38 337 PHE A CA 1
ATOM 2767 C C . PHE A 1 337 ? -22.061 -7.084 17.682 1.00 87.38 337 PHE A C 1
ATOM 2769 O O . PHE A 1 337 ? -21.291 -7.163 16.732 1.00 87.38 337 PHE A O 1
ATOM 2776 N N . GLY A 1 338 ? -21.988 -7.895 18.730 1.00 86.38 338 GLY A N 1
ATOM 2777 C CA . GLY A 1 338 ? -20.972 -8.940 18.866 1.00 86.38 338 GLY A CA 1
ATOM 2778 C C . GLY A 1 338 ? -20.637 -9.265 20.320 1.00 86.38 338 GLY A C 1
ATOM 2779 O O . GLY A 1 338 ? -21.544 -9.465 21.121 1.00 86.38 338 GLY A O 1
ATOM 2780 N N . GLY A 1 339 ? -19.358 -9.355 20.673 1.00 81.00 339 GLY A N 1
ATOM 2781 C CA . GLY A 1 339 ? -18.937 -9.625 22.055 1.00 81.00 339 GLY A CA 1
ATOM 2782 C C . GLY A 1 339 ? -17.564 -9.051 22.356 1.00 81.00 339 GLY A C 1
ATOM 2783 O O . GLY A 1 339 ? -16.717 -9.009 21.472 1.00 81.00 339 GLY A O 1
ATOM 2784 N N . PHE A 1 340 ? -17.349 -8.616 23.592 1.00 83.44 340 PHE A N 1
ATOM 2785 C CA . PHE A 1 340 ? -16.013 -8.352 24.114 1.00 83.44 340 PHE A CA 1
ATOM 2786 C C . PHE A 1 340 ? -15.625 -9.531 25.010 1.00 83.44 340 PHE A C 1
ATOM 2788 O O . PHE A 1 340 ? -16.333 -9.823 25.974 1.00 83.44 340 PHE A O 1
ATOM 2795 N N . MET A 1 341 ? -14.506 -10.173 24.707 1.00 83.75 341 MET A N 1
ATOM 2796 C CA . MET A 1 341 ? -13.863 -11.175 25.560 1.00 83.75 341 MET A CA 1
ATOM 2797 C C . MET A 1 341 ? -12.482 -10.642 25.911 1.00 83.75 341 MET A C 1
ATOM 2799 O O . MET A 1 341 ? -11.830 -10.063 25.036 1.00 83.75 341 MET A O 1
ATOM 2803 N N . ALA A 1 342 ? -12.088 -10.746 27.174 1.00 83.00 342 ALA A N 1
ATOM 2804 C CA . ALA A 1 342 ? -10.689 -10.578 27.540 1.00 83.00 342 ALA A CA 1
ATOM 2805 C C . ALA A 1 342 ? -10.346 -11.363 28.809 1.00 83.00 342 ALA A C 1
ATOM 2807 O O . ALA A 1 342 ? -11.219 -11.448 29.665 1.00 83.00 342 ALA A O 1
ATOM 2808 N N . ASP A 1 343 ? -9.129 -11.869 28.988 1.00 83.38 343 ASP A N 1
ATOM 2809 C CA . ASP A 1 343 ? -8.755 -12.484 30.273 1.00 83.38 343 ASP A CA 1
ATOM 2810 C C . ASP A 1 343 ? -8.612 -11.377 31.337 1.00 83.38 343 ASP A C 1
ATOM 2812 O O . ASP A 1 343 ? -9.268 -11.420 32.382 1.00 83.38 343 ASP A O 1
ATOM 2816 N N . THR A 1 344 ? -7.882 -10.303 31.016 1.00 80.56 344 THR A N 1
ATOM 2817 C CA . THR A 1 344 ? -7.752 -9.101 31.863 1.00 80.56 344 THR A CA 1
ATOM 2818 C C . THR A 1 344 ? -8.389 -7.883 31.183 1.00 80.56 344 THR A C 1
ATOM 2820 O O . THR A 1 344 ? -8.175 -7.653 29.994 1.00 80.56 344 THR A O 1
ATOM 2823 N N . TRP A 1 345 ? -9.176 -7.085 31.914 1.00 77.00 345 TRP A N 1
ATOM 2824 C CA . TRP A 1 345 ? -9.723 -5.794 31.457 1.00 77.00 345 TRP A CA 1
ATOM 2825 C C . TRP A 1 345 ? -8.768 -4.612 31.702 1.00 77.00 345 TRP A C 1
ATOM 2827 O O . TRP A 1 345 ? -7.812 -4.777 32.451 1.00 77.00 345 TRP A O 1
ATOM 2837 N N . PRO A 1 346 ? -9.017 -3.444 31.064 1.00 76.50 346 PRO A N 1
ATOM 2838 C CA . PRO A 1 346 ? -8.243 -2.226 31.285 1.00 76.50 346 PRO A CA 1
ATOM 2839 C C . PRO A 1 346 ? -8.247 -1.733 32.727 1.00 76.50 346 PRO A C 1
ATOM 2841 O O . PRO A 1 346 ? -9.006 -2.258 33.529 1.00 76.50 346 PRO A O 1
ATOM 2844 N N . GLU A 1 347 ? -7.490 -0.685 33.048 1.00 81.06 347 GLU A N 1
ATOM 2845 C CA . GLU A 1 347 ? -7.678 0.057 34.305 1.00 81.06 347 GLU A CA 1
ATOM 2846 C C . GLU A 1 347 ? -8.971 0.890 34.220 1.00 81.06 347 GLU A C 1
ATOM 2848 O O . GLU A 1 347 ? -9.893 0.686 35.020 1.00 81.06 347 GLU A O 1
ATOM 2853 N N . ASP A 1 348 ? -9.100 1.699 33.158 1.00 80.81 348 ASP A N 1
ATOM 2854 C CA . ASP A 1 348 ? -10.258 2.548 32.867 1.00 80.81 348 ASP A CA 1
ATOM 2855 C C . ASP A 1 348 ? -11.050 2.076 31.636 1.00 80.81 348 ASP A C 1
ATOM 2857 O O . ASP A 1 348 ? -10.577 2.011 30.494 1.00 80.81 348 ASP A O 1
ATOM 2861 N N . GLN A 1 349 ? -12.360 1.879 31.817 1.00 83.88 349 GLN A N 1
ATOM 2862 C CA . GLN A 1 349 ? -13.278 1.754 30.687 1.00 83.88 349 GLN A CA 1
ATOM 2863 C C . GLN A 1 349 ? -14.383 2.795 30.729 1.00 83.88 349 GLN A C 1
ATOM 2865 O O . GLN A 1 349 ? -15.205 2.851 31.649 1.00 83.88 349 GLN A O 1
ATOM 2870 N N . ARG A 1 350 ? -14.538 3.503 29.603 1.00 88.25 350 ARG A N 1
ATOM 2871 C CA . ARG A 1 350 ? -15.639 4.441 29.391 1.00 88.25 350 ARG A CA 1
ATOM 2872 C C . ARG A 1 350 ? -16.455 4.155 28.134 1.00 88.25 350 ARG A C 1
ATOM 2874 O O . ARG A 1 350 ? -16.017 4.385 27.006 1.00 88.25 350 ARG A O 1
ATOM 2881 N N . VAL A 1 351 ? -17.721 3.792 28.340 1.00 85.12 351 VAL A N 1
ATOM 2882 C CA . VAL A 1 351 ? -18.712 3.613 27.270 1.00 85.12 351 VAL A CA 1
ATOM 2883 C C . VAL A 1 351 ? -19.781 4.701 27.400 1.00 85.12 351 VAL A C 1
ATOM 2885 O O . VAL A 1 351 ? -20.575 4.703 28.340 1.00 85.12 351 VAL A O 1
ATOM 2888 N N . GLU A 1 352 ? -19.818 5.658 26.465 1.00 88.81 352 GLU A N 1
ATOM 2889 C CA . GLU A 1 352 ? -20.777 6.775 26.491 1.00 88.81 352 GLU A CA 1
ATOM 2890 C C . GLU A 1 352 ? -21.659 6.836 25.223 1.00 88.81 352 GLU A C 1
ATOM 2892 O O . GLU A 1 352 ? -21.158 6.869 24.097 1.00 88.81 352 GLU A O 1
ATOM 2897 N N . LYS A 1 353 ? -22.987 6.963 25.392 1.00 89.44 353 LYS A N 1
ATOM 2898 C CA . LYS A 1 353 ? -23.983 7.146 24.301 1.00 89.44 353 LYS A CA 1
ATOM 2899 C C . LYS A 1 353 ? -24.019 5.997 23.280 1.00 89.44 353 LYS A C 1
ATOM 2901 O O . LYS A 1 353 ? -24.209 6.243 22.086 1.00 89.44 353 LYS A O 1
ATOM 2906 N N . CYS A 1 354 ? -23.838 4.765 23.745 1.00 85.88 354 CYS A N 1
ATOM 2907 C CA . CYS A 1 354 ? -23.760 3.586 22.879 1.00 85.88 354 CYS A CA 1
ATOM 2908 C C . CYS A 1 354 ? -25.028 2.717 22.905 1.00 85.88 354 CYS A C 1
ATOM 2910 O O . CYS A 1 354 ? -25.738 2.629 23.906 1.00 85.88 354 CYS A O 1
ATOM 2912 N N . LEU A 1 355 ? -25.306 2.043 21.792 1.00 85.75 355 LEU A N 1
ATOM 2913 C CA . LEU A 1 355 ? -26.296 0.971 21.703 1.00 85.75 355 LEU A CA 1
ATOM 2914 C C . LEU A 1 355 ? -25.513 -0.340 21.525 1.00 85.75 355 LEU A C 1
ATOM 2916 O O . LEU A 1 355 ? -24.748 -0.471 20.574 1.00 85.75 355 LEU A O 1
ATOM 2920 N N . LEU A 1 356 ? -25.641 -1.259 22.480 1.00 81.88 356 LEU A N 1
ATOM 2921 C CA . LEU A 1 356 ? -24.780 -2.432 22.646 1.00 81.88 356 LEU A CA 1
ATOM 2922 C C . LEU A 1 356 ? -25.612 -3.726 22.643 1.00 81.88 356 LEU A C 1
ATOM 2924 O O . LEU A 1 356 ? -26.388 -3.959 23.563 1.00 81.88 356 LEU A O 1
ATOM 2928 N N . PHE A 1 357 ? -25.421 -4.592 21.651 1.00 83.06 357 PHE A N 1
ATOM 2929 C CA . PHE A 1 357 ? -26.041 -5.917 21.545 1.00 83.06 357 PHE A CA 1
ATOM 2930 C C . PHE A 1 357 ? -24.982 -7.000 21.734 1.00 83.06 357 PHE A C 1
ATOM 2932 O O . PHE A 1 357 ? -24.582 -7.673 20.780 1.00 83.06 357 PHE A O 1
ATOM 2939 N N . VAL A 1 358 ? -24.456 -7.078 22.957 1.00 73.06 358 VAL A N 1
ATOM 2940 C CA . VAL A 1 358 ? -23.237 -7.839 23.253 1.00 73.06 358 VAL A CA 1
ATOM 2941 C C . VAL A 1 358 ? -23.235 -8.594 24.569 1.00 73.06 358 VAL A C 1
ATOM 2943 O O . VAL A 1 358 ? -23.853 -8.178 25.548 1.00 73.06 358 VAL A O 1
ATOM 2946 N N . GLY A 1 359 ? -22.440 -9.665 24.587 1.00 73.88 359 GLY A N 1
ATOM 2947 C CA . GLY A 1 359 ? -21.879 -10.228 25.812 1.00 73.88 359 GLY A CA 1
ATOM 2948 C C . GLY A 1 359 ? -20.523 -9.596 26.140 1.00 73.88 359 GLY A C 1
ATOM 2949 O O . GLY A 1 359 ? -19.699 -9.405 25.245 1.00 73.88 359 GLY A O 1
ATOM 2950 N N . PHE A 1 360 ? -20.297 -9.299 27.416 1.00 79.19 360 PHE A N 1
ATOM 2951 C CA . PHE A 1 360 ? -18.966 -9.034 27.958 1.00 79.19 360 PHE A CA 1
ATOM 2952 C C . PHE A 1 360 ? -18.548 -10.248 28.789 1.00 79.19 360 PHE A C 1
ATOM 2954 O O . PHE A 1 360 ? -19.304 -10.651 29.678 1.00 79.19 360 PHE A O 1
ATOM 2961 N N . MET A 1 361 ? -17.387 -10.830 28.487 1.00 79.19 361 MET A N 1
ATOM 2962 C CA . MET A 1 361 ? -16.792 -11.927 29.255 1.00 79.19 361 MET A CA 1
ATOM 2963 C C . MET A 1 361 ? -15.400 -11.515 29.711 1.00 79.19 361 MET A C 1
ATOM 2965 O O . MET A 1 361 ? -14.667 -10.892 28.933 1.00 79.19 361 MET A O 1
ATOM 2969 N N . ALA A 1 362 ? -15.088 -11.827 30.968 1.00 79.88 362 ALA A N 1
ATOM 2970 C CA . ALA A 1 362 ? -13.734 -11.698 31.478 1.00 79.88 362 ALA A CA 1
ATOM 2971 C C . ALA A 1 362 ? -13.425 -12.465 32.750 1.00 79.88 362 ALA A C 1
ATOM 2973 O O . ALA A 1 362 ? -14.289 -12.584 33.613 1.00 79.88 362 ALA A O 1
ATOM 2974 N N . ASP A 1 363 ? -12.166 -12.839 32.926 1.00 80.12 363 ASP A N 1
ATOM 2975 C CA . ASP A 1 363 ? -11.695 -13.395 34.190 1.00 80.12 363 ASP A CA 1
ATOM 2976 C C . ASP A 1 363 ? -11.524 -12.246 35.208 1.00 80.12 363 ASP A C 1
ATOM 2978 O O . ASP A 1 363 ? -12.118 -12.294 36.292 1.00 80.12 363 ASP A O 1
ATOM 2982 N N . THR A 1 364 ? -10.855 -11.147 34.816 1.00 80.31 364 THR A N 1
ATOM 2983 C CA . THR A 1 364 ? -10.669 -9.941 35.652 1.00 80.31 364 THR A CA 1
ATOM 2984 C C . THR A 1 364 ? -11.317 -8.695 35.040 1.00 80.31 364 THR A C 1
ATOM 2986 O O . THR A 1 364 ? -11.073 -8.374 33.880 1.00 80.31 364 THR A O 1
ATOM 2989 N N . TRP A 1 365 ? -12.126 -7.970 35.820 1.00 79.12 365 TRP A N 1
ATOM 2990 C CA . TRP A 1 365 ? -12.751 -6.680 35.456 1.00 79.12 365 TRP A CA 1
ATOM 2991 C C . TRP A 1 365 ? -11.859 -5.449 35.767 1.00 79.12 365 TRP A C 1
ATOM 2993 O O . TRP A 1 365 ? -10.950 -5.588 36.578 1.00 79.12 365 TRP A O 1
ATOM 3003 N N . PRO A 1 366 ? -12.111 -4.263 35.154 1.00 77.50 366 PRO A N 1
ATOM 3004 C CA . PRO A 1 366 ? -11.342 -3.034 35.401 1.00 77.50 366 PRO A CA 1
ATOM 3005 C C . PRO A 1 366 ? -11.468 -2.526 36.840 1.00 77.50 366 PRO A C 1
ATOM 3007 O O . PRO A 1 366 ? -12.433 -2.886 37.520 1.00 77.50 366 PRO A O 1
ATOM 3010 N N . GLU A 1 367 ? -10.588 -1.611 37.264 1.00 80.06 367 GLU A N 1
ATOM 3011 C CA . GLU A 1 367 ? -10.785 -0.847 38.508 1.00 80.06 367 GLU A CA 1
ATOM 3012 C C . GLU A 1 367 ? -11.994 0.098 38.362 1.00 80.06 367 GLU A C 1
ATOM 3014 O O . GLU A 1 367 ? -12.945 -0.005 39.150 1.00 80.06 367 GLU A O 1
ATOM 3019 N N . ASP A 1 368 ? -12.015 0.921 37.300 1.00 79.25 368 ASP A N 1
ATOM 3020 C CA . ASP A 1 368 ? -13.080 1.888 36.995 1.00 79.25 368 ASP A CA 1
ATOM 3021 C C . ASP A 1 368 ? -13.886 1.509 35.737 1.00 79.25 368 ASP A C 1
ATOM 3023 O O . ASP A 1 368 ? -13.443 1.582 34.586 1.00 79.25 368 ASP A O 1
ATOM 3027 N N . HIS A 1 369 ? -15.164 1.165 35.934 1.00 81.50 369 HIS A N 1
ATOM 3028 C CA . HIS A 1 369 ? -16.075 0.841 34.835 1.00 81.50 369 HIS A CA 1
ATOM 3029 C C . HIS A 1 369 ? -17.224 1.839 34.761 1.00 81.50 369 HIS A C 1
ATOM 3031 O O . HIS A 1 369 ? -18.151 1.813 35.582 1.00 81.50 369 HIS A O 1
ATOM 3037 N N . ARG A 1 370 ? -17.237 2.671 33.712 1.00 85.94 370 ARG A N 1
ATOM 3038 C CA . ARG A 1 370 ? -18.281 3.679 33.500 1.00 85.94 370 ARG A CA 1
ATOM 3039 C C . ARG A 1 370 ? -19.075 3.514 32.203 1.00 85.94 370 ARG A C 1
ATOM 3041 O O . ARG A 1 370 ? -18.624 3.871 31.111 1.00 85.94 370 ARG A O 1
ATOM 3048 N N . VAL A 1 371 ? -20.352 3.148 32.353 1.00 81.50 371 VAL A N 1
ATOM 3049 C CA . VAL A 1 371 ? -21.346 3.134 31.266 1.00 81.50 371 VAL A CA 1
ATOM 3050 C C . VAL A 1 371 ? -22.353 4.261 31.474 1.00 81.50 371 VAL A C 1
ATOM 3052 O O . VAL A 1 371 ? -23.137 4.246 32.425 1.00 81.50 371 VAL A O 1
ATOM 3055 N N . GLU A 1 372 ? -22.385 5.238 30.564 1.00 84.69 372 GLU A N 1
ATOM 3056 C CA . GLU A 1 372 ? -23.333 6.356 30.613 1.00 84.69 372 GLU A CA 1
ATOM 3057 C C . GLU A 1 372 ? -24.217 6.432 29.353 1.00 84.69 372 GLU A C 1
ATOM 3059 O O . GLU A 1 372 ? -23.723 6.485 28.224 1.00 84.69 372 GLU A O 1
ATOM 3064 N N . LYS A 1 373 ? -25.543 6.542 29.536 1.00 85.31 373 LYS A N 1
ATOM 3065 C CA . LYS A 1 373 ? -26.530 6.760 28.451 1.00 85.31 373 LYS A CA 1
ATOM 3066 C C . LYS A 1 373 ? -26.541 5.643 27.396 1.00 85.31 373 LYS A C 1
ATOM 3068 O O . LYS A 1 373 ? -26.722 5.935 26.211 1.00 85.31 373 LYS A O 1
ATOM 3073 N N . CYS A 1 374 ? -26.329 4.395 27.810 1.00 80.62 374 CYS A N 1
ATOM 3074 C CA . CYS A 1 374 ? -26.265 3.260 26.894 1.00 80.62 374 CYS A CA 1
ATOM 3075 C C . CYS A 1 374 ? -27.541 2.414 26.931 1.00 80.62 374 CYS A C 1
ATOM 3077 O O . CYS A 1 374 ? -28.226 2.363 27.943 1.00 80.62 374 CYS A O 1
ATOM 3079 N N . LEU A 1 375 ? -27.880 1.732 25.843 1.00 79.19 375 LEU A N 1
ATOM 3080 C CA . LEU A 1 375 ? -28.936 0.714 25.822 1.00 79.19 375 LEU A CA 1
ATOM 3081 C C . LEU A 1 375 ? -28.257 -0.642 25.544 1.00 79.19 375 LEU A C 1
ATOM 3083 O O . LEU A 1 375 ? -27.578 -0.768 24.528 1.00 79.19 375 LEU A O 1
ATOM 3087 N N . LEU A 1 376 ? -28.379 -1.603 26.467 1.00 77.00 376 LEU A N 1
ATOM 3088 C CA . LEU A 1 376 ? -27.651 -2.878 26.476 1.00 77.00 376 LEU A CA 1
ATOM 3089 C C . LEU A 1 376 ? -28.570 -4.069 26.171 1.00 77.00 376 LEU A C 1
ATOM 3091 O O . LEU A 1 376 ? -29.671 -4.180 26.686 1.00 77.00 376 LEU A O 1
ATOM 3095 N N . PHE A 1 377 ? -28.108 -5.024 25.386 1.00 73.81 377 PHE A N 1
ATOM 3096 C CA . PHE A 1 377 ? -28.826 -6.252 25.096 1.00 73.81 377 PHE A CA 1
ATOM 3097 C C . PHE A 1 377 ? -27.822 -7.392 25.166 1.00 73.81 377 PHE A C 1
ATOM 3099 O O . PHE A 1 377 ? -27.122 -7.683 24.199 1.00 73.81 377 PHE A O 1
ATOM 3106 N N . GLY A 1 378 ? -27.761 -8.016 26.336 1.00 70.12 378 GLY A N 1
ATOM 3107 C CA . GLY A 1 378 ? -26.891 -9.150 26.613 1.00 70.12 378 GLY A CA 1
ATOM 3108 C C . GLY A 1 378 ? -26.500 -9.209 28.084 1.00 70.12 378 GLY A C 1
ATOM 3109 O O . GLY A 1 378 ? -27.135 -8.563 28.921 1.00 70.12 378 GLY A O 1
ATOM 3110 N N . GLY A 1 379 ? -25.491 -10.023 28.389 1.00 70.94 379 GLY A N 1
ATOM 3111 C CA . GLY A 1 379 ? -25.049 -10.309 29.753 1.00 70.94 379 GLY A CA 1
ATOM 3112 C C . GLY A 1 379 ? -23.579 -9.975 29.988 1.00 70.94 379 GLY A C 1
ATOM 3113 O O . GLY A 1 379 ? -22.755 -10.070 29.080 1.00 70.94 379 GLY A O 1
ATOM 3114 N N . PHE A 1 380 ? -23.286 -9.621 31.234 1.00 74.31 380 PHE A N 1
ATOM 3115 C CA . PHE A 1 380 ? -21.944 -9.542 31.792 1.00 74.31 380 PHE A CA 1
ATOM 3116 C C . PHE A 1 380 ? -21.631 -10.858 32.502 1.00 74.31 380 PHE A C 1
ATOM 3118 O O . PHE A 1 380 ? -22.446 -11.324 33.304 1.00 74.31 380 PHE A O 1
ATOM 3125 N N . MET A 1 381 ? -20.474 -11.446 32.216 1.00 71.12 381 MET A N 1
ATOM 3126 C CA . MET A 1 381 ? -19.951 -12.605 32.938 1.00 71.12 381 MET A CA 1
ATOM 3127 C C . MET A 1 381 ? -18.510 -12.315 33.337 1.00 71.12 381 MET A C 1
ATOM 3129 O O . MET A 1 381 ? -17.732 -11.822 32.521 1.00 71.12 381 MET A O 1
ATOM 3133 N N . GLY A 1 382 ? -18.182 -12.585 34.596 1.00 72.31 382 GLY A N 1
ATOM 3134 C CA . GLY A 1 382 ? -16.795 -12.604 35.025 1.00 72.31 382 GLY A CA 1
ATOM 3135 C C . GLY A 1 382 ? -16.579 -13.140 36.426 1.00 72.31 382 GLY A C 1
ATOM 3136 O O . GLY A 1 382 ? -17.537 -13.250 37.202 1.00 72.31 382 GLY A O 1
ATOM 3137 N N . ASP A 1 383 ? -15.325 -13.486 36.705 1.00 75.06 383 ASP A N 1
ATOM 3138 C CA . ASP A 1 383 ? -14.921 -14.149 37.945 1.00 75.06 383 ASP A CA 1
ATOM 3139 C C . ASP A 1 383 ? -14.678 -13.138 39.083 1.00 75.06 383 ASP A C 1
ATOM 3141 O O . ASP A 1 383 ? -15.098 -13.382 40.220 1.00 75.06 383 ASP A O 1
ATOM 3145 N N . THR A 1 384 ? -14.093 -11.966 38.799 1.00 74.62 384 THR A N 1
ATOM 3146 C CA . THR A 1 384 ? -13.942 -10.850 39.760 1.00 74.62 384 THR A CA 1
ATOM 3147 C C . THR A 1 384 ? -14.660 -9.589 39.252 1.00 74.62 384 THR A C 1
ATOM 3149 O O . THR A 1 384 ? -14.661 -9.319 38.062 1.00 74.62 384 THR A O 1
ATOM 3152 N N . TRP A 1 385 ? -15.322 -8.816 40.123 1.00 71.62 385 TRP A N 1
ATOM 3153 C CA . TRP A 1 385 ? -16.014 -7.565 39.749 1.00 71.62 385 TRP A CA 1
ATOM 3154 C C . TRP A 1 385 ? -15.211 -6.310 40.146 1.00 71.62 385 TRP A C 1
ATOM 3156 O O . TRP A 1 385 ? -14.441 -6.407 41.102 1.00 71.62 385 TRP A O 1
ATOM 3166 N N . PRO A 1 386 ? -15.425 -5.146 39.488 1.00 72.81 386 PRO A N 1
ATOM 3167 C CA . PRO A 1 386 ? -14.734 -3.899 39.827 1.00 72.81 386 PRO A CA 1
ATOM 3168 C C . PRO A 1 386 ? -14.949 -3.456 41.271 1.00 72.81 386 PRO A C 1
ATOM 3170 O O . PRO A 1 386 ? -16.002 -3.745 41.857 1.00 72.81 386 PRO A O 1
ATOM 3173 N N . GLU A 1 387 ? -14.034 -2.625 41.770 1.00 74.56 387 GLU A N 1
ATOM 3174 C CA . GLU A 1 387 ? -14.287 -1.795 42.953 1.00 74.56 387 GLU A CA 1
ATOM 3175 C C . GLU A 1 387 ? -15.343 -0.713 42.650 1.00 74.56 387 GLU A C 1
ATOM 3177 O O . GLU A 1 387 ? -16.322 -0.611 43.398 1.00 74.56 387 GLU A O 1
ATOM 3182 N N . ASP A 1 388 ? -15.226 0.011 41.524 1.00 69.56 388 ASP A N 1
ATOM 3183 C CA . ASP A 1 388 ? -16.133 1.103 41.146 1.00 69.56 388 ASP A CA 1
ATOM 3184 C C . ASP A 1 388 ? -16.845 0.861 39.791 1.00 69.56 388 ASP A C 1
ATOM 3186 O O . ASP A 1 388 ? -16.434 1.242 38.694 1.00 69.56 388 ASP A O 1
ATOM 3190 N N . HIS A 1 389 ? -18.026 0.235 39.875 1.00 73.00 389 HIS A N 1
ATOM 3191 C CA . HIS A 1 389 ? -18.909 -0.022 38.732 1.00 73.00 389 HIS A CA 1
ATOM 3192 C C . HIS A 1 389 ? -20.072 0.985 38.670 1.00 73.00 389 HIS A C 1
ATOM 3194 O O . HIS A 1 389 ? -21.032 0.902 39.448 1.00 73.00 389 HIS A O 1
ATOM 3200 N N . ARG A 1 390 ? -20.047 1.915 37.701 1.00 78.25 390 ARG A N 1
ATOM 3201 C CA . ARG A 1 390 ? -21.087 2.945 37.518 1.00 78.25 390 ARG A CA 1
ATOM 3202 C C . ARG A 1 390 ? -21.865 2.807 36.205 1.00 78.25 390 ARG A C 1
ATOM 3204 O O . ARG A 1 390 ? -21.402 3.183 35.127 1.00 78.25 390 ARG A O 1
ATOM 3211 N N . VAL A 1 391 ? -23.127 2.386 36.320 1.00 69.44 391 VAL A N 1
ATOM 3212 C CA . VAL A 1 391 ? -24.103 2.383 35.216 1.00 69.44 391 VAL A CA 1
ATOM 3213 C C . VAL A 1 391 ? -25.105 3.518 35.416 1.00 69.44 391 VAL A C 1
ATOM 3215 O O . VAL A 1 391 ? -25.989 3.446 36.268 1.00 69.44 391 VAL A O 1
ATOM 3218 N N . GLU A 1 392 ? -25.017 4.576 34.609 1.00 73.31 392 GLU A N 1
ATOM 3219 C CA . GLU A 1 392 ? -25.965 5.697 34.642 1.00 73.31 392 GLU A CA 1
ATOM 3220 C C . GLU A 1 392 ? -26.838 5.750 33.375 1.00 73.31 392 GLU A C 1
ATOM 3222 O O . GLU A 1 392 ? -26.341 5.907 32.261 1.00 73.31 392 GLU A O 1
ATOM 3227 N N . LYS A 1 393 ? -28.169 5.742 33.553 1.00 67.81 393 LYS A N 1
ATOM 3228 C CA . LYS A 1 393 ? -29.194 5.964 32.501 1.00 67.81 393 LYS A CA 1
ATOM 3229 C C . LYS A 1 393 ? -29.290 4.845 31.386 1.00 67.81 393 LYS A C 1
ATOM 3231 O O . LYS A 1 393 ? -29.318 5.229 30.217 1.00 67.81 393 LYS A O 1
ATOM 3236 N N . CYS A 1 394 ? -29.403 3.520 31.723 1.00 56.56 394 CYS A N 1
ATOM 3237 C CA . CYS A 1 394 ? -29.338 2.292 30.807 1.00 56.56 394 CYS A CA 1
ATOM 3238 C C . CYS A 1 394 ? -30.490 1.126 30.875 1.00 56.56 394 CYS A C 1
ATOM 3240 O O . CYS A 1 394 ? -31.236 1.214 31.849 1.00 56.56 394 CYS A O 1
ATOM 3242 N N . LEU A 1 395 ? -30.706 0.093 29.918 1.00 43.72 395 LEU A N 1
ATOM 3243 C CA . LEU A 1 395 ? -31.962 -0.831 29.556 1.00 43.72 395 LEU A CA 1
ATOM 3244 C C . LEU A 1 395 ? -31.804 -2.242 28.615 1.00 43.72 395 LEU A C 1
ATOM 3246 O O . LEU A 1 395 ? -30.692 -2.235 28.118 1.00 43.72 395 LEU A O 1
ATOM 3250 N N . LEU A 1 396 ? -32.744 -3.316 28.281 1.00 55.12 396 LEU A N 1
ATOM 3251 C CA . LEU A 1 396 ? -32.651 -4.908 27.812 1.00 55.12 396 LEU A CA 1
ATOM 3252 C C . LEU A 1 396 ? -33.945 -5.899 26.915 1.00 55.12 396 LEU A C 1
ATOM 3254 O O . LEU A 1 396 ? -34.922 -6.011 27.652 1.00 55.12 396 LEU A O 1
ATOM 3258 N N . PHE A 1 397 ? -34.155 -6.645 25.570 1.00 38.84 397 PHE A N 1
ATOM 3259 C CA . PHE A 1 397 ? -35.498 -7.134 24.480 1.00 38.84 397 PHE A CA 1
ATOM 3260 C C . PHE A 1 397 ? -35.894 -8.270 22.952 1.00 38.84 397 PHE A C 1
ATOM 3262 O O . PHE A 1 397 ? -35.059 -9.164 22.898 1.00 38.84 397 PHE A O 1
ATOM 3269 N N . GLY A 1 398 ? -36.966 -8.455 21.775 1.00 37.22 398 GLY A N 1
ATOM 3270 C CA . GLY A 1 398 ? -37.636 -9.595 20.461 1.00 37.22 398 GLY A CA 1
ATOM 3271 C C . GLY A 1 398 ? -38.355 -9.720 18.641 1.00 37.22 398 GLY A C 1
ATOM 3272 O O . GLY A 1 398 ? -37.879 -8.807 17.982 1.00 37.22 398 GLY A O 1
ATOM 3273 N N . GLY A 1 399 ? -39.308 -10.627 17.705 1.00 40.34 399 GLY A N 1
ATOM 3274 C CA . GLY A 1 399 ? -39.773 -11.173 15.954 1.00 40.34 399 GLY A CA 1
ATOM 3275 C C . GLY A 1 399 ? -41.141 -11.422 14.551 1.00 40.34 399 GLY A C 1
ATOM 3276 O O . GLY A 1 399 ? -42.234 -11.159 15.048 1.00 40.34 399 GLY A O 1
ATOM 3277 N N . PHE A 1 400 ? -41.273 -11.936 13.010 1.00 46.75 400 PHE A N 1
ATOM 3278 C CA . PHE A 1 400 ? -42.263 -12.483 11.466 1.00 46.75 400 PHE A CA 1
ATOM 3279 C C . PHE A 1 400 ? -42.796 -11.978 9.594 1.00 46.75 400 PHE A C 1
ATOM 3281 O O . PHE A 1 400 ? -42.828 -10.755 9.540 1.00 46.75 400 PHE A O 1
ATOM 3288 N N . MET A 1 401 ? -43.278 -12.621 8.160 1.00 40.75 401 MET A N 1
ATOM 3289 C CA . MET A 1 401 ? -44.150 -12.500 6.434 1.00 40.75 401 MET A CA 1
ATOM 3290 C C . MET A 1 401 ? -44.027 -12.577 4.443 1.00 40.75 401 MET A C 1
ATOM 3292 O O . MET A 1 401 ? -42.835 -12.406 4.203 1.00 40.75 401 MET A O 1
ATOM 3296 N N . ALA A 1 402 ? -44.705 -12.683 2.940 1.00 10.18 402 ALA A N 1
ATOM 3297 C CA . ALA A 1 402 ? -45.988 -12.709 1.536 1.00 10.18 402 ALA A CA 1
ATOM 3298 C C . ALA A 1 402 ? -46.346 -13.193 -0.403 1.00 10.18 402 ALA A C 1
ATOM 3300 O O . ALA A 1 402 ? -45.455 -13.973 -0.689 1.00 10.18 402 ALA A O 1
ATOM 3301 N N . ASP A 1 403 ? -47.376 -12.970 -1.685 1.00 29.14 403 ASP A N 1
ATOM 3302 C CA . ASP A 1 403 ? -47.966 -13.425 -3.466 1.00 29.14 403 ASP A CA 1
ATOM 3303 C C . ASP A 1 403 ? -49.137 -13.169 -5.060 1.00 29.14 403 ASP A C 1
ATOM 3305 O O . ASP A 1 403 ? -48.751 -12.196 -5.705 1.00 29.14 403 ASP A O 1
ATOM 3309 N N . THR A 1 404 ? -50.246 -13.744 -6.036 1.00 39.44 404 THR A N 1
ATOM 3310 C CA . THR A 1 404 ? -51.421 -14.114 -7.390 1.00 39.44 404 THR A CA 1
ATOM 3311 C C . THR A 1 404 ? -52.237 -13.519 -8.905 1.00 39.44 404 THR A C 1
ATOM 3313 O O . THR A 1 404 ? -51.577 -12.739 -9.584 1.00 39.44 404 THR A O 1
ATOM 3316 N N . ARG A 1 405 ? -53.536 -13.910 -9.603 1.00 38.94 405 ARG A N 1
ATOM 3317 C CA . ARG A 1 405 ? -54.932 -14.242 -10.600 1.00 38.94 405 ARG A CA 1
ATOM 3318 C C . ARG A 1 405 ? -55.713 -15.639 -10.559 1.00 38.94 405 ARG A C 1
ATOM 3320 O O . ARG A 1 405 ? -56.482 -15.789 -9.609 1.00 38.94 405 ARG A O 1
ATOM 3327 N N . PRO A 1 406 ? -55.828 -16.567 -11.599 1.00 46.03 406 PRO A N 1
ATOM 3328 C CA . PRO A 1 406 ? -54.972 -16.817 -12.811 1.00 46.03 406 PRO A CA 1
ATOM 3329 C C . PRO A 1 406 ? -54.985 -15.949 -14.138 1.00 46.03 406 PRO A C 1
ATOM 3331 O O . PRO A 1 406 ? -54.290 -14.961 -14.196 1.00 46.03 406 PRO A O 1
ATOM 3334 N N . GLU A 1 407 ? -55.987 -16.087 -15.096 1.00 35.00 407 GLU A N 1
ATOM 3335 C CA . GLU A 1 407 ? -55.866 -15.780 -16.595 1.00 35.00 407 GLU A CA 1
ATOM 3336 C C . GLU A 1 407 ? -54.674 -16.594 -16.880 1.00 35.00 407 GLU A C 1
ATOM 3338 O O . GLU A 1 407 ? -54.693 -17.828 -16.761 1.00 35.00 407 GLU A O 1
ATOM 3343 N N . ASP A 1 408 ? -53.563 -15.859 -16.831 1.00 45.31 408 ASP A N 1
ATOM 3344 C CA . ASP A 1 408 ? -53.061 -14.376 -16.682 1.00 45.31 408 ASP A CA 1
ATOM 3345 C C . ASP A 1 408 ? -53.695 -12.969 -17.765 1.00 45.31 408 ASP A C 1
ATOM 3347 O O . ASP A 1 408 ? -53.698 -13.445 -18.893 1.00 45.31 408 ASP A O 1
ATOM 3351 N N . HIS A 1 409 ? -54.219 -11.495 -18.017 1.00 49.31 409 HIS A N 1
ATOM 3352 C CA . HIS A 1 409 ? -54.958 -9.791 -17.936 1.00 49.31 409 HIS A CA 1
ATOM 3353 C C . HIS A 1 409 ? -56.013 -8.326 -18.762 1.00 49.31 409 HIS A C 1
ATOM 3355 O O . HIS A 1 409 ? -57.088 -8.768 -19.090 1.00 49.31 409 HIS A O 1
ATOM 3361 N N . ARG A 1 410 ? -56.045 -6.726 -19.022 1.00 52.94 410 ARG A N 1
ATOM 3362 C CA . ARG A 1 410 ? -56.989 -5.112 -19.510 1.00 52.94 410 ARG A CA 1
ATOM 3363 C C . ARG A 1 410 ? -57.224 -3.635 -20.869 1.00 52.94 410 ARG A C 1
ATOM 3365 O O . ARG A 1 410 ? -57.392 -4.331 -21.849 1.00 52.94 410 ARG A O 1
ATOM 3372 N N . VAL A 1 411 ? -57.226 -1.934 -21.111 1.00 14.51 411 VAL A N 1
ATOM 3373 C CA . VAL A 1 411 ? -57.146 -0.229 -22.179 1.00 14.51 411 VAL A CA 1
ATOM 3374 C C . VAL A 1 411 ? -56.459 1.071 -23.647 1.00 14.51 411 VAL A C 1
ATOM 3376 O O . VAL A 1 411 ? -56.836 2.195 -23.231 1.00 14.51 411 VAL A O 1
ATOM 3379 N N . VAL A 1 412 ? -55.880 1.352 -25.175 1.00 24.53 412 VAL A N 1
ATOM 3380 C CA . VAL A 1 412 ? -55.268 2.226 -26.791 1.00 24.53 412 VAL A CA 1
ATOM 3381 C C . VAL A 1 412 ? -56.616 1.233 -27.825 1.00 24.53 412 VAL A C 1
ATOM 3383 O O . VAL A 1 412 ? -56.579 0.394 -28.589 1.00 24.53 412 VAL A O 1
ATOM 3386 N N . GLY A 1 413 ? -57.804 1.384 -28.596 1.00 37.69 413 GLY A N 1
ATOM 3387 C CA . GLY A 1 413 ? -58.875 0.460 -29.306 1.00 37.69 413 GLY A CA 1
ATOM 3388 C C . GLY A 1 413 ? -59.645 0.404 -30.623 1.00 37.69 413 GLY A C 1
ATOM 3389 O O . GLY A 1 413 ? -60.262 1.270 -31.188 1.00 37.69 413 GLY A O 1
ATOM 3390 N N . SER A 1 414 ? -59.890 -0.743 -31.152 1.00 46.78 414 SER A N 1
ATOM 3391 C CA . SER A 1 414 ? -60.378 -1.965 -30.550 1.00 46.78 414 SER A CA 1
ATOM 3392 C C . SER A 1 414 ? -59.373 -3.268 -30.297 1.00 46.78 414 SER A C 1
ATOM 3394 O O . SER A 1 414 ? -59.503 -4.070 -31.213 1.00 46.78 414 SER A O 1
ATOM 3396 N N . ASN A 1 415 ? -58.184 -3.489 -29.517 1.00 32.84 415 ASN A N 1
ATOM 3397 C CA . ASN A 1 415 ? -57.362 -4.286 -28.287 1.00 32.84 415 ASN A CA 1
ATOM 3398 C C . ASN A 1 415 ? -55.039 -4.875 -27.829 1.00 32.84 415 ASN A C 1
ATOM 3400 O O . ASN A 1 415 ? -54.502 -5.014 -26.739 1.00 32.84 415 ASN A O 1
ATOM 3404 N N . PHE A 1 416 ? -53.694 -5.731 -28.185 1.00 34.62 416 PHE A N 1
ATOM 3405 C CA . PHE A 1 416 ? -52.076 -6.676 -27.580 1.00 34.62 416 PHE A CA 1
ATOM 3406 C C . PHE A 1 416 ? -49.702 -6.738 -28.708 1.00 34.62 416 PHE A C 1
ATOM 3408 O O . PHE A 1 416 ? -49.174 -7.764 -28.985 1.00 34.62 416 PHE A O 1
ATOM 3415 N N . THR A 1 417 ? -48.562 -5.384 -29.418 1.00 45.97 417 THR A N 1
ATOM 3416 C CA . THR A 1 417 ? -47.189 -3.585 -30.265 1.00 45.97 417 THR A CA 1
ATOM 3417 C C . THR A 1 417 ? -46.431 -1.313 -31.024 1.00 45.97 417 THR A C 1
ATOM 3419 O O . THR A 1 417 ? -45.716 -1.495 -32.032 1.00 45.97 417 THR A O 1
ATOM 3422 N N . CYS A 1 418 ? -46.281 0.656 -30.992 1.00 15.01 418 CYS A N 1
ATOM 3423 C CA . CYS A 1 418 ? -46.780 2.841 -29.568 1.00 15.01 418 CYS A CA 1
ATOM 3424 C C . CYS A 1 418 ? -48.264 4.466 -29.481 1.00 15.01 418 CYS A C 1
ATOM 3426 O O . CYS A 1 418 ? -48.781 4.887 -30.546 1.00 15.01 418 CYS A O 1
ATOM 3428 N N . GLY A 1 419 ? -49.159 5.291 -28.418 1.00 28.75 419 GLY A N 1
ATOM 3429 C CA . GLY A 1 419 ? -50.889 5.399 -27.883 1.00 28.75 419 GLY A CA 1
ATOM 3430 C C . GLY A 1 419 ? -52.326 5.383 -26.468 1.00 28.75 419 GLY A C 1
ATOM 3431 O O . GLY A 1 419 ? -52.414 4.364 -25.943 1.00 28.75 419 GLY A O 1
ATOM 3432 N N . ARG A 1 420 ? -53.854 5.653 -26.055 1.00 42.59 420 ARG A N 1
ATOM 3433 C CA . ARG A 1 420 ? -55.614 5.412 -26.634 1.00 42.59 420 ARG A CA 1
ATOM 3434 C C . ARG A 1 420 ? -56.298 7.249 -26.598 1.00 42.59 420 ARG A C 1
ATOM 3436 O O . ARG A 1 420 ? -55.748 7.934 -25.738 1.00 42.59 420 ARG A O 1
ATOM 3443 N N . ARG A 1 421 ? -57.523 8.087 -27.156 1.00 56.16 421 ARG A N 1
ATOM 3444 C CA . ARG A 1 421 ? -59.051 8.249 -28.132 1.00 56.16 421 ARG A CA 1
ATOM 3445 C C . ARG A 1 421 ? -59.560 7.105 -29.413 1.00 56.16 421 ARG A C 1
ATOM 3447 O O . ARG A 1 421 ? -60.775 6.925 -29.463 1.00 56.16 421 ARG A O 1
ATOM 3454 N N . VAL A 1 422 ? -58.803 6.125 -30.179 1.00 27.94 422 VAL A N 1
ATOM 3455 C CA . VAL A 1 422 ? -58.749 4.771 -31.237 1.00 27.94 422 VAL A CA 1
ATOM 3456 C C . VAL A 1 422 ? -58.114 2.930 -31.602 1.00 27.94 422 VAL A C 1
ATOM 3458 O O . VAL A 1 422 ? -58.422 2.743 -32.754 1.00 27.94 422 VAL A O 1
ATOM 3461 N N . THR A 1 423 ? -57.365 1.540 -31.246 1.00 44.91 423 THR A N 1
ATOM 3462 C CA . THR A 1 423 ? -56.584 -0.219 -31.397 1.00 44.91 423 THR A CA 1
ATOM 3463 C C . THR A 1 423 ? -56.511 -2.244 -31.069 1.00 44.91 423 THR A C 1
ATOM 3465 O O . THR A 1 423 ? -57.277 -2.607 -31.922 1.00 44.91 423 THR A O 1
ATOM 3468 N N . VAL A 1 424 ? -55.835 -3.669 -30.378 1.00 43.09 424 VAL A N 1
ATOM 3469 C CA . VAL A 1 424 ? -56.174 -5.614 -29.823 1.00 43.09 424 VAL A CA 1
ATOM 3470 C C . VAL A 1 424 ? -56.549 -6.550 -27.784 1.00 43.09 424 VAL A C 1
ATOM 3472 O O . VAL A 1 424 ? -57.168 -7.581 -27.713 1.00 43.09 424 VAL A O 1
ATOM 3475 N N . GLY A 1 425 ? -56.525 -6.064 -26.157 1.00 52.97 425 GLY A N 1
ATOM 3476 C CA . GLY A 1 425 ? -56.114 -4.826 -24.635 1.00 52.97 425 GLY A CA 1
ATOM 3477 C C . GLY A 1 425 ? -56.647 -2.996 -23.899 1.00 52.97 425 GLY A C 1
ATOM 3478 O O . GLY A 1 425 ? -55.903 -2.545 -23.063 1.00 52.97 425 GLY A O 1
ATOM 3479 N N . MET A 1 426 ? -57.494 -1.716 -24.232 1.00 51.53 426 MET A N 1
ATOM 3480 C CA . MET A 1 426 ? -58.179 -0.693 -25.389 1.00 51.53 426 MET A CA 1
ATOM 3481 C C . MET A 1 426 ? -57.932 -1.294 -26.780 1.00 51.53 426 MET A C 1
ATOM 3483 O O . MET A 1 426 ? -58.708 -1.464 -27.674 1.00 51.53 426 MET A O 1
ATOM 3487 N N . PHE A 1 427 ? -56.947 -2.045 -27.151 1.00 23.77 427 PHE A N 1
ATOM 3488 C CA . PHE A 1 427 ? -55.902 -2.933 -26.485 1.00 23.77 427 PHE A CA 1
ATOM 3489 C C . PHE A 1 427 ? -53.512 -3.007 -27.268 1.00 23.77 427 PHE A C 1
ATOM 3491 O O . PHE A 1 427 ? -53.659 -2.990 -28.482 1.00 23.77 427 PHE A O 1
ATOM 3498 N N . GLN A 1 428 ? -51.698 -3.035 -27.345 1.00 41.84 428 GLN A N 1
ATOM 3499 C CA . GLN A 1 428 ? -49.305 -2.796 -27.170 1.00 41.84 428 GLN A CA 1
ATOM 3500 C C . GLN A 1 428 ? -48.313 -1.894 -27.607 1.00 41.84 428 GLN A C 1
ATOM 3502 O O . GLN A 1 428 ? -48.201 -1.993 -28.773 1.00 41.84 428 GLN A O 1
ATOM 3507 N N . CYS A 1 429 ? -47.791 -1.128 -26.753 1.00 7.48 429 CYS A N 1
ATOM 3508 C CA . CYS A 1 429 ? -46.830 -0.864 -26.122 1.00 7.48 429 CYS A CA 1
ATOM 3509 C C . CYS A 1 429 ? -48.125 -2.171 -25.074 1.00 7.48 429 CYS A C 1
ATOM 3511 O O . CYS A 1 429 ? -49.192 -2.006 -24.805 1.00 7.48 429 CYS A O 1
ATOM 3513 N N . PHE A 1 430 ? -48.730 -3.398 -24.348 1.00 43.38 430 PHE A N 1
ATOM 3514 C CA . PHE A 1 430 ? -49.163 -5.010 -22.745 1.00 43.38 430 PHE A CA 1
ATOM 3515 C C . PHE A 1 430 ? -51.249 -5.555 -22.563 1.00 43.38 430 PHE A C 1
ATOM 3517 O O . PHE A 1 430 ? -51.543 -6.711 -23.000 1.00 43.38 430 PHE A O 1
ATOM 3524 N N . THR A 1 431 ? -52.404 -4.482 -21.743 1.00 34.59 431 THR A N 1
ATOM 3525 C CA . THR A 1 431 ? -52.814 -2.558 -21.148 1.00 34.59 431 THR A CA 1
ATOM 3526 C C . THR A 1 431 ? -52.621 -0.672 -22.701 1.00 34.59 431 THR A C 1
ATOM 3528 O O . THR A 1 431 ? -53.347 0.187 -22.430 1.00 34.59 431 THR A O 1
ATOM 3531 N N . GLU A 1 432 ? -51.762 -0.551 -24.302 1.00 54.38 432 GLU A N 1
ATOM 3532 C CA . GLU A 1 432 ? -50.655 -0.754 -26.197 1.00 54.38 432 GLU A CA 1
ATOM 3533 C C . GLU A 1 432 ? -50.570 -1.827 -28.893 1.00 54.38 432 GLU A C 1
ATOM 3535 O O . GLU A 1 432 ? -51.084 -1.609 -30.012 1.00 54.38 432 GLU A O 1
ATOM 3540 N N . LEU A 1 433 ? -49.917 -3.062 -29.929 1.00 42.59 433 LEU A N 1
ATOM 3541 C CA . LEU A 1 433 ? -49.440 -4.222 -31.515 1.00 42.59 433 LEU A CA 1
ATOM 3542 C C . LEU A 1 433 ? -50.195 -5.515 -32.105 1.00 42.59 433 LEU A C 1
ATOM 3544 O O . LEU A 1 433 ? -50.301 -5.801 -33.340 1.00 42.59 433 LEU A O 1
ATOM 3548 N N . ALA A 1 434 ? -50.497 -6.523 -31.229 1.00 45.19 434 ALA A N 1
ATOM 3549 C CA . ALA A 1 434 ? -51.477 -6.143 -30.208 1.00 45.19 434 ALA A CA 1
ATOM 3550 C C . ALA A 1 434 ? -50.986 -4.933 -28.775 1.00 45.19 434 ALA A C 1
ATOM 3552 O O . ALA A 1 434 ? -51.876 -4.390 -29.401 1.00 45.19 434 ALA A O 1
ATOM 3553 N N . ASN A 1 435 ? -49.926 -4.995 -27.262 1.00 46.00 435 ASN A N 1
ATOM 3554 C CA . ASN A 1 435 ? -48.101 -4.985 -26.412 1.00 46.00 435 ASN A CA 1
ATOM 3555 C C . ASN A 1 435 ? -46.038 -3.402 -25.180 1.00 46.00 435 ASN A C 1
ATOM 3557 O O . ASN A 1 435 ? -45.879 -3.385 -24.014 1.00 46.00 435 ASN A O 1
ATOM 3561 N N . CYS A 1 436 ? -44.948 -2.904 -23.826 1.00 37.50 436 CYS A N 1
ATOM 3562 C CA . CYS A 1 436 ? -44.478 -2.550 -21.757 1.00 37.50 436 CYS A CA 1
ATOM 3563 C C . CYS A 1 436 ? -45.239 -2.361 -20.201 1.00 37.50 436 CYS A C 1
ATOM 3565 O O . CYS A 1 436 ? -45.434 -1.351 -19.592 1.00 37.50 436 CYS A O 1
ATOM 3567 N N . GLY A 1 437 ? -45.106 -3.237 -19.128 1.00 56.69 437 GLY A N 1
ATOM 3568 C CA . GLY A 1 437 ? -46.200 -3.774 -18.105 1.00 56.69 437 GLY A CA 1
ATOM 3569 C C . GLY A 1 437 ? -47.719 -3.205 -17.902 1.00 56.69 437 GLY A C 1
ATOM 3570 O O . GLY A 1 437 ? -47.279 -2.293 -18.415 1.00 56.69 437 GLY A O 1
ATOM 3571 N N . SER A 1 438 ? -49.190 -3.359 -17.505 1.00 43.84 438 SER A N 1
ATOM 3572 C CA . SER A 1 438 ? -50.868 -2.738 -17.342 1.00 43.84 438 SER A CA 1
ATOM 3573 C C . SER A 1 438 ? -51.662 -1.186 -17.854 1.00 43.84 438 SER A C 1
ATOM 3575 O O . SER A 1 438 ? -52.778 -1.036 -17.369 1.00 43.84 438 SER A O 1
ATOM 3577 N N . SER A 1 439 ? -51.252 -0.059 -18.765 1.00 32.12 439 SER A N 1
ATOM 3578 C CA . SER A 1 439 ? -50.013 0.366 -20.032 1.00 32.12 439 SER A CA 1
ATOM 3579 C C . SER A 1 439 ? -47.099 0.592 -20.860 1.00 32.12 439 SER A C 1
ATOM 3581 O O . SER A 1 439 ? -46.816 1.205 -21.920 1.00 32.12 439 SER A O 1
ATOM 3583 N N . SER A 1 440 ? -45.619 0.600 -20.889 1.00 15.24 440 SER A N 1
ATOM 3584 C CA . SER A 1 440 ? -44.158 0.359 -21.837 1.00 15.24 440 SER A CA 1
ATOM 3585 C C . SER A 1 440 ? -42.917 -0.747 -22.722 1.00 15.24 440 SER A C 1
ATOM 3587 O O . SER A 1 440 ? -41.910 -0.086 -22.945 1.00 15.24 440 SER A O 1
ATOM 3589 N N . GLN A 1 441 ? -42.331 -2.133 -23.085 1.00 44.16 441 GLN A N 1
ATOM 3590 C CA . GLN A 1 441 ? -41.981 -3.767 -22.650 1.00 44.16 441 GLN A CA 1
ATOM 3591 C C . GLN A 1 441 ? -42.849 -5.190 -22.567 1.00 44.16 441 GLN A C 1
ATOM 3593 O O . GLN A 1 441 ? -42.870 -5.572 -21.460 1.00 44.16 441 GLN A O 1
ATOM 3598 N N . ASP A 1 442 ? -43.516 -6.269 -23.070 1.00 43.66 442 ASP A N 1
ATOM 3599 C CA . ASP A 1 442 ? -44.450 -6.903 -24.029 1.00 43.66 442 ASP A CA 1
ATOM 3600 C C . ASP A 1 442 ? -44.883 -6.076 -25.008 1.00 43.66 442 ASP A C 1
ATOM 3602 O O . ASP A 1 442 ? -44.215 -5.816 -25.964 1.00 43.66 442 ASP A O 1
ATOM 3606 N N . THR A 1 443 ? -46.124 -5.688 -24.865 1.00 49.75 443 THR A N 1
ATOM 3607 C CA . THR A 1 443 ? -47.357 -5.169 -23.938 1.00 49.75 443 THR A CA 1
ATOM 3608 C C . THR A 1 443 ? -48.477 -2.927 -21.979 1.00 49.75 443 THR A C 1
ATOM 3610 O O . THR A 1 443 ? -48.822 -3.382 -20.968 1.00 49.75 443 THR A O 1
ATOM 3613 N N . SER A 1 444 ? -48.462 -1.138 -20.941 1.00 46.81 444 SER A N 1
ATOM 3614 C CA . SER A 1 444 ? -48.752 1.949 -20.844 1.00 46.81 444 SER A CA 1
ATOM 3615 C C . SER A 1 444 ? -49.601 3.605 -20.823 1.00 46.81 444 SER A C 1
ATOM 3617 O O . SER A 1 444 ? -48.861 4.573 -20.995 1.00 46.81 444 SER A O 1
ATOM 3619 N N . ARG A 1 445 ? -50.941 4.101 -20.676 1.00 49.94 445 ARG A N 1
ATOM 3620 C CA . ARG A 1 445 ? -52.057 5.139 -20.021 1.00 49.94 445 ARG A CA 1
ATOM 3621 C C . ARG A 1 445 ? -51.738 5.362 -18.526 1.00 49.94 445 ARG A C 1
ATOM 3623 O O . ARG A 1 445 ? -52.557 5.895 -17.785 1.00 49.94 445 ARG A O 1
ATOM 3630 N N . SER A 1 446 ? -50.655 4.768 -18.048 1.00 49.47 446 SER A N 1
ATOM 3631 C CA . SER A 1 446 ? -50.551 4.478 -16.596 1.00 49.47 446 SER A CA 1
ATOM 3632 C C . SER A 1 446 ? -49.141 4.616 -15.947 1.00 49.47 446 SER A C 1
ATOM 3634 O O . SER A 1 446 ? -48.725 5.770 -15.991 1.00 49.47 446 SER A O 1
ATOM 3636 N N . GLU A 1 447 ? -48.332 3.758 -15.253 1.00 47.03 447 GLU A N 1
ATOM 3637 C CA . GLU A 1 447 ? -47.946 2.332 -14.940 1.00 47.03 447 GLU A CA 1
ATOM 3638 C C . GLU A 1 447 ? -48.938 1.206 -15.318 1.00 47.03 447 GLU A C 1
ATOM 3640 O O . GLU A 1 447 ? -50.042 1.128 -14.791 1.00 47.03 447 GLU A O 1
ATOM 3645 N N . HIS A 1 448 ? -48.483 0.226 -16.101 1.00 43.38 448 HIS A N 1
ATOM 3646 C CA . HIS A 1 448 ? -49.117 -0.988 -16.596 1.00 43.38 448 HIS A CA 1
ATOM 3647 C C . HIS A 1 448 ? -49.251 -1.178 -18.459 1.00 43.38 448 HIS A C 1
ATOM 3649 O O . HIS A 1 448 ? -48.436 -0.221 -18.459 1.00 43.38 448 HIS A O 1
ATOM 3655 N N . LYS A 1 449 ? -50.237 -2.002 -19.801 1.00 45.22 449 LYS A N 1
ATOM 3656 C CA . LYS A 1 449 ? -50.780 -1.751 -21.889 1.00 45.22 449 LYS A CA 1
ATOM 3657 C C . LYS A 1 449 ? -49.801 -0.505 -22.716 1.00 45.22 449 LYS A C 1
ATOM 3659 O O . LYS A 1 449 ? -50.175 0.636 -22.707 1.00 45.22 449 LYS A O 1
ATOM 3664 N N . TYR A 1 450 ? -48.386 -0.678 -23.114 1.00 45.47 450 TYR A N 1
ATOM 3665 C CA . TYR A 1 450 ? -46.875 -1.565 -22.697 1.00 45.47 450 TYR A CA 1
ATOM 3666 C C . TYR A 1 450 ? -47.294 -0.133 -23.953 1.00 45.47 450 TYR A C 1
ATOM 3668 O O . TYR A 1 450 ? -46.150 0.083 -23.913 1.00 45.47 450 TYR A O 1
ATOM 3676 N N . LEU A 1 451 ? -48.367 0.766 -25.100 1.00 55.47 451 LEU A N 1
ATOM 3677 C CA . LEU A 1 451 ? -49.001 1.102 -27.245 1.00 55.47 451 LEU A CA 1
ATOM 3678 C C . LEU A 1 451 ? -49.029 2.146 -28.701 1.00 55.47 451 LEU A C 1
ATOM 3680 O O . LEU A 1 451 ? -49.144 2.972 -27.993 1.00 55.47 451 LEU A O 1
ATOM 3684 N N . LYS A 1 452 ? -48.921 2.223 -30.382 1.00 36.91 452 LYS A N 1
ATOM 3685 C CA . LYS A 1 452 ? -47.618 2.622 -31.777 1.00 36.91 452 LYS A CA 1
ATOM 3686 C C . LYS A 1 452 ? -45.670 2.944 -31.770 1.00 36.91 452 LYS A C 1
ATOM 3688 O O . LYS A 1 452 ? -45.207 3.628 -32.687 1.00 36.91 452 LYS A O 1
ATOM 3693 N N . ALA A 1 453 ? -44.521 2.626 -30.781 1.00 41.50 453 ALA A N 1
ATOM 3694 C CA . ALA A 1 453 ? -43.805 2.732 -29.140 1.00 41.50 453 ALA A CA 1
ATOM 3695 C C . ALA A 1 453 ? -44.025 3.205 -27.265 1.00 41.50 453 ALA A C 1
ATOM 3697 O O . ALA A 1 453 ? -43.548 4.297 -27.176 1.00 41.50 453 ALA A O 1
ATOM 3698 N N . ILE A 1 454 ? -44.247 2.829 -25.783 1.00 16.78 454 ILE A N 1
ATOM 3699 C CA . ILE A 1 454 ? -45.352 2.270 -24.613 1.00 16.78 454 ILE A CA 1
ATOM 3700 C C . ILE A 1 454 ? -47.545 2.979 -23.907 1.00 16.78 454 ILE A C 1
ATOM 3702 O O . ILE A 1 454 ? -47.197 4.067 -23.433 1.00 16.78 454 ILE A O 1
ATOM 3706 N N . TYR A 1 455 ? -49.448 2.948 -23.597 1.00 34.81 455 TYR A N 1
ATOM 3707 C CA . TYR A 1 455 ? -51.762 3.590 -23.456 1.00 34.81 455 TYR A CA 1
ATOM 3708 C C . TYR A 1 455 ? -53.855 3.685 -24.156 1.00 34.81 455 TYR A C 1
ATOM 3710 O O . TYR A 1 455 ? -53.879 2.492 -24.390 1.00 34.81 455 TYR A O 1
ATOM 3718 N N . GLN A 1 456 ? -55.448 4.564 -24.273 1.00 53.88 456 GLN A N 1
ATOM 3719 C CA . GLN A 1 456 ? -57.351 5.240 -25.084 1.00 53.88 456 GLN A CA 1
ATOM 3720 C C . GLN A 1 456 ? -57.899 5.643 -27.223 1.00 53.88 456 GLN A C 1
ATOM 3722 O O . GLN A 1 456 ? -58.994 5.901 -27.439 1.00 53.88 456 GLN A O 1
ATOM 3727 N N . ASP A 1 457 ? -57.126 5.085 -28.630 1.00 46.28 457 ASP A N 1
ATOM 3728 C CA . ASP A 1 457 ? -55.988 3.792 -29.491 1.00 46.28 457 ASP A CA 1
ATOM 3729 C C . ASP A 1 457 ? -54.720 2.040 -29.197 1.00 46.28 457 ASP A C 1
ATOM 3731 O O . ASP A 1 457 ? -54.833 1.521 -30.257 1.00 46.28 457 ASP A O 1
ATOM 3735 N N . PRO A 1 458 ? -53.512 1.140 -28.259 1.00 45.84 458 PRO A N 1
ATOM 3736 C CA . PRO A 1 458 ? -52.591 -0.660 -27.170 1.00 45.84 458 PRO A CA 1
ATOM 3737 C C . PRO A 1 458 ? -51.399 -2.749 -25.095 1.00 45.84 458 PRO A C 1
ATOM 3739 O O . PRO A 1 458 ? -51.193 -4.000 -25.254 1.00 45.84 458 PRO A O 1
ATOM 3742 N N . SER A 1 459 ? -50.834 -3.566 -23.257 1.00 43.28 459 SER A N 1
ATOM 3743 C CA . SER A 1 459 ? -50.544 -5.110 -20.552 1.00 43.28 459 SER A CA 1
ATOM 3744 C C . SER A 1 459 ? -50.444 -7.177 -19.540 1.00 43.28 459 SER A C 1
ATOM 3746 O O . SER A 1 459 ? -51.534 -7.294 -19.000 1.00 43.28 459 SER A O 1
ATOM 3748 N N . GLY A 1 460 ? -49.499 -8.662 -19.155 1.00 57.69 460 GLY A N 1
ATOM 3749 C CA . GLY A 1 460 ? -48.107 -10.296 -19.489 1.00 57.69 460 GLY A CA 1
ATOM 3750 C C . GLY A 1 460 ? -46.796 -11.392 -20.934 1.00 57.69 460 GLY A C 1
ATOM 3751 O O . GLY A 1 460 ? -46.690 -12.485 -20.401 1.00 57.69 460 GLY A O 1
ATOM 3752 N N . VAL A 1 461 ? -45.803 -11.867 -22.283 1.00 54.38 461 VAL A N 1
ATOM 3753 C CA . VAL A 1 461 ? -44.939 -11.996 -24.123 1.00 54.38 461 VAL A CA 1
ATOM 3754 C C . VAL A 1 461 ? -43.319 -12.534 -25.151 1.00 54.38 461 VAL A C 1
ATOM 3756 O O . VAL A 1 461 ? -43.090 -13.654 -24.764 1.00 54.38 461 VAL A O 1
ATOM 3759 N N . ASP A 1 462 ? -42.276 -12.264 -26.407 1.00 43.28 462 ASP A N 1
ATOM 3760 C CA . ASP A 1 462 ? -40.595 -12.191 -27.337 1.00 43.28 462 ASP A CA 1
ATOM 3761 C C . ASP A 1 462 ? -39.130 -12.159 -26.596 1.00 43.28 462 ASP A C 1
ATOM 3763 O O . ASP A 1 462 ? -38.899 -13.154 -25.952 1.00 43.28 462 ASP A O 1
ATOM 3767 N N . PHE A 1 463 ? -38.072 -11.286 -27.037 1.00 43.22 463 PHE A N 1
ATOM 3768 C CA . PHE A 1 463 ? -36.645 -10.661 -26.723 1.00 43.22 463 PHE A CA 1
ATOM 3769 C C . PHE A 1 463 ? -36.461 -9.126 -26.212 1.00 43.22 463 PHE A C 1
ATOM 3771 O O . PHE A 1 463 ? -36.773 -8.705 -25.067 1.00 43.22 463 PHE A O 1
#

Sequence (463 aa):
MADTWPEDHRVEKCLLFVGFMADTWPEDHRVEKCLLFGGFMADTWPEDHRVEKCLLFGGFMADTWPEDHRVEKCLLFVGFMADTWPEDHRVEKCLLFGGFMADTWPEDHRVEKCLLFGGFMADTWPEDHRVEKCLLFVGFMADTWPEDHRVEKCLLFGGFMADTWPEDHRVEKCLLFGGFMADTWPEDHRVEKCLLFGGFMADTRPEDHRVEKCLLFGGFMADTRPEDHRVEKCLLFVGFMADTRPEDHRVEKCLLFGGFMADIWPEHHRVEKCLLFGGFMADTWPEDHRVEKCLLFVGFMADTWPEDHRVEKCLLFGGFMADTRPEDHRVEKCLLFGGFMADTWPEDQRVEKCLLFVGFMADTWPEDHRVEKCLLFGGFMGDTWPEDHRVEKCLLFGGFMADTRPEDHRVVGSNFTCGRRVTVGMFQCFTELANCGSSSQDTSRSEHKYLKAIYQDPSGVDF

pLDDT: mean 71.5, std 17.58, range [7.48, 93.88]

Secondary structure (DSSP, 8-state):
---SS----------EES-EEEEE--SEEEESS-EEES-EEEEE--SEEEEES-EEEEEEEEEE--SEEEEES-EEEEEEEEEE--SEEEEES-EE-S-EEEEE--SEEEEES-EE-S-EEEEE--SEEEEES-EE-S-EEEEE--SEEEEES-EEES-EEEEE--SEEEEES-EEES-EEEEE--SEEEEES-EEES-EEEEE--SEEEEES-EEEEEEEESS--SEEEEES-EEEEEE--SS--SEEEEES-EEES-EEEEE--SEEEEES-EEEEEEEEEE--SEEEEES-EEEEEEEEEE--SEEEEES-EEES-EEEEE--SEEEEES-EEEEEEEEEE--SEEEEES-EEEEEEEEEE--SEEEEES-EE-S-EEEEE--SEEEEES------------SS----SSSSSSB-SSSSSSSSSSTTSSS-BTTTBBBT-SSSS--TBTSSSS--S---

Foldseek 3Di:
DLFQADDDPPAAAADDDDEDEDQEDPQEDEAADYEEAEEYEYQEYHQYYEAHHYEEAYEYEYQEYHLDDEHYQYEYQYEYEYQEYHQDEEYEQYEYAEEYEYAEEHQDYEYEQYEYHYEYEYAEYHLDYEYYQYEAQYEYEYQEEHQEYEYENYEYHEEYEYAEYHQDYEYYQYEYHYEYEYAYYHLDDEYYQYEEAEEYEYAYYHQEAEYENYEYHYEYEYQEEHLEYEYYQYEEQYEYEYAYEHQEYEYENYEYHEEYEYQEEHLEYEYENYEYHYEYEYQEYHLDDEYEQYEEAYEYEYAYEHQYYEYYNYEYNEEYEYAYYHQEAYYYNYEYHYEYEYQEYHQDYEAYNYEEQYEYEYAYDHQAADDENYEYEYDYDYNDDHPHHDHYNYYYEEDDEDDDDVVVDAFLCPAWDAHFCYDNRVAPCACAHSHCAVWHRGARVDPGQHHPHTGNNGHNRHD

Radius of gyration: 33.25 Å; chains: 1; bounding box: 93×25×91 Å

Organism: NCBI:txid231223